Protein AF-A0A6L7X958-F1 (afdb_monomer_lite)

Radius of gyration: 26.27 Å; chains: 1; bounding box: 63×53×79 Å

Foldseek 3Di:
DPDDPPLLVVLQVLQVPQPVVQVAAGSQLLQLLLLLCLLQLDHDDCVQCVVVRRHDPPPPVPDPPCVVNSVSSVVSSVVLNVCCVPPLVPDAGDFDADPPPRDTHNLSSLNSSLSNLVSPLLRLLLQCLDPLPQLVVLSVLSLQSNCLSVVLHPDDPVVSVVSSVCVNVSVSVSSSSSNVVSVVVVVVVPDPDPDDDDDDDDDDPPDDDPPPPPDDDDPDQPPLVVLLVQLVVLLVVLVVLVDDDDPPDDPDDDDCPVPPDDSVLSNLVSLLVSLLSLLQSQLCVVVVDHRDPDSQNLVSLVSHDPLVNVQLFVLQDLCPDPSDSPSNHDDPSTLNSLSVLCRPVVVCSVCVVPDSNRDHDSVSSSSSSVSSSVCVVPVDD

Sequence (381 aa):
MSDIDPELHRLQDLLETIPSDWKGMNVVELDGYVAGLIVCPDTVPPDEWLPGVRGSNVGFEDAEGTEPTIAAVKEHYRRIARKSAERPEDYAPILGVDTDSGEEIWEPWVGGFERAMRLRRAVWRRIARSNDREASASLNMMIALSDSSRGRSDLTDEGEEELRGLAPELIPDLVCKLHAWRKSCEAANAAPDRQNGSQDTGDEEELLPLRNTEGHTEGHTWDTDAMIHNARSLHAVARYLVSDPDPGETPTSDVDGLFGTGRFFAGPVLLALAIEIALKAWHCQETKGPPRRAHDLIALFEALSENTQRLLVARYPSDLFPRATDVFGPLPSDMRSALEIHRKTFEIWRYPHEDPDDVIW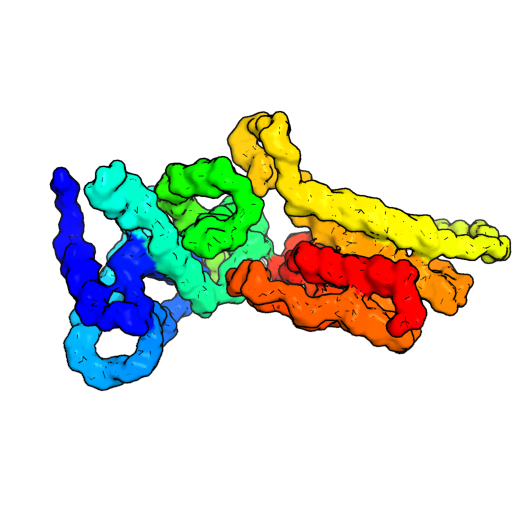PDALDAALSAIVDAYDHPSE

Structure (mmCIF, N/CA/C/O backbone):
data_AF-A0A6L7X958-F1
#
_entry.id   AF-A0A6L7X958-F1
#
loop_
_atom_site.group_PDB
_atom_site.id
_atom_site.type_symbol
_atom_site.label_atom_id
_atom_site.label_alt_id
_atom_site.label_comp_id
_atom_site.label_asym_id
_atom_site.label_entity_id
_atom_site.label_seq_id
_atom_site.pdbx_PDB_ins_code
_atom_site.Cartn_x
_atom_site.Cartn_y
_atom_site.Cartn_z
_atom_site.occupancy
_atom_site.B_iso_or_equiv
_atom_site.auth_seq_id
_atom_site.auth_comp_id
_atom_site.auth_asym_id
_atom_site.auth_atom_id
_atom_site.pdbx_PDB_model_num
ATOM 1 N N . MET A 1 1 ? -18.608 12.266 30.694 1.00 32.56 1 MET A N 1
ATOM 2 C CA . MET A 1 1 ? -18.115 10.875 30.702 1.00 32.56 1 MET A CA 1
ATOM 3 C C . MET A 1 1 ? -19.132 10.070 29.923 1.00 32.56 1 MET A C 1
ATOM 5 O O . MET A 1 1 ? -20.178 9.773 30.484 1.00 32.56 1 MET A O 1
ATOM 9 N N . SER A 1 2 ? -18.930 9.908 28.611 1.00 39.16 2 SER A N 1
ATOM 10 C CA . SER A 1 2 ? -19.854 9.120 27.793 1.00 39.16 2 SER A CA 1
ATOM 11 C C . SER A 1 2 ? -19.836 7.671 28.276 1.00 39.16 2 SER A C 1
ATOM 13 O O . SER A 1 2 ? -18.835 7.183 28.796 1.00 39.16 2 SER A O 1
ATOM 15 N N . ASP A 1 3 ? -20.996 7.040 28.181 1.00 43.00 3 ASP A N 1
ATOM 16 C CA . ASP A 1 3 ? -21.284 5.668 28.576 1.00 43.00 3 ASP A CA 1
ATOM 17 C C . ASP A 1 3 ? -20.486 4.724 27.655 1.00 43.00 3 ASP A C 1
ATOM 19 O O . ASP A 1 3 ? -20.953 4.340 26.583 1.00 43.00 3 ASP A O 1
ATOM 23 N N . ILE A 1 4 ? -19.218 4.456 27.986 1.00 55.09 4 ILE A N 1
ATOM 24 C CA . ILE A 1 4 ? -18.401 3.497 27.237 1.00 55.09 4 ILE A CA 1
ATOM 25 C C . ILE A 1 4 ? -19.051 2.119 27.432 1.00 55.09 4 ILE A C 1
ATOM 27 O O . ILE A 1 4 ? -19.223 1.646 28.556 1.00 55.09 4 ILE A O 1
ATOM 31 N N . ASP A 1 5 ? -19.427 1.505 26.311 1.00 76.38 5 ASP A N 1
ATOM 32 C CA . ASP A 1 5 ? -20.055 0.187 26.185 1.00 76.38 5 ASP A CA 1
ATOM 33 C C . ASP A 1 5 ? -19.450 -0.828 27.193 1.00 76.38 5 ASP A C 1
ATOM 35 O O . ASP A 1 5 ? -18.248 -1.110 27.129 1.00 76.38 5 ASP A O 1
ATOM 39 N N . PRO A 1 6 ? -20.225 -1.374 28.156 1.00 80.81 6 PRO A N 1
ATOM 40 C CA . PRO A 1 6 ? -19.721 -2.328 29.149 1.00 80.81 6 PRO A CA 1
ATOM 41 C C . PRO A 1 6 ? -19.057 -3.565 28.531 1.00 80.81 6 PRO A C 1
ATOM 43 O O . PRO A 1 6 ? -18.167 -4.163 29.139 1.00 80.81 6 PRO A O 1
ATOM 46 N N . GLU A 1 7 ? -19.467 -3.951 27.319 1.00 81.88 7 GLU A N 1
ATOM 47 C CA . GLU A 1 7 ? -18.840 -5.048 26.581 1.00 81.88 7 GLU A CA 1
ATOM 48 C C . GLU A 1 7 ? -17.443 -4.672 26.076 1.00 81.88 7 GLU A C 1
ATOM 50 O O . GLU A 1 7 ? -16.547 -5.518 26.076 1.00 81.88 7 GLU A O 1
ATOM 55 N N . LEU A 1 8 ? -17.234 -3.404 25.708 1.00 84.06 8 LEU A N 1
ATOM 56 C CA . LEU A 1 8 ? -15.944 -2.895 25.251 1.00 84.06 8 LEU A CA 1
ATOM 57 C C . LEU A 1 8 ? -14.927 -2.826 26.395 1.00 84.06 8 LEU A C 1
ATOM 59 O O . LEU A 1 8 ? -13.798 -3.274 26.217 1.00 84.06 8 LEU A O 1
ATOM 63 N N . HIS A 1 9 ? -15.340 -2.361 27.578 1.00 86.50 9 HIS A N 1
ATOM 64 C CA . HIS A 1 9 ? -14.489 -2.404 28.775 1.00 86.50 9 HIS A CA 1
ATOM 65 C C . HIS A 1 9 ? -14.074 -3.832 29.116 1.00 86.50 9 HIS A C 1
ATOM 67 O O . HIS A 1 9 ? -12.901 -4.114 29.324 1.00 86.50 9 HIS A O 1
ATOM 73 N N . ARG A 1 10 ? -15.033 -4.766 29.099 1.00 88.62 10 ARG A N 1
ATOM 74 C CA . ARG A 1 10 ? -14.740 -6.178 29.354 1.00 88.62 10 ARG A CA 1
ATOM 75 C C . ARG A 1 10 ? -13.759 -6.752 28.330 1.00 88.62 10 ARG A C 1
ATOM 77 O O . ARG A 1 10 ? -12.915 -7.567 28.692 1.00 88.62 10 ARG A O 1
ATOM 84 N N . LEU A 1 11 ? -13.894 -6.390 27.053 1.00 88.62 11 LEU A N 1
ATOM 85 C CA . LEU A 1 11 ? -12.952 -6.803 26.015 1.00 88.62 11 LEU A CA 1
ATOM 86 C C . LEU A 1 11 ? -11.557 -6.236 26.281 1.00 88.62 11 LEU A C 1
ATOM 88 O O . LEU A 1 11 ? -10.589 -6.985 26.189 1.00 88.62 11 LEU A O 1
ATOM 92 N N . GLN A 1 12 ? -11.463 -4.954 26.632 1.00 89.38 12 GLN A N 1
ATOM 93 C CA . GLN A 1 12 ? -10.201 -4.317 26.980 1.00 89.38 12 GLN A CA 1
ATOM 94 C C . GLN A 1 12 ? -9.525 -5.030 28.161 1.00 89.38 12 GLN A C 1
ATOM 96 O O . GLN A 1 12 ? -8.398 -5.493 27.999 1.00 89.38 12 GLN A O 1
ATOM 101 N N . ASP A 1 13 ? -10.239 -5.242 29.271 1.00 89.94 13 ASP A N 1
ATOM 102 C CA . ASP A 1 13 ? -9.724 -5.963 30.445 1.00 89.94 13 ASP A CA 1
ATOM 103 C C . ASP A 1 13 ? -9.192 -7.356 30.062 1.00 89.94 13 ASP A C 1
ATOM 105 O O . ASP A 1 13 ? -8.134 -7.788 30.516 1.00 89.94 13 ASP A O 1
ATOM 109 N N . LEU A 1 14 ? -9.915 -8.078 29.197 1.00 87.62 14 LEU A N 1
ATOM 110 C CA . LEU A 1 14 ? -9.521 -9.413 28.740 1.00 87.62 14 LEU A CA 1
ATOM 111 C C . LEU A 1 14 ? -8.294 -9.396 27.818 1.00 87.62 14 LEU A C 1
ATOM 113 O O . LEU A 1 14 ? -7.509 -10.346 27.854 1.00 87.62 14 LEU A O 1
ATOM 117 N N . LEU A 1 15 ? -8.120 -8.367 26.988 1.00 86.12 15 LEU A N 1
ATOM 118 C CA . LEU A 1 15 ? -6.928 -8.206 26.148 1.00 86.12 15 LEU A CA 1
ATOM 119 C C . LEU A 1 15 ? -5.705 -7.822 26.985 1.00 86.12 15 LEU A C 1
ATOM 121 O O . LEU A 1 15 ? -4.616 -8.322 26.721 1.00 86.12 15 LEU A O 1
ATOM 125 N N . GLU A 1 16 ? -5.888 -7.024 28.038 1.00 86.62 16 GLU A N 1
ATOM 126 C CA . GLU A 1 16 ? -4.824 -6.652 28.980 1.00 86.62 16 GLU A CA 1
ATOM 127 C C . GLU A 1 16 ? -4.287 -7.848 29.785 1.00 86.62 16 GLU A C 1
ATOM 129 O O . GLU A 1 16 ? -3.163 -7.802 30.284 1.00 86.62 16 GLU A O 1
ATOM 134 N N . THR A 1 17 ? -5.034 -8.957 29.872 1.00 84.94 17 THR A N 1
ATOM 135 C CA . THR A 1 17 ? -4.515 -10.203 30.469 1.00 84.94 17 THR A CA 1
ATOM 136 C C . THR A 1 17 ? -3.496 -10.935 29.593 1.00 84.94 17 THR A C 1
ATOM 138 O O . THR A 1 17 ? -2.827 -11.850 30.080 1.00 84.94 17 THR A O 1
ATOM 141 N N . ILE A 1 18 ? -3.368 -10.569 28.310 1.00 77.31 18 ILE A N 1
ATOM 142 C CA . ILE A 1 18 ? -2.386 -11.178 27.410 1.00 77.31 18 ILE A CA 1
ATOM 143 C C . ILE A 1 18 ? -0.982 -10.733 27.850 1.00 77.31 18 ILE A C 1
ATOM 145 O O . ILE A 1 18 ? -0.738 -9.530 27.967 1.00 77.31 18 ILE A O 1
ATOM 149 N N . PRO A 1 19 ? -0.039 -11.671 28.067 1.00 74.06 19 PRO A N 1
ATOM 150 C CA . PRO A 1 19 ? 1.333 -11.328 28.421 1.00 74.06 19 PRO A CA 1
ATOM 151 C C . PRO A 1 19 ? 1.953 -10.332 27.430 1.00 74.06 19 PRO A C 1
ATOM 153 O O . PRO A 1 19 ? 1.875 -10.501 26.210 1.00 74.06 19 PRO A O 1
ATOM 156 N N . SER A 1 20 ? 2.569 -9.269 27.948 1.00 69.81 20 SER A N 1
ATOM 157 C CA . SER A 1 20 ? 3.096 -8.170 27.126 1.00 69.81 20 SER A CA 1
ATOM 158 C C . SER A 1 20 ? 4.235 -8.599 26.193 1.00 69.81 20 SER A C 1
ATOM 160 O O . SER A 1 20 ? 4.426 -8.006 25.130 1.00 69.81 20 SER A O 1
ATOM 162 N N . ASP A 1 21 ? 4.958 -9.666 26.537 1.00 69.94 21 ASP A N 1
ATOM 163 C CA . ASP A 1 21 ? 5.990 -10.301 25.715 1.00 69.94 21 ASP A CA 1
ATOM 164 C C . ASP A 1 21 ? 5.426 -10.961 24.449 1.00 69.94 21 ASP A C 1
ATOM 166 O O . ASP A 1 21 ? 6.144 -11.102 23.456 1.00 69.94 21 ASP A O 1
ATOM 170 N N . TRP A 1 22 ? 4.136 -11.306 24.440 1.00 66.56 22 TRP A N 1
ATOM 171 C CA . TRP A 1 22 ? 3.490 -11.925 23.282 1.00 66.56 22 TRP A CA 1
ATOM 172 C C . TRP A 1 22 ? 3.097 -10.908 22.217 1.00 66.56 22 TRP A C 1
ATOM 174 O O . TRP A 1 22 ? 2.855 -11.305 21.077 1.00 66.56 22 TRP A O 1
ATOM 184 N N . LYS A 1 23 ? 3.112 -9.606 22.547 1.00 70.25 23 LYS A N 1
ATOM 185 C CA . LYS A 1 23 ? 2.692 -8.508 21.659 1.00 70.25 23 LYS A CA 1
ATOM 186 C C . LYS A 1 23 ? 1.256 -8.699 21.146 1.00 70.25 23 LYS A C 1
ATOM 188 O O . LYS A 1 23 ? 0.987 -8.574 19.946 1.00 70.25 23 LYS A O 1
ATOM 193 N N . GLY A 1 24 ? 0.351 -9.054 22.060 1.00 73.25 24 GLY A N 1
ATOM 194 C CA . GLY A 1 24 ? -1.086 -9.087 21.795 1.00 73.25 24 GLY A CA 1
ATOM 195 C C . GLY A 1 24 ? -1.622 -7.707 21.414 1.00 73.25 24 GLY A C 1
ATOM 196 O O . GLY A 1 24 ? -1.068 -6.688 21.823 1.00 73.25 24 GLY A O 1
ATOM 197 N N . MET A 1 25 ? -2.686 -7.687 20.614 1.00 83.75 25 MET A N 1
ATOM 198 C CA . MET A 1 25 ? -3.349 -6.445 20.222 1.00 83.75 25 MET A CA 1
ATOM 199 C C . MET A 1 25 ? -4.071 -5.827 21.419 1.00 83.75 25 MET A C 1
ATOM 201 O O . MET A 1 25 ? -4.735 -6.532 22.183 1.00 83.75 25 MET A O 1
ATOM 205 N N . ASN A 1 26 ? -4.003 -4.503 21.537 1.00 88.31 26 ASN A N 1
ATOM 206 C CA . ASN A 1 26 ? -4.921 -3.762 22.400 1.00 88.31 26 ASN A CA 1
ATOM 207 C C . ASN A 1 26 ? -6.293 -3.599 21.712 1.00 88.31 26 ASN A C 1
ATOM 209 O O . ASN A 1 26 ? -6.483 -4.006 20.565 1.00 88.31 26 ASN A O 1
ATOM 213 N N . VAL A 1 27 ? -7.269 -3.013 22.409 1.00 91.12 27 VAL A N 1
ATOM 214 C CA . VAL A 1 27 ? -8.639 -2.876 21.886 1.00 91.12 27 VAL A CA 1
ATOM 215 C C . VAL A 1 27 ? -8.728 -1.985 20.636 1.00 91.12 27 VAL A C 1
ATOM 217 O O . VAL A 1 27 ? -9.505 -2.293 19.736 1.00 91.12 27 VAL A O 1
ATOM 220 N N . VAL A 1 28 ? -7.902 -0.938 20.552 1.00 92.38 28 VAL A N 1
ATOM 221 C CA . VAL A 1 28 ? -7.829 0.008 19.422 1.00 92.38 28 VAL A CA 1
ATOM 222 C C . VAL A 1 28 ? -7.255 -0.688 18.184 1.00 92.38 28 VAL A C 1
ATOM 224 O O . VAL A 1 28 ? -7.835 -0.649 17.103 1.00 92.38 28 VAL A O 1
ATOM 227 N N . GLU A 1 29 ? -6.146 -1.409 18.353 1.00 89.31 29 GLU A N 1
ATOM 228 C CA . GLU A 1 29 ? -5.524 -2.205 17.293 1.00 89.31 29 GLU A CA 1
ATOM 229 C C . GLU A 1 29 ? -6.434 -3.357 16.845 1.00 89.31 29 GLU A C 1
ATOM 231 O O . GLU A 1 29 ? -6.568 -3.625 15.651 1.00 89.31 29 GLU A O 1
ATOM 236 N N . LEU A 1 30 ? -7.120 -4.021 17.779 1.00 91.69 30 LEU A N 1
ATOM 237 C CA . LEU A 1 30 ? -8.092 -5.058 17.444 1.00 91.69 30 LEU A CA 1
ATOM 238 C C . LEU A 1 30 ? -9.269 -4.498 16.634 1.00 91.69 30 LEU A C 1
ATOM 240 O O . LEU A 1 30 ? -9.739 -5.171 15.717 1.00 91.69 30 LEU A O 1
ATOM 244 N N . ASP A 1 31 ? -9.756 -3.299 16.959 1.00 94.00 31 ASP A N 1
ATOM 245 C CA . ASP A 1 31 ? -10.833 -2.647 16.213 1.00 94.00 31 ASP A CA 1
ATOM 246 C C . ASP A 1 31 ? -10.443 -2.414 14.750 1.00 94.00 31 ASP A C 1
ATOM 248 O O . ASP A 1 31 ? -11.163 -2.850 13.848 1.00 94.00 31 ASP A O 1
ATOM 252 N N . GLY A 1 32 ? -9.255 -1.852 14.510 1.00 93.31 32 GLY A N 1
ATOM 253 C CA . GLY A 1 32 ? -8.728 -1.673 13.157 1.00 93.31 32 GLY A CA 1
ATOM 254 C C . GLY A 1 32 ? -8.495 -2.992 12.428 1.00 93.31 32 GLY A C 1
ATOM 255 O O . GLY A 1 32 ? -8.851 -3.128 11.256 1.00 93.31 32 GLY A O 1
ATOM 256 N N . TYR A 1 33 ? -7.988 -4.011 13.127 1.00 91.00 33 TYR A N 1
ATOM 257 C CA . TYR A 1 33 ? -7.824 -5.354 12.567 1.00 91.00 33 TYR A CA 1
ATOM 258 C C . TYR A 1 33 ? -9.161 -5.952 12.120 1.00 91.00 33 TYR A C 1
ATOM 260 O O . TYR A 1 33 ? -9.287 -6.444 10.999 1.00 91.00 33 TYR A O 1
ATOM 268 N N . VAL A 1 34 ? -10.192 -5.862 12.960 1.00 92.44 34 VAL A N 1
ATOM 269 C CA . VAL A 1 34 ? -11.541 -6.333 12.629 1.00 92.44 34 VAL A CA 1
ATOM 270 C C . VAL A 1 34 ? -12.148 -5.536 11.474 1.00 92.44 34 VAL A C 1
ATOM 272 O O . VAL A 1 34 ? -12.733 -6.143 10.576 1.00 92.44 34 VAL A O 1
ATOM 275 N N . ALA A 1 35 ? -11.982 -4.212 11.445 1.00 93.75 35 ALA A N 1
ATOM 276 C CA . ALA A 1 35 ? -12.439 -3.379 10.335 1.00 93.75 35 ALA A CA 1
ATOM 277 C C . ALA A 1 35 ? -11.784 -3.802 9.011 1.00 93.75 35 ALA A C 1
ATOM 279 O O . ALA A 1 35 ? -12.481 -4.019 8.019 1.00 93.75 35 ALA A O 1
ATOM 280 N N . GLY A 1 36 ? -10.469 -4.039 9.014 1.00 91.12 36 GLY A N 1
ATOM 281 C CA . GLY A 1 36 ? -9.745 -4.568 7.861 1.00 91.12 36 GLY A CA 1
ATOM 2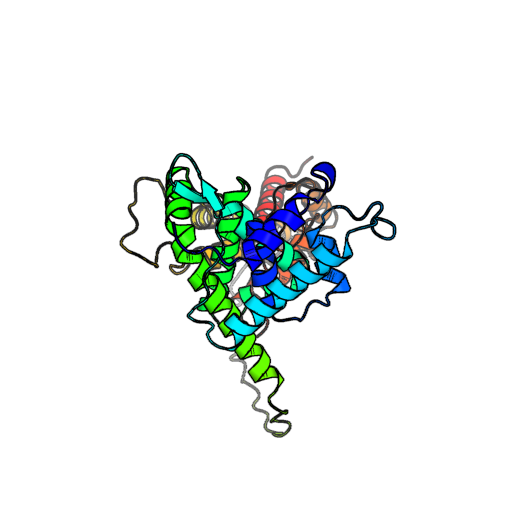82 C C . GLY A 1 36 ? -10.271 -5.932 7.407 1.00 91.12 36 GLY A C 1
ATOM 283 O O . GLY A 1 36 ? -10.500 -6.136 6.218 1.00 91.12 36 GLY A O 1
ATOM 284 N N . LEU A 1 37 ? -10.559 -6.854 8.333 1.00 90.69 37 LEU A N 1
ATOM 285 C CA . LEU A 1 37 ? -11.171 -8.152 8.006 1.00 90.69 37 LEU A CA 1
ATOM 286 C C . LEU A 1 37 ? -12.574 -8.010 7.392 1.00 90.69 37 LEU A C 1
ATOM 288 O O . LEU A 1 37 ? -12.957 -8.812 6.541 1.00 90.69 37 LEU A O 1
ATOM 292 N N . ILE A 1 38 ? -13.350 -7.019 7.833 1.00 90.50 38 ILE A N 1
ATOM 293 C CA . ILE A 1 38 ? -14.721 -6.776 7.368 1.00 90.50 38 ILE A CA 1
ATOM 294 C C . ILE A 1 38 ? -14.748 -6.065 6.021 1.00 90.50 38 ILE A C 1
ATOM 296 O O . ILE A 1 38 ? -15.644 -6.325 5.227 1.00 90.50 38 ILE A O 1
ATOM 300 N N . VAL A 1 39 ? -13.800 -5.192 5.705 1.00 90.38 39 VAL A N 1
ATOM 301 C CA . VAL A 1 39 ? -13.762 -4.586 4.364 1.00 90.38 39 VAL A CA 1
ATOM 302 C C . VAL A 1 39 ? -12.938 -5.417 3.379 1.00 90.38 39 VAL A C 1
ATOM 304 O O . VAL A 1 39 ? -13.020 -5.192 2.175 1.00 90.38 39 VAL A O 1
ATOM 307 N N . CYS A 1 40 ? -12.230 -6.447 3.863 1.00 85.50 40 CYS A N 1
ATOM 308 C CA . CYS A 1 40 ? -11.551 -7.414 3.011 1.00 85.50 40 CYS A CA 1
ATOM 309 C C . CYS A 1 40 ? -12.559 -8.150 2.103 1.00 85.50 40 CYS A C 1
ATOM 311 O O . CYS A 1 40 ? -13.515 -8.750 2.604 1.00 85.50 40 CYS A O 1
ATOM 313 N N . PRO A 1 41 ? -12.348 -8.147 0.776 1.00 78.31 41 PRO A N 1
ATOM 314 C CA . PRO A 1 41 ? -13.257 -8.792 -0.176 1.00 78.31 41 PRO A CA 1
ATOM 315 C C . PRO A 1 41 ? -13.305 -10.315 -0.053 1.00 78.31 41 PRO A C 1
ATOM 317 O O . PRO A 1 41 ? -14.352 -10.925 -0.265 1.00 78.31 41 PRO A O 1
ATOM 320 N N . ASP A 1 42 ? -12.183 -10.925 0.324 1.00 80.94 42 ASP A N 1
ATOM 321 C CA . ASP A 1 42 ? -12.099 -12.362 0.545 1.00 80.94 42 ASP A CA 1
ATOM 322 C C . ASP A 1 42 ? -12.271 -12.651 2.033 1.00 80.94 42 ASP A C 1
ATOM 324 O O . ASP A 1 42 ? -11.567 -12.108 2.886 1.00 80.94 42 ASP A O 1
ATOM 328 N N . THR A 1 43 ? -13.186 -13.563 2.356 1.00 80.94 43 THR A N 1
ATOM 329 C CA . THR A 1 43 ? -13.428 -13.942 3.750 1.00 80.94 43 THR A CA 1
ATOM 330 C C . THR A 1 43 ? -12.200 -14.647 4.331 1.00 80.94 43 THR A C 1
ATOM 332 O O . THR A 1 43 ? -11.726 -15.652 3.794 1.00 80.94 43 THR A O 1
ATOM 335 N N . VAL A 1 44 ? -11.699 -14.143 5.459 1.00 81.44 44 VAL A N 1
ATOM 336 C CA . VAL A 1 44 ? -10.612 -14.774 6.217 1.00 81.44 44 VAL A CA 1
ATOM 337 C C . VAL A 1 44 ? -11.218 -15.661 7.312 1.00 81.44 44 VAL A C 1
ATOM 339 O O . VAL A 1 44 ? -11.982 -15.159 8.143 1.00 81.44 44 VAL A O 1
ATOM 342 N N . PRO A 1 45 ? -10.928 -16.974 7.338 1.00 79.31 45 PRO A N 1
ATOM 343 C CA . PRO A 1 45 ? -11.485 -17.871 8.341 1.00 79.31 45 PRO A CA 1
ATOM 344 C C . PRO A 1 45 ? -10.938 -17.552 9.747 1.00 79.31 45 PRO A C 1
ATOM 346 O O . PRO A 1 45 ? -9.781 -17.146 9.873 1.00 79.31 45 PRO A O 1
ATOM 349 N N . PRO A 1 46 ? -11.729 -17.772 10.818 1.00 77.88 46 PRO A N 1
ATOM 350 C CA . PRO A 1 46 ? -11.307 -17.527 12.200 1.00 77.88 46 PRO A CA 1
ATOM 351 C C . PRO A 1 46 ? -9.970 -18.150 12.584 1.00 77.88 46 PRO A C 1
ATOM 353 O O . PRO A 1 46 ? -9.176 -17.497 13.252 1.00 77.88 46 PRO A O 1
ATOM 356 N N . ASP A 1 47 ? -9.696 -19.368 12.123 1.00 77.69 47 ASP A N 1
ATOM 357 C CA . ASP A 1 47 ? -8.463 -20.089 12.456 1.00 77.69 47 ASP A CA 1
ATOM 358 C C . ASP A 1 47 ? -7.201 -19.397 11.914 1.00 77.69 47 ASP A C 1
ATOM 360 O O . ASP A 1 47 ? -6.105 -19.634 12.411 1.00 77.69 47 ASP A O 1
ATOM 364 N N . GLU A 1 48 ? -7.349 -18.511 10.926 1.00 78.44 48 GLU A N 1
ATOM 365 C CA . GLU A 1 48 ? -6.243 -17.764 10.331 1.00 78.44 48 GLU A CA 1
ATOM 366 C C . GLU A 1 48 ? -6.034 -16.390 10.982 1.00 78.44 48 GLU A C 1
ATOM 368 O O . GLU A 1 48 ? -4.893 -15.976 11.185 1.00 78.44 48 GLU A O 1
ATOM 373 N N . TRP A 1 49 ? -7.108 -15.679 11.346 1.00 83.38 49 TRP A N 1
ATOM 374 C CA . TRP A 1 49 ? -6.990 -14.329 11.913 1.00 83.38 49 TRP A CA 1
ATOM 375 C C . TRP A 1 49 ? -6.938 -14.296 13.447 1.00 83.38 49 TRP A C 1
ATOM 377 O O . TRP A 1 49 ? -6.306 -13.412 14.026 1.00 83.38 49 TRP A O 1
ATOM 387 N N . LEU A 1 50 ? -7.547 -15.264 14.142 1.00 80.06 50 LEU A N 1
ATOM 388 C CA . LEU A 1 50 ? -7.528 -15.320 15.611 1.00 80.06 50 LEU A CA 1
ATOM 389 C C . LEU A 1 50 ? -6.121 -15.449 16.211 1.00 80.06 50 LEU A C 1
ATOM 391 O O . LEU A 1 50 ? -5.877 -14.781 17.219 1.00 80.06 50 LEU A O 1
ATOM 395 N N . PRO A 1 51 ? -5.185 -16.239 15.637 1.00 78.19 51 PRO A N 1
ATOM 396 C CA . PRO A 1 51 ? -3.809 -16.274 16.132 1.00 78.19 51 PRO A CA 1
ATOM 397 C C . PRO A 1 51 ? -3.156 -14.885 16.117 1.00 78.19 51 PRO A C 1
ATOM 399 O O . PRO A 1 51 ? -2.468 -14.502 17.062 1.00 78.19 51 PRO A O 1
ATOM 402 N N . GLY A 1 52 ? -3.460 -14.080 15.092 1.00 72.56 52 GLY A N 1
ATOM 403 C CA . GLY A 1 52 ? -2.939 -12.726 14.933 1.00 72.56 52 GLY A CA 1
ATOM 404 C C . GLY A 1 52 ? -3.283 -11.788 16.090 1.00 72.56 52 GLY A C 1
ATOM 405 O O . GLY A 1 52 ? -2.453 -10.953 16.434 1.00 72.56 52 GLY A O 1
ATOM 406 N N . VAL A 1 53 ? -4.439 -11.953 16.740 1.00 78.06 53 VAL A N 1
ATOM 407 C CA . VAL A 1 53 ? -4.887 -11.097 17.859 1.00 78.06 53 VAL A CA 1
ATOM 408 C C . VAL A 1 53 ? -3.965 -11.198 19.075 1.00 78.06 53 VAL A C 1
ATOM 410 O O . VAL A 1 53 ? -3.826 -10.252 19.847 1.00 78.06 53 VAL A O 1
ATOM 413 N N . ARG A 1 54 ? -3.304 -12.343 19.244 1.00 68.69 54 ARG A N 1
ATOM 414 C CA . ARG A 1 54 ? -2.524 -12.672 20.444 1.00 68.69 54 ARG A CA 1
ATOM 415 C C . ARG A 1 54 ? -1.020 -12.563 20.242 1.00 68.69 54 ARG A C 1
ATOM 417 O O . ARG A 1 54 ? -0.278 -12.663 21.212 1.00 68.69 54 ARG A O 1
ATOM 424 N N . GLY A 1 55 ? -0.592 -12.324 19.004 1.00 65.94 55 GLY A N 1
ATOM 425 C CA . GLY A 1 55 ? 0.808 -12.171 18.636 1.00 65.94 55 GLY A CA 1
ATOM 426 C C . GLY A 1 55 ? 1.513 -13.511 18.411 1.00 65.94 55 GLY A C 1
ATOM 427 O O . GLY A 1 55 ? 1.103 -14.282 17.548 1.00 65.94 55 GLY A O 1
ATOM 428 N N . SER A 1 56 ? 2.633 -13.762 19.088 1.00 57.22 56 SER A N 1
ATOM 429 C CA . SER A 1 56 ? 3.515 -14.903 18.786 1.00 57.22 56 SER A CA 1
ATOM 430 C C . SER A 1 56 ? 2.914 -16.274 19.173 1.00 57.22 56 SER A C 1
ATOM 432 O O . SER A 1 56 ? 2.529 -16.492 20.315 1.00 57.22 56 SER A O 1
ATOM 434 N N . ASN A 1 57 ? 2.923 -17.229 18.230 1.00 48.22 57 ASN A N 1
ATOM 435 C CA . ASN A 1 57 ? 2.313 -18.573 18.315 1.00 48.22 57 ASN A CA 1
ATOM 436 C C . ASN A 1 57 ? 2.962 -19.579 19.300 1.00 48.22 57 ASN A C 1
ATOM 438 O O . ASN A 1 57 ? 2.563 -20.745 19.321 1.00 48.22 57 ASN A O 1
ATOM 442 N N . VAL A 1 58 ? 3.976 -19.211 20.090 1.00 43.81 58 VAL A N 1
ATOM 443 C CA . VAL A 1 58 ? 4.609 -20.165 21.025 1.00 43.81 58 VAL A CA 1
ATOM 444 C C . VAL A 1 58 ? 3.759 -20.364 22.284 1.00 43.81 58 VAL A C 1
ATOM 446 O O . VAL A 1 58 ? 3.605 -19.448 23.081 1.00 43.81 58 VAL A O 1
ATOM 449 N N . GLY A 1 59 ? 3.266 -21.595 22.479 1.00 49.41 59 GLY A N 1
ATOM 450 C CA . GLY A 1 59 ? 2.647 -22.057 23.733 1.00 49.41 59 GLY A CA 1
ATOM 451 C C . GLY A 1 59 ? 1.121 -21.945 23.814 1.00 49.41 59 GLY A C 1
ATOM 452 O O . GLY A 1 59 ? 0.566 -22.044 24.904 1.00 49.41 59 GLY A O 1
ATOM 453 N N . PHE A 1 60 ? 0.437 -21.726 22.686 1.00 49.03 60 PHE A N 1
ATOM 454 C CA . PHE A 1 60 ? -0.969 -21.318 22.693 1.00 49.03 60 PHE A CA 1
ATOM 455 C C . PHE A 1 60 ? -1.986 -22.440 22.971 1.00 49.03 60 PHE A C 1
ATOM 457 O O . PHE A 1 60 ? -3.011 -22.197 23.604 1.00 49.03 60 PHE A O 1
ATOM 464 N N . GLU A 1 61 ? -1.717 -23.666 22.523 1.00 48.91 61 GLU A N 1
ATOM 465 C CA . GLU A 1 61 ? -2.662 -24.788 22.660 1.00 48.91 61 GLU A CA 1
ATOM 466 C C . GLU A 1 61 ? -2.889 -25.218 24.126 1.00 48.91 61 GLU A C 1
ATOM 468 O O . GLU A 1 61 ? -3.901 -25.849 24.419 1.00 48.91 61 GLU A O 1
ATOM 473 N N . ASP A 1 62 ? -2.020 -24.784 25.051 1.00 49.16 62 ASP A N 1
ATOM 474 C CA . ASP A 1 62 ? -2.000 -25.214 26.458 1.00 49.16 62 ASP A CA 1
ATOM 475 C C . ASP A 1 62 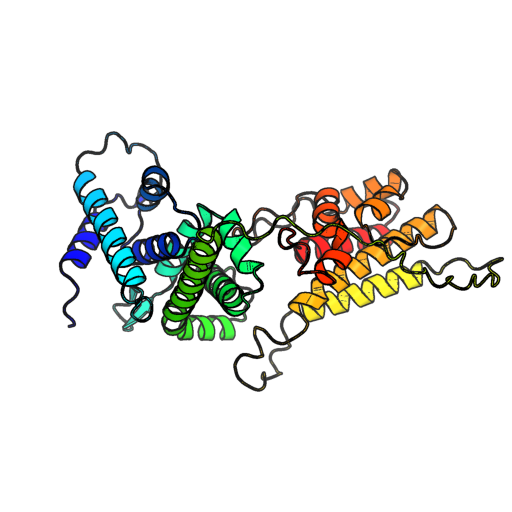? -2.266 -24.080 27.478 1.00 49.16 62 ASP A C 1
ATOM 477 O O . ASP A 1 62 ? -2.177 -24.296 28.690 1.00 49.16 62 ASP A O 1
ATOM 481 N N . ALA A 1 63 ? -2.587 -22.858 27.032 1.00 52.50 63 ALA A N 1
ATOM 482 C CA . ALA A 1 63 ? -2.802 -21.720 27.933 1.00 52.50 63 ALA A CA 1
ATOM 483 C C . ALA A 1 63 ? -4.237 -21.698 28.509 1.00 52.50 63 ALA A C 1
ATOM 485 O O . ALA A 1 63 ? -5.198 -21.260 27.864 1.00 52.50 63 ALA A O 1
ATOM 486 N N . GLU A 1 64 ? -4.370 -22.166 29.752 1.00 48.19 64 GLU A N 1
ATOM 487 C CA . GLU A 1 64 ? -5.597 -22.141 30.557 1.00 48.19 64 GLU A CA 1
ATOM 488 C C . GLU A 1 64 ? -6.127 -20.695 30.718 1.00 48.19 64 GLU A C 1
ATOM 490 O O . GLU A 1 64 ? -5.370 -19.775 31.022 1.00 48.19 64 GLU A O 1
ATOM 495 N N . GLY A 1 65 ? -7.430 -20.466 30.492 1.00 57.16 65 GLY A N 1
ATOM 496 C CA . GLY A 1 65 ? -8.065 -19.142 30.655 1.00 57.16 65 GLY A CA 1
ATOM 497 C C . GLY A 1 65 ? -8.201 -18.283 29.387 1.00 57.16 65 GLY A C 1
ATOM 498 O O . GLY A 1 65 ? -8.643 -17.140 29.472 1.00 57.16 65 GLY A O 1
ATOM 499 N N . THR A 1 66 ? -7.890 -18.819 28.202 1.00 66.44 66 THR A N 1
ATOM 500 C CA . THR A 1 66 ? -7.935 -18.076 26.925 1.00 66.44 66 THR A CA 1
ATOM 501 C C . THR A 1 66 ? -9.295 -18.104 26.209 1.00 66.44 66 THR A C 1
ATOM 503 O O . THR A 1 66 ? -9.541 -17.301 25.302 1.00 66.44 66 THR A O 1
ATOM 506 N N . GLU A 1 67 ? -10.217 -18.985 26.597 1.00 76.19 67 GLU A N 1
ATOM 507 C CA . GLU A 1 67 ? -11.552 -19.077 25.986 1.00 76.19 67 GLU A CA 1
ATOM 508 C C . GLU A 1 67 ? -12.398 -17.795 26.133 1.00 76.19 67 GLU A C 1
ATOM 510 O O . GLU A 1 67 ? -12.979 -17.369 25.128 1.00 76.19 67 GLU A O 1
ATOM 515 N N . PRO A 1 68 ? -12.450 -17.120 27.304 1.00 82.31 68 PRO A N 1
ATOM 516 C CA . PRO A 1 68 ? -13.214 -15.882 27.463 1.00 82.31 68 PRO A CA 1
ATOM 517 C C . PRO A 1 68 ? -12.732 -14.761 26.536 1.00 82.31 68 PRO A C 1
ATOM 519 O O . PRO A 1 68 ? -13.558 -14.064 25.950 1.00 82.31 68 PRO A O 1
ATOM 522 N N . THR A 1 69 ? -11.415 -14.625 26.342 1.00 83.56 69 THR A N 1
ATOM 523 C CA . THR A 1 69 ? -10.833 -13.624 25.436 1.00 83.56 69 THR A CA 1
ATOM 524 C C . THR A 1 69 ? -11.165 -13.934 23.974 1.00 83.56 69 THR A C 1
ATOM 526 O O . THR A 1 69 ? -11.592 -13.036 23.257 1.00 83.56 69 THR A O 1
ATOM 529 N N . ILE A 1 70 ? -11.067 -15.199 23.523 1.00 83.06 70 ILE A N 1
ATOM 530 C CA . ILE A 1 70 ? -11.528 -15.587 22.166 1.00 83.06 70 ILE A CA 1
ATOM 531 C C . ILE A 1 70 ? -13.005 -15.249 21.990 1.00 83.06 70 ILE A C 1
ATOM 533 O O . ILE A 1 70 ? -13.400 -14.738 20.942 1.00 83.06 70 ILE A O 1
ATOM 537 N N . ALA A 1 71 ? -13.833 -15.584 22.982 1.00 85.56 71 ALA A N 1
ATOM 538 C CA . ALA A 1 71 ? -15.267 -15.364 22.904 1.00 85.56 71 ALA A CA 1
ATOM 539 C C . ALA A 1 71 ? -15.588 -13.869 22.774 1.00 85.56 71 ALA A C 1
ATOM 541 O O . ALA A 1 71 ? -16.365 -13.502 21.894 1.00 85.56 71 ALA A O 1
ATOM 542 N N . ALA A 1 72 ? -14.938 -13.020 23.577 1.00 87.56 72 ALA A N 1
ATOM 543 C CA . ALA A 1 72 ? -15.088 -11.568 23.519 1.00 87.56 72 ALA A CA 1
ATOM 544 C C . ALA A 1 72 ? -14.614 -10.985 22.176 1.00 87.56 72 ALA A C 1
ATOM 546 O O . ALA A 1 72 ? -15.328 -10.195 21.565 1.00 87.56 72 ALA A O 1
ATOM 547 N N . VAL A 1 73 ? -13.466 -11.435 21.660 1.00 87.62 73 VAL A N 1
ATOM 548 C CA . VAL A 1 73 ? -12.939 -11.021 20.347 1.00 87.62 73 VAL A CA 1
ATOM 549 C C . VAL A 1 73 ? -13.899 -11.397 19.214 1.00 87.62 73 VAL A C 1
ATOM 551 O O . VAL A 1 73 ? -14.211 -10.573 18.355 1.00 87.62 73 VAL A O 1
ATOM 554 N N . LYS A 1 74 ? -14.411 -12.636 19.213 1.00 85.81 74 LYS A N 1
ATOM 555 C CA . LYS A 1 74 ? -15.405 -13.090 18.226 1.00 85.81 74 LYS A CA 1
ATOM 556 C C . LYS A 1 74 ? -16.701 -12.291 18.323 1.00 85.81 74 LYS A C 1
ATOM 558 O O . LYS A 1 74 ? -17.332 -12.052 17.297 1.00 85.81 74 LYS A O 1
ATOM 563 N N . GLU A 1 75 ? -17.112 -11.905 19.526 1.00 88.19 75 GLU A N 1
ATOM 564 C CA . GLU A 1 75 ? -18.314 -11.098 19.710 1.00 88.19 75 GLU A CA 1
ATOM 565 C C . GLU A 1 75 ? -18.129 -9.668 19.206 1.00 88.19 75 GLU A C 1
ATOM 567 O O . GLU A 1 75 ? -18.969 -9.177 18.456 1.00 88.19 75 GLU A O 1
ATOM 572 N N . HIS A 1 76 ? -16.984 -9.045 19.488 1.00 88.56 76 HIS A N 1
ATOM 573 C CA . HIS A 1 76 ? -16.631 -7.743 18.917 1.00 88.56 76 HIS A CA 1
ATOM 574 C C . HIS A 1 76 ? -16.592 -7.781 17.388 1.00 88.56 76 HIS A C 1
ATOM 576 O O . HIS A 1 76 ? -17.190 -6.921 16.741 1.00 88.56 76 HIS A O 1
ATOM 582 N N . TYR A 1 77 ? -16.011 -8.835 16.804 1.00 89.06 77 TYR A N 1
ATOM 583 C CA . TYR A 1 77 ? -16.070 -9.076 15.360 1.00 89.06 77 TYR A CA 1
ATOM 584 C C . TYR A 1 77 ? -17.511 -9.112 14.834 1.00 89.06 77 TYR A C 1
ATOM 586 O O . TYR A 1 77 ? -17.840 -8.394 13.890 1.00 89.06 77 TYR A O 1
ATOM 594 N N . ARG A 1 78 ? -18.400 -9.903 15.455 1.00 87.62 78 ARG A N 1
ATOM 595 C CA . ARG A 1 78 ? -19.817 -9.978 15.048 1.00 87.62 78 ARG A CA 1
ATOM 596 C C . ARG A 1 78 ? -20.524 -8.637 15.189 1.00 87.62 78 ARG A C 1
ATOM 598 O O . ARG A 1 78 ? -21.332 -8.290 14.330 1.00 87.62 78 ARG A O 1
ATOM 605 N N . ARG A 1 79 ? -20.227 -7.887 16.252 1.00 86.25 79 ARG A N 1
ATOM 606 C CA . ARG A 1 79 ? -20.809 -6.571 16.523 1.00 86.25 79 ARG A CA 1
ATOM 607 C C . ARG A 1 79 ? -20.476 -5.586 15.406 1.00 86.25 79 ARG A C 1
ATOM 609 O O . ARG A 1 79 ? -21.393 -4.946 14.894 1.00 86.25 79 ARG A O 1
ATOM 616 N N . ILE A 1 80 ? -19.206 -5.499 15.006 1.00 87.38 80 ILE A N 1
ATOM 617 C CA . ILE A 1 80 ? -18.779 -4.619 13.909 1.00 87.38 80 ILE A CA 1
ATOM 618 C C . ILE A 1 80 ? -19.339 -5.132 12.583 1.00 87.38 80 ILE A C 1
ATOM 620 O O . ILE A 1 80 ? -19.958 -4.360 11.863 1.00 87.38 80 ILE A O 1
ATOM 624 N N . ALA A 1 81 ? -19.247 -6.436 12.299 1.00 86.62 81 ALA A N 1
ATOM 625 C CA . ALA A 1 81 ? -19.767 -7.011 11.057 1.00 86.62 81 ALA A CA 1
ATOM 626 C C . ALA A 1 81 ? -21.274 -6.758 10.878 1.00 86.62 81 ALA A C 1
ATOM 628 O O . ALA A 1 81 ? -21.719 -6.429 9.779 1.00 86.62 81 ALA A O 1
ATOM 629 N N . ARG A 1 82 ? -22.062 -6.857 11.959 1.00 84.75 82 ARG A N 1
ATOM 630 C CA . ARG A 1 82 ? -23.491 -6.517 11.954 1.00 84.75 82 ARG A CA 1
ATOM 631 C C . ARG A 1 82 ? -23.709 -5.031 11.678 1.00 84.75 82 ARG A C 1
ATOM 633 O O . ARG A 1 82 ? -24.505 -4.705 10.806 1.00 84.75 82 ARG A O 1
ATOM 640 N N . LYS A 1 83 ? -22.992 -4.143 12.378 1.00 84.12 83 LYS A N 1
ATOM 641 C CA . LYS A 1 83 ? -23.090 -2.690 12.154 1.00 84.12 83 LYS A CA 1
ATOM 642 C C . LYS A 1 83 ? -22.745 -2.323 10.711 1.00 84.12 83 LYS A C 1
ATOM 644 O O . LYS A 1 83 ? -23.544 -1.660 10.065 1.00 84.12 83 LYS A O 1
ATOM 649 N N . SER A 1 84 ? -21.631 -2.825 10.181 1.00 83.44 84 SER A N 1
ATOM 650 C CA . SER A 1 84 ? -21.220 -2.591 8.793 1.00 83.44 84 SER A CA 1
ATOM 651 C C . SER A 1 84 ? -22.238 -3.126 7.780 1.00 83.44 84 SER A C 1
ATOM 653 O O . SER A 1 84 ? -22.426 -2.528 6.726 1.00 83.44 84 SER A O 1
ATOM 655 N N . ALA A 1 85 ? -22.925 -4.232 8.083 1.00 83.94 85 ALA A N 1
ATOM 656 C CA . ALA A 1 85 ? -23.961 -4.778 7.210 1.00 83.94 85 ALA A CA 1
ATOM 657 C C . ALA A 1 85 ? -25.283 -3.988 7.249 1.00 83.94 85 ALA A C 1
ATOM 659 O O . ALA A 1 85 ? -25.956 -3.909 6.223 1.00 83.94 85 ALA A O 1
ATOM 660 N N . GLU A 1 86 ? -25.668 -3.453 8.410 1.00 84.69 86 GLU A N 1
ATOM 661 C CA . GLU A 1 86 ? -26.952 -2.767 8.621 1.00 84.69 86 GLU A CA 1
ATOM 662 C C . GLU A 1 86 ? -26.889 -1.265 8.321 1.00 84.69 86 GLU A C 1
ATOM 664 O O . GLU A 1 86 ? -27.826 -0.730 7.732 1.00 84.69 86 GLU A O 1
ATOM 669 N N . ARG A 1 87 ? -25.817 -0.592 8.756 1.00 81.31 87 ARG A N 1
ATOM 670 C CA . ARG A 1 87 ? -25.624 0.867 8.692 1.00 81.31 87 ARG A CA 1
ATOM 671 C C . ARG A 1 87 ? -24.143 1.191 8.446 1.00 81.31 87 ARG A C 1
ATOM 673 O O . ARG A 1 87 ? -23.453 1.627 9.368 1.00 81.31 87 ARG A O 1
ATOM 680 N N . PRO A 1 88 ? -23.610 0.908 7.244 1.00 78.06 88 PRO A N 1
ATOM 681 C CA . PRO A 1 88 ? -22.205 1.157 6.926 1.00 78.06 88 PRO A CA 1
ATOM 682 C C . PRO A 1 88 ? -21.801 2.627 7.095 1.00 78.06 88 PRO A C 1
ATOM 684 O O . PRO A 1 88 ? -20.685 2.887 7.520 1.00 78.06 88 PRO A O 1
ATOM 687 N N . GLU A 1 89 ? -22.706 3.570 6.833 1.00 76.94 89 GLU A N 1
ATOM 688 C CA . GLU A 1 89 ? -22.500 5.015 6.990 1.00 76.94 89 GLU A CA 1
ATOM 689 C C . GLU A 1 89 ? -22.331 5.478 8.446 1.00 76.94 89 GLU A C 1
ATOM 691 O O . GLU A 1 89 ? -21.799 6.556 8.691 1.00 76.94 89 GLU A O 1
ATOM 696 N N . ASP A 1 90 ? -22.755 4.657 9.410 1.00 82.69 90 ASP A N 1
ATOM 697 C CA . ASP A 1 90 ? -22.602 4.910 10.846 1.00 82.69 90 ASP A CA 1
ATOM 698 C C . ASP A 1 90 ? -21.291 4.310 11.399 1.00 82.69 90 ASP A C 1
ATOM 700 O O . ASP A 1 90 ? -21.118 4.190 12.619 1.00 82.69 90 ASP A O 1
ATOM 704 N N . TYR A 1 91 ? -20.386 3.849 10.529 1.00 84.44 91 TYR A N 1
ATOM 705 C CA . TYR A 1 91 ? -19.109 3.306 10.970 1.00 84.44 91 TYR A CA 1
ATOM 706 C C . TYR A 1 91 ? -18.304 4.373 11.724 1.00 84.44 91 TYR A C 1
ATOM 708 O O . TYR A 1 91 ? -18.057 5.463 11.216 1.00 84.44 91 TYR A O 1
ATOM 716 N N . ALA A 1 92 ? -17.874 4.031 12.939 1.00 87.44 92 ALA A N 1
ATOM 717 C CA . ALA A 1 92 ? -17.017 4.868 13.765 1.00 87.44 92 ALA A CA 1
ATOM 718 C C . ALA A 1 92 ? -15.888 3.997 14.344 1.00 87.44 92 ALA A C 1
ATOM 720 O O . ALA A 1 92 ? -16.200 2.995 15.006 1.00 87.44 92 ALA A O 1
ATOM 721 N N . PRO A 1 93 ? -14.611 4.330 14.085 1.00 91.88 93 PRO A N 1
ATOM 722 C CA . PRO A 1 93 ? -13.474 3.591 14.614 1.00 91.88 93 PRO A CA 1
ATOM 723 C C . PRO A 1 93 ? -13.341 3.810 16.124 1.00 91.88 93 PRO A C 1
ATOM 725 O O . PRO A 1 93 ? -13.698 4.863 16.654 1.00 91.88 93 PRO A O 1
ATOM 728 N N . ILE A 1 94 ? -12.800 2.816 16.826 1.00 92.31 94 ILE A N 1
ATOM 729 C CA . ILE A 1 94 ? -12.387 2.981 18.223 1.00 92.31 94 ILE A CA 1
ATOM 730 C C . ILE A 1 94 ? -10.942 3.462 18.220 1.00 92.31 94 ILE A C 1
ATOM 732 O O . ILE A 1 94 ? -10.034 2.657 18.026 1.00 92.31 94 ILE A O 1
ATOM 736 N N . LEU A 1 95 ? -10.738 4.763 18.425 1.00 92.31 95 LEU A N 1
ATOM 737 C CA . LEU A 1 95 ? -9.411 5.374 18.519 1.00 92.31 95 LEU A CA 1
ATOM 738 C C . LEU A 1 95 ? -8.940 5.441 19.976 1.00 92.31 95 LEU A C 1
ATOM 740 O O . LEU A 1 95 ? -9.746 5.448 20.911 1.00 92.31 95 LEU A O 1
ATOM 744 N N . GLY A 1 96 ? -7.621 5.452 20.169 1.00 89.12 96 GLY A N 1
ATOM 745 C CA . GLY A 1 96 ? -7.040 5.751 21.474 1.00 89.12 96 GLY A CA 1
ATOM 746 C C . GLY A 1 96 ? -7.247 7.222 21.818 1.00 89.12 96 GLY A C 1
ATOM 747 O O . GLY A 1 96 ? -7.511 8.035 20.940 1.00 89.12 96 GLY A O 1
ATOM 748 N N . VAL A 1 97 ? -7.117 7.571 23.093 1.00 89.44 97 VAL A N 1
ATOM 749 C CA . VAL A 1 97 ? -7.137 8.969 23.532 1.00 89.44 97 VAL A CA 1
ATOM 750 C C . VAL A 1 97 ? -5.975 9.173 24.483 1.00 89.44 97 VAL A C 1
ATOM 752 O O . VAL A 1 97 ? -5.832 8.416 25.448 1.00 89.44 97 VAL A O 1
ATOM 755 N N . ASP A 1 98 ? -5.150 10.177 24.212 1.00 85.88 98 ASP A N 1
ATOM 756 C CA . ASP A 1 98 ? -4.110 10.588 25.142 1.00 85.88 98 ASP A CA 1
ATOM 757 C C . ASP A 1 98 ? -4.754 11.171 26.405 1.00 85.88 98 ASP A C 1
ATOM 759 O O . ASP A 1 98 ? -5.619 12.048 26.347 1.00 85.88 98 ASP A O 1
ATOM 763 N N . THR A 1 99 ? -4.365 10.663 27.573 1.00 83.31 99 THR A N 1
ATOM 764 C CA . THR A 1 99 ? -5.001 11.056 28.836 1.00 83.31 99 THR A CA 1
ATOM 765 C C . THR A 1 99 ? -4.663 12.479 29.270 1.00 83.31 99 THR A C 1
ATOM 767 O O . THR A 1 99 ? -5.405 13.044 30.076 1.00 83.31 99 THR A O 1
ATOM 770 N N . ASP A 1 100 ? -3.569 13.048 28.759 1.00 81.75 100 ASP A N 1
ATOM 771 C CA . ASP A 1 100 ? -3.062 14.357 29.159 1.00 81.75 100 ASP A CA 1
ATOM 772 C C . ASP A 1 100 ? -3.522 15.463 28.196 1.00 81.75 100 ASP A C 1
ATOM 774 O O . ASP A 1 100 ? -3.958 16.526 28.647 1.00 81.75 100 ASP A O 1
ATOM 778 N N . SER A 1 101 ? -3.464 15.224 26.882 1.00 84.25 101 SER A N 1
ATOM 779 C CA . SER A 1 101 ? -3.869 16.180 25.842 1.00 84.25 101 SER A CA 1
ATOM 780 C C . SER A 1 101 ? -5.325 16.019 25.394 1.00 84.25 101 SER A C 1
ATOM 782 O O . SER A 1 101 ? -5.932 16.991 24.941 1.00 84.25 101 SER A O 1
ATOM 784 N N . GLY A 1 102 ? -5.910 14.825 25.546 1.00 83.06 102 GLY A N 1
ATOM 785 C CA . GLY A 1 102 ? -7.225 14.483 24.994 1.00 83.06 102 GLY A CA 1
ATOM 786 C C . GLY A 1 102 ? -7.222 14.257 23.479 1.00 83.06 102 GLY A C 1
ATOM 787 O O . GLY A 1 102 ? -8.295 14.189 22.882 1.00 83.06 102 GLY A O 1
ATOM 788 N N . GLU A 1 103 ? -6.042 14.177 22.866 1.00 84.44 103 GLU A N 1
ATOM 789 C CA . GLU A 1 103 ? -5.853 13.938 21.436 1.00 84.44 103 GLU A CA 1
ATOM 790 C C . GLU A 1 103 ? -6.197 12.494 21.057 1.00 84.44 103 GLU A C 1
ATOM 792 O O . GLU A 1 103 ? -5.922 11.557 21.812 1.00 84.44 103 GLU A O 1
ATOM 797 N N . GLU A 1 104 ? -6.802 12.311 19.883 1.00 89.06 104 GLU A N 1
ATOM 798 C CA . GLU A 1 104 ? -7.117 10.987 19.351 1.00 89.06 104 GLU A CA 1
ATOM 799 C C . GLU A 1 104 ? -5.862 10.316 18.778 1.00 89.06 104 GLU A C 1
ATOM 801 O O . GLU A 1 104 ? -5.222 10.825 17.862 1.00 89.06 104 GLU A O 1
ATOM 806 N N . ILE A 1 105 ? -5.541 9.131 19.296 1.00 89.12 105 ILE A N 1
ATOM 807 C CA . ILE A 1 105 ? -4.396 8.314 18.890 1.00 89.12 105 ILE A CA 1
ATOM 808 C C . ILE A 1 105 ? -4.890 7.251 17.905 1.00 89.12 105 ILE A C 1
ATOM 810 O O . ILE A 1 105 ? -5.497 6.241 18.290 1.00 89.12 105 ILE A O 1
ATOM 814 N N . TRP A 1 106 ? -4.635 7.475 16.620 1.00 93.69 106 TRP A N 1
ATOM 815 C CA . TRP A 1 106 ? -5.131 6.646 15.519 1.00 93.69 106 TRP A CA 1
ATOM 816 C C . TRP A 1 106 ? -4.130 5.579 15.055 1.00 93.69 106 TRP A C 1
ATOM 818 O O . TRP A 1 106 ? -4.509 4.587 14.427 1.00 93.69 106 TRP A O 1
ATOM 828 N N . GLU A 1 107 ? -2.853 5.733 15.388 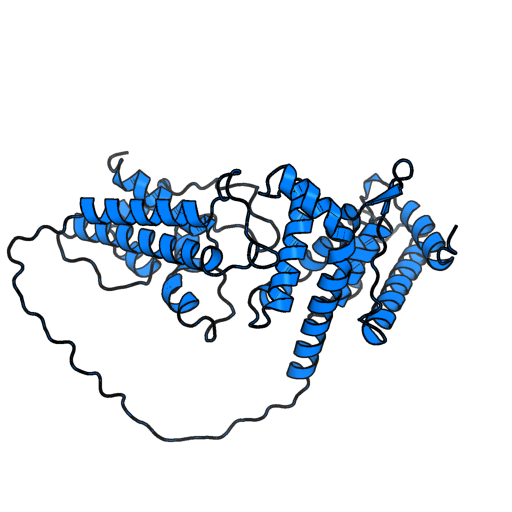1.00 91.00 107 GLU A N 1
ATOM 829 C CA . GLU A 1 107 ? -1.752 4.894 14.921 1.00 91.00 107 GLU A CA 1
ATOM 830 C C . GLU A 1 107 ? -1.935 3.404 15.259 1.00 91.00 107 GLU A C 1
ATOM 832 O O . GLU A 1 107 ? -1.760 2.569 14.361 1.00 91.00 107 GLU A O 1
ATOM 837 N N . PRO A 1 108 ? -2.344 3.015 16.489 1.00 87.25 108 PRO A N 1
ATOM 838 C CA . PRO A 1 108 ? -2.593 1.613 16.806 1.00 87.25 108 PRO A CA 1
ATOM 839 C C . PRO A 1 108 ? -3.730 1.026 15.965 1.00 87.25 108 PRO A C 1
ATOM 841 O O . PRO A 1 108 ? -3.645 -0.128 15.548 1.00 87.25 108 PRO A O 1
ATOM 844 N N . TRP A 1 109 ? -4.765 1.819 15.668 1.00 95.62 109 TRP A N 1
ATOM 845 C CA . TRP A 1 109 ? -5.905 1.382 14.862 1.00 95.62 109 TRP A CA 1
ATOM 846 C C . TRP A 1 109 ? -5.453 1.062 13.432 1.00 95.62 109 TRP A C 1
ATOM 848 O O . TRP A 1 109 ? -5.699 -0.034 12.923 1.00 95.62 109 TRP A O 1
ATOM 858 N N . VAL A 1 110 ? -4.695 1.970 12.809 1.00 88.88 110 VAL A N 1
ATOM 859 C CA . VAL A 1 110 ? -4.168 1.773 11.449 1.00 88.88 110 VAL A CA 1
ATOM 860 C C . VAL A 1 110 ? -3.172 0.608 11.398 1.00 88.88 110 VAL A C 1
ATOM 862 O O . VAL A 1 110 ? -3.157 -0.159 10.430 1.00 88.88 110 VAL A O 1
ATOM 865 N N . GLY A 1 111 ? -2.376 0.414 12.454 1.00 84.00 111 GLY A N 1
ATOM 866 C CA . GLY A 1 111 ? -1.518 -0.764 12.608 1.00 84.00 111 GLY A CA 1
ATOM 867 C C . GLY A 1 111 ? -2.316 -2.072 12.591 1.00 84.00 111 GLY A C 1
ATOM 868 O O . GLY A 1 111 ? -1.948 -3.022 11.897 1.00 84.00 111 GLY A O 1
ATOM 869 N N . GLY A 1 112 ? -3.456 -2.096 13.282 1.00 82.12 112 GLY A N 1
ATOM 870 C CA . GLY A 1 112 ? -4.405 -3.203 13.257 1.00 82.12 112 GLY A CA 1
ATOM 871 C C . GLY A 1 112 ? -4.962 -3.472 11.864 1.00 82.12 112 GLY A C 1
ATOM 872 O O . GLY A 1 112 ? -4.892 -4.601 11.373 1.00 82.12 112 GLY A O 1
ATOM 873 N N . PHE A 1 113 ? -5.463 -2.435 11.190 1.00 90.12 113 PHE A N 1
ATOM 874 C CA . PHE A 1 113 ? -6.013 -2.547 9.836 1.00 90.12 113 PHE A CA 1
ATOM 875 C C . PHE A 1 113 ? -4.997 -3.145 8.855 1.00 90.12 113 PHE A C 1
ATOM 877 O O . PHE A 1 113 ? -5.295 -4.077 8.104 1.00 90.12 113 PHE A O 1
ATOM 884 N N . GLU A 1 114 ? -3.750 -2.685 8.919 1.00 81.81 114 GLU A N 1
ATOM 885 C CA . GLU A 1 114 ? -2.673 -3.187 8.072 1.00 81.81 114 GLU A CA 1
ATOM 886 C C . GLU A 1 114 ? -2.317 -4.654 8.359 1.00 81.81 114 GLU A C 1
ATOM 888 O O . GLU A 1 114 ? -2.085 -5.434 7.428 1.00 81.81 114 GLU A O 1
ATOM 893 N N . ARG A 1 115 ? -2.366 -5.095 9.624 1.00 79.44 115 ARG A N 1
ATOM 894 C CA . ARG A 1 115 ? -2.204 -6.520 9.966 1.00 79.44 115 ARG A CA 1
ATOM 895 C C . ARG A 1 115 ? -3.282 -7.384 9.310 1.00 79.44 115 ARG A C 1
ATOM 897 O O . ARG A 1 115 ? -2.977 -8.508 8.907 1.00 79.44 115 ARG A O 1
ATOM 904 N N . ALA A 1 116 ? -4.510 -6.885 9.164 1.00 82.75 116 ALA A N 1
ATOM 905 C CA . ALA A 1 116 ? -5.568 -7.595 8.445 1.00 82.75 116 ALA A CA 1
ATOM 906 C C . ALA A 1 116 ? -5.292 -7.618 6.938 1.00 82.75 116 ALA A C 1
ATOM 908 O O . ALA A 1 116 ? -5.432 -8.666 6.300 1.00 82.75 116 ALA A O 1
ATOM 909 N N . MET A 1 117 ? -4.803 -6.506 6.376 1.00 77.88 117 MET A N 1
ATOM 910 C CA . MET A 1 117 ? -4.389 -6.449 4.972 1.00 77.88 117 MET A CA 1
ATOM 911 C C . MET A 1 117 ? -3.330 -7.504 4.630 1.00 77.88 117 MET A C 1
ATOM 913 O O . MET A 1 117 ? -3.408 -8.159 3.584 1.00 77.88 117 MET A O 1
ATOM 917 N N . ARG A 1 118 ? -2.377 -7.743 5.540 1.00 73.06 118 ARG A N 1
ATOM 918 C CA . ARG A 1 118 ? -1.312 -8.744 5.362 1.00 73.06 118 ARG A CA 1
ATOM 919 C C . ARG A 1 118 ? -1.817 -10.176 5.182 1.00 73.06 118 ARG A C 1
ATOM 921 O O . ARG A 1 118 ? -1.118 -10.949 4.531 1.00 73.06 118 ARG A O 1
ATOM 928 N N . LEU A 1 119 ? -2.998 -10.531 5.694 1.00 67.81 119 LEU A N 1
ATOM 929 C CA . LEU A 1 119 ? -3.573 -11.879 5.537 1.00 67.81 119 LEU A CA 1
ATOM 930 C C . LEU A 1 119 ? -4.026 -12.156 4.099 1.00 67.81 119 LEU A C 1
ATOM 932 O O . LEU A 1 119 ? -4.103 -13.305 3.665 1.00 67.81 119 LEU A O 1
ATOM 936 N N . ARG A 1 120 ? -4.356 -11.104 3.341 1.00 71.50 120 ARG A N 1
ATOM 937 C CA . ARG A 1 120 ? -4.936 -11.208 1.994 1.00 71.50 120 ARG A CA 1
ATOM 938 C C . ARG A 1 120 ? -4.332 -10.197 1.024 1.00 71.50 120 ARG A C 1
ATOM 940 O O . ARG A 1 120 ? -5.042 -9.599 0.222 1.00 71.50 120 ARG A O 1
ATOM 947 N N . ARG A 1 121 ? -3.005 -10.033 1.035 1.00 64.00 121 ARG A N 1
ATOM 948 C CA . ARG A 1 121 ? -2.279 -9.038 0.208 1.00 64.00 121 ARG A CA 1
ATOM 949 C C . ARG A 1 121 ? -2.673 -9.033 -1.273 1.00 64.00 121 ARG A C 1
ATOM 951 O O . ARG A 1 121 ? -2.692 -7.984 -1.903 1.00 64.00 121 ARG A O 1
ATOM 958 N N . ALA A 1 122 ? -2.960 -10.202 -1.850 1.00 55.25 122 ALA A N 1
ATOM 959 C CA . ALA A 1 122 ? -3.371 -10.325 -3.253 1.00 55.25 122 ALA A CA 1
ATOM 960 C C . ALA A 1 122 ? -4.719 -9.653 -3.557 1.00 55.25 122 ALA A C 1
ATOM 962 O O . ALA A 1 122 ? -4.927 -9.153 -4.657 1.00 55.25 122 ALA A O 1
ATOM 963 N N . VAL A 1 123 ? -5.615 -9.607 -2.577 1.00 65.44 123 VAL A N 1
ATOM 964 C CA . VAL A 1 123 ? -6.981 -9.103 -2.725 1.00 65.44 123 VAL A CA 1
ATOM 965 C C . VAL A 1 123 ? -7.006 -7.583 -2.626 1.00 65.44 123 VAL A C 1
ATOM 967 O O . VAL A 1 123 ? -7.616 -6.919 -3.456 1.00 65.44 123 VAL A O 1
ATOM 970 N N . TRP A 1 124 ? -6.264 -7.016 -1.674 1.00 65.44 124 TRP A N 1
ATOM 971 C CA . TRP A 1 124 ? -6.114 -5.564 -1.536 1.00 65.44 124 TRP A CA 1
ATOM 972 C C . TRP A 1 124 ? -5.425 -4.934 -2.748 1.00 65.44 124 TRP A C 1
ATOM 974 O O . TRP A 1 124 ? -5.808 -3.853 -3.185 1.00 65.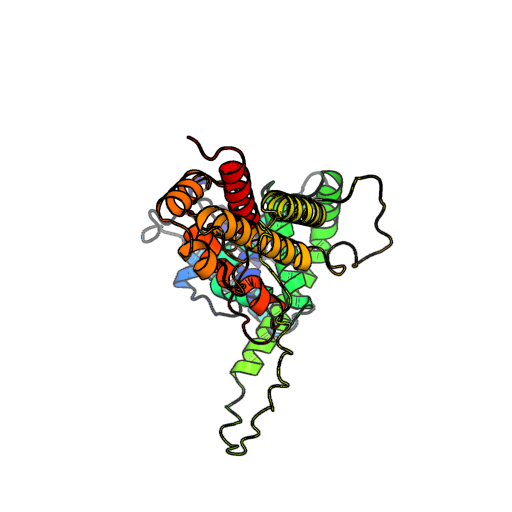44 124 TRP A O 1
ATOM 984 N N . ARG A 1 125 ? -4.497 -5.661 -3.384 1.00 59.88 125 ARG A N 1
ATOM 985 C CA . ARG A 1 125 ? -3.925 -5.266 -4.680 1.00 59.88 125 ARG A CA 1
ATOM 986 C C . ARG A 1 125 ? -4.982 -5.086 -5.771 1.00 59.88 125 ARG A C 1
ATOM 988 O O . ARG A 1 125 ? -4.833 -4.195 -6.595 1.00 59.88 125 ARG A O 1
ATOM 995 N N . ARG A 1 126 ? -6.066 -5.866 -5.758 1.00 60.19 126 ARG A N 1
ATOM 996 C CA . ARG A 1 126 ? -7.170 -5.722 -6.721 1.00 60.19 126 ARG A CA 1
ATOM 997 C C . ARG A 1 126 ? -7.930 -4.408 -6.537 1.00 60.19 126 ARG A C 1
ATOM 999 O O . ARG A 1 126 ? -8.331 -3.812 -7.526 1.00 60.19 126 ARG A O 1
ATOM 1006 N N . ILE A 1 127 ? -8.096 -3.945 -5.296 1.00 61.09 127 ILE A N 1
ATOM 1007 C CA . ILE A 1 127 ? -8.750 -2.661 -4.991 1.00 61.09 127 ILE A CA 1
ATOM 1008 C C . ILE A 1 127 ? -7.904 -1.503 -5.515 1.00 61.09 127 ILE A C 1
ATOM 1010 O O . ILE A 1 127 ? -8.419 -0.659 -6.246 1.00 61.09 127 ILE A O 1
ATOM 1014 N N . ALA A 1 128 ? -6.600 -1.513 -5.209 1.00 54.59 128 ALA A N 1
ATOM 1015 C CA . ALA A 1 128 ? -5.655 -0.491 -5.667 1.00 54.59 128 ALA A CA 1
ATOM 1016 C C . ALA A 1 128 ? -5.666 -0.330 -7.199 1.00 54.59 128 ALA A C 1
ATOM 1018 O O . ALA A 1 128 ? -5.495 0.773 -7.711 1.00 54.59 128 ALA A O 1
ATOM 1019 N N . ARG A 1 129 ? -5.915 -1.428 -7.921 1.00 48.31 129 ARG A N 1
ATOM 1020 C CA . ARG A 1 129 ? -5.934 -1.503 -9.391 1.00 48.31 129 ARG A CA 1
ATOM 1021 C C . ARG A 1 129 ? -7.331 -1.418 -10.006 1.00 48.31 129 ARG A C 1
ATOM 1023 O O . ARG A 1 129 ? -7.471 -1.528 -11.219 1.00 48.31 129 ARG A O 1
ATOM 1030 N N . SER A 1 130 ? -8.379 -1.293 -9.196 1.00 54.88 130 SER A N 1
ATOM 1031 C CA . SER A 1 130 ? -9.741 -1.260 -9.720 1.00 54.88 130 SER A CA 1
ATOM 1032 C C . SER A 1 130 ? -10.039 0.081 -10.398 1.00 54.88 130 SER A C 1
ATOM 1034 O O . SER A 1 130 ? -9.511 1.119 -10.006 1.00 54.88 130 SER A O 1
ATOM 1036 N N . ASN A 1 131 ? -10.942 0.080 -11.385 1.00 51.53 131 ASN A N 1
ATOM 1037 C CA . ASN A 1 131 ? -11.437 1.317 -12.010 1.00 51.53 131 ASN A CA 1
ATOM 1038 C C . ASN A 1 131 ? -12.282 2.182 -11.054 1.00 51.53 131 ASN A C 1
ATOM 1040 O O . ASN A 1 131 ? -12.703 3.282 -11.421 1.00 51.53 131 ASN A O 1
ATOM 1044 N N . ASP A 1 132 ? -12.529 1.698 -9.836 1.00 60.69 132 ASP A N 1
ATOM 1045 C CA . ASP A 1 132 ? -13.131 2.465 -8.759 1.00 60.69 132 ASP A CA 1
ATOM 1046 C C . ASP A 1 132 ? -12.065 3.376 -8.133 1.00 60.69 132 ASP A C 1
ATOM 1048 O O . ASP A 1 132 ? -11.314 3.000 -7.227 1.00 60.69 132 ASP A O 1
ATOM 1052 N N . ARG A 1 133 ? -11.976 4.593 -8.683 1.00 54.88 133 ARG A N 1
ATOM 1053 C CA . ARG A 1 133 ? -11.013 5.614 -8.247 1.00 54.88 133 ARG A CA 1
ATOM 1054 C C . ARG A 1 133 ? -11.167 5.955 -6.771 1.00 54.88 133 ARG A C 1
ATOM 1056 O O . ARG A 1 133 ? -10.174 6.274 -6.133 1.00 54.88 133 ARG A O 1
ATOM 1063 N N . GLU A 1 134 ? -12.383 5.895 -6.244 1.00 62.44 134 GLU A N 1
ATOM 1064 C CA . GLU A 1 134 ? -12.687 6.262 -4.867 1.00 62.44 134 GLU A CA 1
ATOM 1065 C C . GLU A 1 134 ? -12.201 5.182 -3.895 1.00 62.44 134 GLU A C 1
ATOM 1067 O O . GLU A 1 134 ? -11.530 5.494 -2.909 1.00 62.44 134 GLU A O 1
ATOM 1072 N N . ALA A 1 135 ? -12.429 3.907 -4.211 1.00 66.62 135 ALA A N 1
ATOM 1073 C CA . ALA A 1 135 ? -11.908 2.791 -3.429 1.00 66.62 135 ALA A CA 1
ATOM 1074 C C . ALA A 1 135 ? -10.374 2.685 -3.497 1.00 66.62 135 ALA A C 1
ATOM 1076 O O . ALA A 1 135 ? -9.724 2.468 -2.472 1.00 66.62 135 ALA A O 1
ATOM 1077 N N . SER A 1 136 ? -9.786 2.880 -4.683 1.00 64.56 136 SER A N 1
ATOM 1078 C CA . SER A 1 136 ? -8.327 2.892 -4.869 1.00 64.56 136 SER A CA 1
ATOM 1079 C C . SER A 1 136 ? -7.670 4.052 -4.110 1.00 64.56 136 SER A C 1
ATOM 1081 O O . SER A 1 136 ? -6.736 3.832 -3.336 1.00 64.56 136 SER A O 1
ATOM 1083 N N . ALA A 1 137 ? -8.214 5.269 -4.232 1.00 61.72 137 ALA A N 1
ATOM 1084 C CA . ALA A 1 137 ? -7.777 6.431 -3.460 1.00 61.72 137 ALA A CA 1
ATOM 1085 C C . ALA A 1 137 ? -7.858 6.178 -1.950 1.00 61.72 137 ALA A C 1
ATOM 1087 O O . ALA A 1 137 ? -6.925 6.504 -1.216 1.00 61.72 137 ALA A O 1
ATOM 1088 N N . SER A 1 138 ? -8.944 5.542 -1.500 1.00 74.19 138 SER A N 1
ATOM 1089 C CA . SER A 1 138 ? -9.151 5.246 -0.082 1.00 74.19 138 SER A CA 1
ATOM 1090 C C . SER A 1 138 ? -8.139 4.240 0.457 1.00 74.19 138 SER A C 1
ATOM 1092 O O . SER A 1 138 ? -7.610 4.407 1.555 1.00 74.19 138 SER A O 1
ATOM 1094 N N . LEU A 1 139 ? -7.827 3.208 -0.330 1.00 73.00 139 LEU A N 1
ATOM 1095 C CA . LEU A 1 139 ? -6.799 2.239 0.028 1.00 73.00 139 LEU A CA 1
ATOM 1096 C C . LEU A 1 139 ? -5.415 2.893 0.105 1.00 73.00 139 LEU A C 1
ATOM 1098 O O . LEU A 1 139 ? -4.677 2.637 1.051 1.00 73.00 139 LEU A O 1
ATOM 1102 N N . ASN A 1 140 ? -5.075 3.749 -0.860 1.00 67.75 140 ASN A N 1
ATOM 1103 C CA . ASN A 1 140 ? -3.789 4.444 -0.875 1.00 67.75 140 ASN A CA 1
ATOM 1104 C C . ASN A 1 140 ? -3.645 5.393 0.319 1.00 67.75 140 ASN A C 1
ATOM 1106 O O . ASN A 1 140 ? -2.596 5.407 0.954 1.00 67.75 140 ASN A O 1
ATOM 1110 N N . MET A 1 141 ? -4.707 6.118 0.681 1.00 69.25 141 MET A N 1
ATOM 1111 C CA . MET A 1 141 ? -4.708 6.956 1.881 1.00 69.25 141 MET A CA 1
ATOM 1112 C C . MET A 1 141 ? -4.535 6.119 3.157 1.00 69.25 141 MET A C 1
ATOM 1114 O O . MET A 1 141 ? -3.752 6.474 4.032 1.00 69.25 141 MET A O 1
ATOM 1118 N N . MET A 1 142 ? -5.196 4.961 3.251 1.00 79.94 142 MET A N 1
ATOM 1119 C CA . MET A 1 142 ? -5.013 4.044 4.381 1.00 79.94 142 MET A CA 1
ATOM 1120 C C . MET A 1 142 ? -3.568 3.523 4.481 1.00 79.94 142 MET A C 1
ATOM 1122 O O . MET A 1 142 ? -3.040 3.360 5.581 1.00 79.94 142 MET A O 1
ATOM 1126 N N . ILE A 1 143 ? -2.907 3.285 3.343 1.00 72.75 143 ILE A N 1
ATOM 1127 C CA . ILE A 1 143 ? -1.485 2.912 3.290 1.00 72.75 143 ILE A CA 1
ATOM 1128 C C . ILE A 1 143 ? -0.605 4.078 3.750 1.00 72.75 143 ILE A C 1
ATOM 1130 O O . ILE A 1 143 ? 0.253 3.860 4.599 1.00 72.75 143 ILE A O 1
ATOM 1134 N N . ALA A 1 144 ? -0.870 5.303 3.286 1.00 69.19 144 ALA A N 1
ATOM 1135 C CA . ALA A 1 144 ? -0.132 6.499 3.694 1.00 69.19 144 ALA A CA 1
ATOM 1136 C C . ALA A 1 144 ? -0.204 6.736 5.213 1.00 69.19 144 ALA A C 1
ATOM 1138 O O . ALA A 1 144 ? 0.824 6.944 5.857 1.00 69.19 144 ALA A O 1
ATOM 1139 N N . LEU A 1 145 ? -1.394 6.596 5.813 1.00 76.06 145 LEU A N 1
ATOM 1140 C CA . LEU A 1 145 ? -1.561 6.617 7.271 1.00 76.06 145 LEU A CA 1
ATOM 1141 C C . LEU A 1 145 ? -0.720 5.522 7.950 1.00 76.06 145 LEU A C 1
ATOM 1143 O O . LEU A 1 145 ? -0.102 5.737 8.991 1.00 76.06 145 LEU A O 1
ATOM 1147 N N . SER A 1 146 ? -0.667 4.332 7.353 1.00 75.06 146 SER A N 1
ATOM 1148 C CA . SER A 1 146 ? 0.110 3.206 7.875 1.00 75.06 146 SER A CA 1
ATOM 1149 C C . SER A 1 146 ? 1.618 3.439 7.814 1.00 75.06 146 SER A C 1
ATOM 1151 O O . SER A 1 146 ? 2.348 3.001 8.703 1.00 75.06 146 SER A O 1
ATOM 1153 N N . ASP A 1 147 ? 2.105 4.091 6.768 1.00 69.62 147 ASP A N 1
ATOM 1154 C CA . ASP A 1 147 ? 3.522 4.412 6.628 1.00 69.62 147 ASP A CA 1
ATOM 1155 C C . ASP A 1 147 ? 3.915 5.555 7.569 1.00 69.62 147 ASP A C 1
ATOM 1157 O O . ASP A 1 147 ? 4.931 5.442 8.262 1.00 69.62 147 ASP A O 1
ATOM 1161 N N . SER A 1 148 ? 3.059 6.573 7.711 1.00 72.06 148 SER A N 1
ATOM 1162 C CA . SER A 1 148 ? 3.219 7.649 8.698 1.00 72.06 148 SER A CA 1
ATOM 1163 C C . SER A 1 148 ? 3.305 7.110 10.130 1.00 72.06 148 SER A C 1
ATOM 1165 O O . SER A 1 148 ? 4.275 7.390 10.835 1.00 72.06 148 SER A O 1
ATOM 1167 N N . SER A 1 149 ? 2.402 6.210 10.539 1.00 73.88 149 SER A N 1
ATOM 1168 C CA . SER A 1 149 ? 2.430 5.638 11.897 1.00 73.88 149 SER A CA 1
ATOM 1169 C C . SER A 1 149 ? 3.685 4.812 12.213 1.00 73.88 149 SER A C 1
ATOM 1171 O O . SER A 1 149 ? 3.999 4.564 13.379 1.00 73.88 149 SER A O 1
ATOM 1173 N N . ARG A 1 150 ? 4.432 4.380 11.187 1.00 68.38 150 ARG A N 1
ATOM 1174 C CA . ARG A 1 150 ? 5.693 3.634 11.328 1.00 68.38 150 ARG A CA 1
ATOM 1175 C C . ARG A 1 150 ? 6.939 4.500 11.140 1.00 68.38 150 ARG A C 1
ATOM 1177 O O . ARG A 1 150 ? 8.040 3.943 11.178 1.00 68.38 150 ARG A O 1
ATOM 1184 N N . GLY A 1 151 ? 6.788 5.807 10.914 1.00 64.94 151 GLY A N 1
ATOM 1185 C CA . GLY A 1 151 ? 7.892 6.702 10.553 1.00 64.94 151 GLY A CA 1
ATOM 1186 C C . GLY A 1 151 ? 8.549 6.315 9.224 1.00 64.94 151 GLY A C 1
ATOM 1187 O O . GLY A 1 151 ? 9.772 6.351 9.097 1.00 64.94 151 GLY A O 1
ATOM 1188 N N . ARG A 1 152 ? 7.743 5.825 8.275 1.00 53.34 152 ARG A N 1
ATOM 1189 C CA . ARG A 1 152 ? 8.144 5.426 6.915 1.00 53.34 152 ARG A CA 1
ATOM 1190 C C . ARG A 1 152 ? 7.498 6.304 5.838 1.00 53.34 152 ARG A C 1
ATOM 1192 O O . ARG A 1 152 ? 7.550 5.939 4.672 1.00 53.34 152 ARG A O 1
ATOM 1199 N N . SER A 1 153 ? 6.839 7.386 6.237 1.00 60.91 153 SER A N 1
ATOM 1200 C CA . SER A 1 153 ? 6.225 8.336 5.318 1.00 60.91 153 SER A CA 1
ATOM 1201 C C . SER A 1 153 ? 7.307 9.181 4.638 1.00 60.91 153 SER A C 1
ATOM 1203 O O . SER A 1 153 ? 8.325 9.503 5.248 1.00 60.91 153 SER A O 1
ATOM 1205 N N . ASP A 1 154 ? 7.077 9.510 3.367 1.00 50.84 154 ASP A N 1
ATOM 1206 C CA . ASP A 1 154 ? 7.935 10.399 2.574 1.00 50.84 154 ASP A CA 1
ATOM 1207 C C . ASP A 1 154 ? 7.469 11.869 2.639 1.00 50.84 154 ASP A C 1
ATOM 1209 O O . ASP A 1 154 ? 8.016 12.722 1.942 1.00 50.84 154 ASP A O 1
ATOM 1213 N N . LEU A 1 155 ? 6.439 12.170 3.443 1.00 53.69 155 LEU A N 1
ATOM 1214 C CA . LEU A 1 155 ? 5.934 13.530 3.646 1.00 53.69 155 LEU A CA 1
ATOM 1215 C C . LEU A 1 155 ? 6.935 14.381 4.440 1.00 53.69 155 LEU A C 1
ATOM 1217 O O . LEU A 1 155 ? 7.736 13.868 5.221 1.00 53.69 155 LEU A O 1
ATOM 1221 N N . THR A 1 156 ? 6.857 15.702 4.268 1.00 62.69 156 THR A N 1
ATOM 1222 C CA . THR A 1 156 ? 7.570 16.649 5.135 1.00 62.69 156 THR A CA 1
ATOM 1223 C C . THR A 1 156 ? 7.026 16.604 6.563 1.00 62.69 156 THR A C 1
ATOM 1225 O O . THR A 1 156 ? 5.890 16.185 6.781 1.00 62.69 156 THR A O 1
ATOM 1228 N N . ASP A 1 157 ? 7.794 17.111 7.530 1.00 67.56 157 ASP A N 1
ATOM 1229 C CA . ASP A 1 157 ? 7.348 17.221 8.926 1.00 67.56 157 ASP A CA 1
ATOM 1230 C C . ASP A 1 157 ? 6.004 17.975 9.036 1.00 67.56 157 ASP A C 1
ATOM 1232 O O . ASP A 1 157 ? 5.123 17.579 9.799 1.00 67.56 157 ASP A O 1
ATOM 1236 N N . GLU A 1 158 ? 5.810 19.038 8.242 1.00 62.25 158 GLU A N 1
ATOM 1237 C CA . GLU A 1 158 ? 4.535 19.761 8.183 1.00 62.25 158 GLU A CA 1
ATOM 1238 C C . GLU A 1 158 ? 3.397 18.914 7.593 1.00 62.25 158 GLU A C 1
ATOM 1240 O O . GLU A 1 158 ? 2.283 18.939 8.117 1.00 62.25 158 GLU A O 1
ATOM 1245 N N . GLY A 1 159 ? 3.666 18.155 6.527 1.00 61.12 159 GLY A N 1
ATOM 1246 C CA . GLY A 1 159 ? 2.680 17.270 5.906 1.00 61.12 159 GLY A CA 1
ATOM 1247 C C . GLY A 1 159 ? 2.302 16.081 6.793 1.00 61.12 159 GLY A C 1
ATOM 1248 O O . GLY A 1 159 ? 1.143 15.671 6.808 1.00 61.12 159 GLY A O 1
ATOM 1249 N N . GLU A 1 160 ? 3.246 15.546 7.571 1.00 65.62 160 GLU A N 1
ATOM 1250 C CA . GLU A 1 160 ? 2.970 14.505 8.566 1.00 65.62 160 GLU A CA 1
ATOM 1251 C C . GLU A 1 160 ? 2.076 15.015 9.696 1.00 65.62 160 GLU A C 1
ATOM 1253 O O . GLU A 1 160 ? 1.168 14.301 10.122 1.00 65.62 160 GLU A O 1
ATOM 1258 N N . GLU A 1 161 ? 2.299 16.242 10.168 1.00 71.56 161 GLU A N 1
ATOM 1259 C CA . GLU A 1 161 ? 1.467 16.855 11.204 1.00 71.56 161 GLU A CA 1
ATOM 1260 C C . GLU A 1 161 ? 0.047 17.148 10.696 1.00 71.56 161 GLU A C 1
ATOM 1262 O O . GLU A 1 161 ? -0.934 16.884 11.394 1.00 71.56 161 GLU A O 1
ATOM 1267 N N . GLU A 1 162 ? -0.089 17.622 9.455 1.00 72.00 162 GLU A N 1
ATOM 1268 C CA . GLU A 1 162 ? -1.395 17.813 8.819 1.00 72.00 162 GLU A CA 1
ATOM 1269 C C . GLU A 1 162 ? -2.137 16.479 8.646 1.00 72.00 162 GLU A C 1
ATOM 1271 O O . GLU A 1 162 ? -3.306 16.357 9.025 1.00 72.00 162 GLU A O 1
ATOM 1276 N N . LEU A 1 163 ? -1.451 15.449 8.139 1.00 71.06 163 LEU A N 1
ATOM 1277 C CA . LEU A 1 163 ? -2.021 14.111 7.996 1.00 71.06 163 LEU A CA 1
ATOM 1278 C C . LEU A 1 163 ? -2.437 13.530 9.354 1.00 71.06 163 LEU A C 1
ATOM 1280 O O . LEU A 1 163 ? -3.518 12.947 9.455 1.00 71.06 163 LEU A O 1
ATOM 1284 N N . ARG A 1 164 ? -1.620 13.717 10.401 1.00 77.12 164 ARG A N 1
ATOM 1285 C CA . ARG A 1 164 ? -1.933 13.298 11.776 1.00 77.12 164 ARG A CA 1
ATOM 1286 C C . ARG A 1 164 ? -3.215 13.957 12.277 1.00 77.12 164 ARG A C 1
ATOM 1288 O O . ARG A 1 164 ? -4.064 13.253 12.818 1.00 77.12 164 ARG A O 1
ATOM 1295 N N . GLY A 1 165 ? -3.373 15.263 12.061 1.00 77.88 165 GLY A N 1
ATOM 1296 C CA . GLY A 1 165 ? -4.564 16.008 12.474 1.00 77.88 165 GLY A CA 1
ATOM 1297 C C . GLY A 1 165 ? -5.840 15.602 11.727 1.00 77.88 165 GLY A C 1
ATOM 1298 O O . GLY A 1 165 ? -6.918 15.598 12.316 1.00 77.88 165 GLY A O 1
ATOM 1299 N N . LEU A 1 166 ? -5.730 15.229 10.447 1.00 79.38 166 LEU A N 1
ATOM 1300 C CA . LEU A 1 166 ? -6.875 14.826 9.619 1.00 79.38 166 LEU A CA 1
ATOM 1301 C C . LEU A 1 166 ? -7.247 13.343 9.756 1.00 79.38 166 LEU A C 1
ATOM 1303 O O . LEU A 1 166 ? -8.380 12.963 9.455 1.00 79.38 166 LEU A O 1
ATOM 1307 N N . ALA A 1 167 ? -6.320 12.488 10.192 1.00 83.12 167 ALA A N 1
ATOM 1308 C CA . ALA A 1 167 ? -6.508 11.039 10.216 1.00 83.12 167 ALA A CA 1
ATOM 1309 C C . ALA A 1 167 ? -7.801 10.571 10.921 1.00 83.12 167 ALA A C 1
ATOM 1311 O O . ALA A 1 167 ? -8.495 9.734 10.333 1.00 83.12 167 ALA A O 1
ATOM 1312 N N . PRO A 1 168 ? -8.192 11.097 12.102 1.00 86.38 168 PRO A N 1
ATOM 1313 C CA . PRO A 1 168 ? -9.424 10.671 12.770 1.00 86.38 168 PRO A CA 1
ATOM 1314 C C . PRO A 1 168 ? -10.694 10.922 11.947 1.00 86.38 168 PRO A C 1
ATOM 1316 O O . PRO A 1 168 ? -11.622 10.113 11.980 1.00 86.38 168 PRO A O 1
ATOM 1319 N N . GLU A 1 169 ? -10.723 12.004 11.165 1.00 81.75 169 GLU A N 1
ATOM 1320 C CA . GLU A 1 169 ? -11.849 12.350 10.291 1.00 81.75 169 GLU A CA 1
ATOM 1321 C C . GLU A 1 169 ? -11.827 11.557 8.977 1.00 81.75 169 GLU A C 1
ATOM 1323 O O . GLU A 1 169 ? -12.879 11.222 8.430 1.00 81.75 169 GLU A O 1
ATOM 1328 N N . LEU A 1 170 ? -10.634 11.216 8.481 1.00 83.31 170 LEU A N 1
ATOM 1329 C CA . LEU A 1 170 ? -10.462 10.451 7.247 1.00 83.31 170 LEU A CA 1
ATOM 1330 C C . LEU A 1 170 ? -10.809 8.970 7.434 1.00 83.31 170 LEU A C 1
ATOM 1332 O O . LEU A 1 170 ? -11.535 8.405 6.618 1.00 83.31 170 LEU A O 1
ATOM 1336 N N . ILE A 1 171 ? -10.314 8.328 8.498 1.00 89.56 171 ILE A N 1
ATOM 1337 C CA . ILE A 1 171 ? -10.424 6.872 8.707 1.00 89.56 171 ILE A CA 1
ATOM 1338 C C . ILE A 1 171 ? -11.851 6.321 8.499 1.00 89.56 171 ILE A C 1
ATOM 1340 O O . ILE A 1 171 ? -11.982 5.334 7.765 1.00 89.56 171 ILE A O 1
ATOM 1344 N N . PRO A 1 172 ? -12.922 6.910 9.074 1.00 87.38 172 PRO A N 1
ATOM 1345 C CA . PRO A 1 172 ? -14.280 6.411 8.877 1.00 87.38 172 PRO A CA 1
ATOM 1346 C C . PRO A 1 172 ? -14.692 6.377 7.401 1.00 87.38 172 PRO A C 1
ATOM 1348 O O . PRO A 1 172 ? -15.207 5.366 6.922 1.00 87.38 172 PRO A O 1
ATOM 1351 N N . ASP A 1 173 ? -14.420 7.458 6.669 1.00 81.88 173 ASP A N 1
ATOM 1352 C CA . ASP A 1 173 ? -14.767 7.604 5.255 1.00 81.88 173 ASP A CA 1
ATOM 1353 C C . ASP A 1 173 ? -14.007 6.594 4.381 1.00 81.88 173 ASP A C 1
ATOM 1355 O O . ASP A 1 173 ? -14.600 5.919 3.534 1.00 81.88 173 ASP A O 1
ATOM 1359 N N . LEU A 1 174 ? -12.714 6.394 4.661 1.00 84.69 174 LEU A N 1
ATOM 1360 C CA . LEU A 1 174 ? -11.891 5.392 3.978 1.00 84.69 174 LEU A CA 1
ATOM 1361 C C . LEU A 1 174 ? -12.471 3.981 4.147 1.00 84.69 174 LEU A C 1
ATOM 1363 O O . LEU A 1 174 ? -12.607 3.237 3.172 1.00 84.69 174 LEU A O 1
ATOM 1367 N N . VAL A 1 175 ? -12.846 3.606 5.374 1.00 90.31 175 VAL A N 1
ATOM 1368 C CA . VAL A 1 175 ? -13.443 2.293 5.666 1.00 90.31 175 VAL A CA 1
ATOM 1369 C C . VAL A 1 175 ? -14.788 2.136 4.957 1.00 90.31 175 VAL A C 1
ATOM 1371 O O . VAL A 1 175 ? -15.038 1.089 4.353 1.00 90.31 175 VAL A O 1
ATOM 1374 N N . CYS A 1 176 ? -15.632 3.169 4.968 1.00 85.62 176 CYS A N 1
ATOM 1375 C CA . CYS A 1 176 ? -16.920 3.172 4.275 1.00 85.62 176 CYS A CA 1
ATOM 1376 C C . CYS A 1 176 ? -16.769 2.921 2.769 1.00 85.62 176 CYS A C 1
ATOM 1378 O O . CYS A 1 176 ? -17.457 2.057 2.217 1.00 85.62 176 CYS A O 1
ATOM 1380 N N . LYS A 1 177 ? -15.836 3.617 2.111 1.00 82.12 177 LYS A N 1
ATOM 1381 C CA . LYS A 1 177 ? -15.561 3.470 0.672 1.00 82.12 177 LYS A CA 1
ATOM 1382 C C . LYS A 1 177 ? -15.044 2.076 0.325 1.00 82.12 177 LYS A C 1
ATOM 1384 O O . LYS A 1 177 ? -15.541 1.439 -0.605 1.00 82.12 177 LYS A O 1
ATOM 1389 N N . LEU A 1 178 ? -14.114 1.545 1.120 1.00 86.00 178 LEU A N 1
ATOM 1390 C CA . LEU A 1 178 ? -13.596 0.183 0.942 1.00 86.00 178 LEU A CA 1
ATOM 1391 C C . LEU A 1 178 ? -14.685 -0.881 1.157 1.00 86.00 178 LEU A C 1
ATOM 1393 O O . LEU A 1 178 ? -14.769 -1.857 0.408 1.00 86.00 178 LEU A O 1
ATOM 1397 N N . HIS A 1 179 ? -15.567 -0.679 2.137 1.00 88.62 179 HIS A N 1
ATOM 1398 C CA . HIS A 1 179 ? -16.705 -1.563 2.373 1.00 88.62 179 HIS A CA 1
ATOM 1399 C C . HIS A 1 179 ? -17.722 -1.525 1.217 1.00 88.62 179 HIS A C 1
ATOM 1401 O O . HIS A 1 179 ? -18.212 -2.573 0.784 1.00 88.62 179 HIS A O 1
ATOM 1407 N N . ALA A 1 180 ? -18.022 -0.338 0.681 1.00 86.25 180 ALA A N 1
ATOM 1408 C CA . ALA A 1 180 ? -18.910 -0.167 -0.469 1.00 86.25 180 ALA A CA 1
ATOM 1409 C C . ALA A 1 180 ? -18.365 -0.868 -1.725 1.00 86.25 180 ALA A C 1
ATOM 1411 O O . ALA A 1 180 ? -19.109 -1.550 -2.441 1.00 86.25 180 ALA A O 1
ATOM 1412 N N . TRP A 1 181 ? -17.052 -0.783 -1.946 1.00 84.50 181 TRP A N 1
ATOM 1413 C CA . TRP A 1 181 ? -16.376 -1.514 -3.014 1.00 84.50 181 TRP A CA 1
ATOM 1414 C C . TRP A 1 181 ? -16.521 -3.028 -2.850 1.00 84.50 181 TRP A C 1
ATOM 1416 O O . TRP A 1 181 ? -16.960 -3.713 -3.776 1.00 84.50 181 TRP A O 1
ATOM 1426 N N . ARG A 1 182 ? -16.252 -3.558 -1.645 1.00 86.19 182 ARG A N 1
ATOM 1427 C CA . ARG A 1 182 ? -16.432 -4.988 -1.339 1.00 86.19 182 ARG A CA 1
ATOM 1428 C C . ARG A 1 182 ? -17.845 -5.451 -1.698 1.00 86.19 182 ARG A C 1
ATOM 1430 O O . ARG A 1 182 ? -18.005 -6.470 -2.370 1.00 86.19 182 ARG A O 1
ATOM 1437 N N . LYS A 1 183 ? -18.868 -4.709 -1.262 1.00 85.19 183 LYS A N 1
ATOM 1438 C CA . LYS A 1 183 ? -20.278 -5.022 -1.549 1.00 85.19 183 LYS A CA 1
ATOM 1439 C C . LYS A 1 183 ? -20.568 -5.058 -3.047 1.00 85.19 183 LYS A C 1
ATOM 1441 O O . LYS A 1 183 ? -21.293 -5.940 -3.506 1.00 85.19 183 LYS A O 1
ATOM 1446 N N . SER A 1 184 ? -19.984 -4.132 -3.802 1.00 82.50 184 SER A N 1
ATOM 1447 C CA . SER A 1 184 ? -20.116 -4.082 -5.260 1.00 82.50 184 SER A CA 1
ATOM 1448 C C . SER A 1 184 ? -19.498 -5.315 -5.926 1.00 82.50 184 SER A C 1
ATOM 1450 O O . SER A 1 184 ? -20.115 -5.908 -6.812 1.00 82.50 184 SER A O 1
ATOM 1452 N N . CYS A 1 185 ? -18.338 -5.777 -5.450 1.00 75.44 185 CYS A N 1
ATOM 1453 C CA . CYS A 1 185 ? -17.720 -7.017 -5.923 1.00 75.44 185 CYS A CA 1
ATOM 1454 C C . CYS A 1 185 ? -18.542 -8.268 -5.575 1.00 75.44 185 CYS A C 1
ATOM 1456 O O . CYS A 1 185 ? -18.702 -9.148 -6.420 1.00 75.44 185 CYS A O 1
ATOM 1458 N N . GLU A 1 186 ? -19.096 -8.355 -4.362 1.00 76.69 186 GLU A N 1
ATOM 1459 C CA . GLU A 1 186 ? -19.984 -9.460 -3.966 1.00 76.69 186 GLU A CA 1
ATOM 1460 C C . GLU A 1 186 ? -21.243 -9.514 -4.843 1.00 76.69 186 GLU A C 1
ATOM 1462 O O . GLU A 1 186 ? -21.632 -10.587 -5.304 1.00 76.69 186 GLU A O 1
ATOM 1467 N N . ALA A 1 187 ? -21.854 -8.358 -5.120 1.00 74.88 187 ALA A N 1
ATOM 1468 C CA . ALA A 1 187 ? -23.021 -8.261 -5.990 1.00 74.88 187 ALA A CA 1
ATOM 1469 C C . ALA A 1 187 ? -22.704 -8.666 -7.441 1.00 74.88 187 ALA A C 1
ATOM 1471 O O . ALA A 1 187 ? -23.500 -9.372 -8.062 1.00 74.88 187 ALA A O 1
ATOM 1472 N N . ALA A 1 188 ? -21.538 -8.270 -7.962 1.00 71.12 188 ALA A N 1
ATOM 1473 C CA . ALA A 1 188 ? -21.078 -8.656 -9.296 1.00 71.12 188 ALA A CA 1
ATOM 1474 C C . ALA A 1 188 ? -20.818 -10.170 -9.406 1.00 71.12 188 ALA A C 1
ATOM 1476 O O . ALA A 1 188 ? -21.231 -10.792 -10.381 1.00 71.12 188 ALA A O 1
ATOM 1477 N N . ASN A 1 189 ? -20.215 -10.781 -8.380 1.00 63.72 189 ASN A N 1
ATOM 1478 C CA . ASN A 1 189 ? -19.934 -12.221 -8.342 1.00 63.72 189 ASN A CA 1
ATOM 1479 C C . ASN A 1 189 ? -21.189 -13.089 -8.122 1.00 63.72 189 ASN A C 1
ATOM 1481 O O . ASN A 1 189 ? -21.190 -14.269 -8.469 1.00 63.72 189 ASN A O 1
ATOM 1485 N N . ALA A 1 190 ? -22.257 -12.532 -7.541 1.00 64.38 190 ALA A N 1
ATOM 1486 C CA . ALA A 1 190 ? -23.527 -13.228 -7.318 1.00 64.38 190 ALA A CA 1
ATOM 1487 C C . ALA A 1 190 ? -24.472 -13.211 -8.539 1.00 64.38 190 ALA A C 1
ATOM 1489 O O . ALA A 1 190 ? -25.487 -13.914 -8.538 1.00 64.38 190 ALA A O 1
ATOM 1490 N N . ALA A 1 191 ? -24.172 -12.424 -9.578 1.00 43.44 191 ALA A N 1
ATOM 1491 C CA . ALA A 1 191 ? -24.965 -12.381 -10.802 1.00 43.44 191 ALA A CA 1
ATOM 1492 C C . ALA A 1 191 ? -24.634 -13.591 -11.706 1.00 43.44 191 ALA A C 1
ATOM 1494 O O . ALA A 1 191 ? -23.475 -13.771 -12.076 1.00 43.44 191 ALA A O 1
ATOM 1495 N N . PRO A 1 192 ? -25.614 -14.436 -12.093 1.00 39.62 192 PRO A N 1
ATOM 1496 C CA . PRO A 1 192 ? -25.342 -15.572 -12.961 1.00 39.62 192 PRO A CA 1
ATOM 1497 C C . PRO A 1 192 ? -25.018 -15.112 -14.387 1.00 39.62 192 PRO A C 1
ATOM 1499 O O . PRO A 1 192 ? -25.701 -14.253 -14.952 1.00 39.62 192 PRO A O 1
ATOM 1502 N N . ASP A 1 193 ? -23.984 -15.752 -14.927 1.00 40.47 193 ASP A N 1
ATOM 1503 C CA . ASP A 1 193 ? -23.399 -15.634 -16.260 1.00 40.47 193 ASP A CA 1
ATOM 1504 C C . ASP A 1 193 ? -24.417 -15.277 -17.364 1.00 40.47 193 ASP A C 1
ATOM 1506 O O . ASP A 1 193 ? -25.288 -16.067 -17.746 1.00 40.47 193 ASP A O 1
ATOM 1510 N N . ARG A 1 194 ? -24.301 -14.051 -17.880 1.00 33.56 194 ARG A N 1
ATOM 1511 C CA . ARG A 1 194 ? -24.891 -13.627 -19.150 1.00 33.56 194 ARG A CA 1
ATOM 1512 C C . ARG A 1 194 ? -23.763 -13.127 -20.046 1.00 33.56 194 ARG A C 1
ATOM 1514 O O . ARG A 1 194 ? -23.565 -11.924 -20.142 1.00 33.56 194 ARG A O 1
ATOM 1521 N N . GLN A 1 195 ? -23.096 -14.030 -20.755 1.00 34.03 195 GLN A N 1
ATOM 1522 C CA . GLN A 1 195 ? -23.272 -14.175 -22.208 1.00 34.03 195 GLN A CA 1
ATOM 1523 C C . GLN A 1 195 ? -22.172 -15.062 -22.797 1.00 34.03 195 GLN A C 1
ATOM 1525 O O . GLN A 1 195 ? -21.050 -14.631 -23.033 1.00 34.03 195 GLN A O 1
ATOM 1530 N N . ASN A 1 196 ? -22.567 -16.278 -23.171 1.00 28.55 196 ASN A N 1
ATOM 1531 C CA . ASN A 1 196 ? -22.025 -16.941 -24.346 1.00 28.55 196 ASN A CA 1
ATOM 1532 C C . ASN A 1 196 ? -23.034 -16.726 -25.487 1.00 28.55 196 ASN A C 1
ATOM 1534 O O . ASN A 1 196 ? -24.200 -17.107 -25.346 1.00 28.55 196 ASN A O 1
ATOM 1538 N N . GLY A 1 197 ? -22.607 -16.099 -26.585 1.00 27.03 197 GLY A N 1
ATOM 1539 C CA . GLY A 1 197 ? -23.387 -16.029 -27.821 1.00 27.03 197 GLY A CA 1
ATOM 1540 C C . GLY A 1 197 ? -23.304 -14.710 -28.587 1.00 27.03 197 GLY A C 1
ATOM 1541 O O . GLY A 1 197 ? -24.271 -13.957 -28.595 1.00 27.03 197 GLY A O 1
ATOM 1542 N N . SER A 1 198 ? -22.213 -14.491 -29.324 1.00 28.77 198 SER A N 1
ATOM 1543 C CA . SER A 1 198 ? -22.328 -14.033 -30.716 1.00 28.77 198 SER A CA 1
ATOM 1544 C C . SER A 1 198 ? -21.089 -14.456 -31.502 1.00 28.77 198 SER A C 1
ATOM 1546 O O . SER A 1 198 ? -19.980 -14.012 -31.224 1.00 28.77 198 SER A O 1
ATOM 1548 N N . GLN A 1 199 ? -21.293 -15.362 -32.458 1.00 27.83 199 GLN A N 1
ATOM 1549 C CA . GLN A 1 199 ? -20.364 -15.614 -33.555 1.00 27.83 199 GLN A CA 1
ATOM 1550 C C . GLN A 1 199 ? -20.534 -14.546 -34.642 1.00 27.83 199 GLN A C 1
ATOM 1552 O O . GLN A 1 199 ? -21.654 -14.081 -34.851 1.00 27.83 199 GLN A O 1
ATOM 1557 N N . ASP A 1 200 ? -19.435 -14.338 -35.378 1.00 25.94 200 ASP A N 1
ATOM 1558 C CA . ASP A 1 200 ? -19.333 -13.781 -36.740 1.00 25.94 200 ASP A CA 1
ATOM 1559 C C . ASP A 1 200 ? -19.556 -12.256 -36.816 1.00 25.94 200 ASP A C 1
ATOM 1561 O O . ASP A 1 200 ? -20.550 -11.740 -36.323 1.00 25.94 200 ASP A O 1
ATOM 1565 N N . THR A 1 201 ? -18.650 -11.438 -37.352 1.00 25.72 201 THR A N 1
ATOM 1566 C CA . THR A 1 201 ? -18.016 -11.528 -38.677 1.00 25.72 201 THR A CA 1
ATOM 1567 C C . THR A 1 201 ? -16.614 -10.915 -38.701 1.00 25.72 201 THR A C 1
ATOM 1569 O O . THR A 1 201 ? -16.367 -9.904 -38.049 1.00 25.72 201 THR A O 1
ATOM 1572 N N . GLY A 1 202 ? -15.708 -11.509 -39.484 1.00 34.47 202 GLY A N 1
ATOM 1573 C CA . GLY A 1 202 ? -14.406 -10.921 -39.774 1.00 34.47 202 GLY A CA 1
ATOM 1574 C C . GLY A 1 202 ? -14.537 -9.616 -40.550 1.00 34.47 202 GLY A C 1
ATOM 1575 O O . GLY A 1 202 ? -15.216 -9.580 -41.569 1.00 34.47 202 GLY A O 1
ATOM 1576 N N . ASP A 1 203 ? -13.824 -8.602 -40.081 1.00 27.14 203 ASP A N 1
ATOM 1577 C CA . ASP A 1 203 ? -13.360 -7.492 -40.896 1.00 27.14 203 ASP A CA 1
ATOM 1578 C C . ASP A 1 203 ? -11.857 -7.379 -40.633 1.00 27.14 203 ASP A C 1
ATOM 1580 O O . ASP A 1 203 ? -11.406 -7.044 -39.536 1.00 27.14 203 ASP A O 1
ATOM 1584 N N . GLU A 1 204 ? -11.079 -7.780 -41.637 1.00 31.66 204 GLU A N 1
ATOM 1585 C CA . GLU A 1 204 ? -9.652 -7.509 -41.719 1.00 31.66 204 GLU A CA 1
ATOM 1586 C C . GLU A 1 204 ? -9.480 -5.987 -41.727 1.00 31.66 204 GLU A C 1
ATOM 1588 O O . GLU A 1 204 ? -9.843 -5.314 -42.692 1.00 31.66 204 GLU A O 1
ATOM 1593 N N . GLU A 1 205 ? -8.960 -5.431 -40.635 1.00 32.81 205 GLU A N 1
ATOM 1594 C CA . GLU A 1 205 ? -8.584 -4.025 -40.589 1.00 32.81 205 GLU A CA 1
ATOM 1595 C C . GLU A 1 205 ? -7.389 -3.831 -41.533 1.00 32.81 205 GLU A C 1
ATOM 1597 O O . GLU A 1 205 ? -6.264 -4.268 -41.281 1.00 32.81 205 GLU A O 1
ATOM 1602 N N . GLU A 1 206 ? -7.690 -3.243 -42.689 1.00 30.67 206 GLU A N 1
ATOM 1603 C CA . GLU A 1 206 ? -6.773 -2.880 -43.757 1.00 30.67 206 GLU A CA 1
ATOM 1604 C C . GLU A 1 206 ? -5.630 -2.022 -43.187 1.00 30.67 206 GLU A C 1
ATOM 1606 O O . GLU A 1 206 ? -5.743 -0.808 -43.005 1.00 30.67 206 GLU A O 1
ATOM 1611 N N . LEU A 1 207 ? -4.509 -2.683 -42.882 1.00 31.73 207 LEU A N 1
ATOM 1612 C CA . LEU A 1 207 ? -3.227 -2.068 -42.560 1.00 31.73 207 LEU A CA 1
ATOM 1613 C C . LEU A 1 207 ? -2.848 -1.106 -43.688 1.00 31.73 207 LEU A C 1
ATOM 1615 O O . LEU A 1 207 ? -2.337 -1.512 -44.735 1.00 31.73 207 LEU A O 1
ATOM 1619 N N . LEU A 1 208 ? -3.071 0.188 -43.458 1.00 28.67 208 LEU A N 1
ATOM 1620 C CA . LEU A 1 208 ? -2.532 1.245 -44.302 1.00 28.67 208 LEU A CA 1
ATOM 1621 C C . LEU A 1 208 ? -1.019 1.018 -44.444 1.00 28.67 208 LEU A C 1
ATOM 1623 O O . LEU A 1 208 ? -0.323 0.904 -43.429 1.00 28.67 208 LEU A O 1
ATOM 1627 N N . PRO A 1 209 ? -0.474 0.951 -45.672 1.00 27.38 209 PRO A N 1
ATOM 1628 C CA . PRO A 1 209 ? 0.933 0.662 -45.856 1.00 27.38 209 PRO A CA 1
ATOM 1629 C C . PRO A 1 209 ? 1.739 1.807 -45.250 1.00 27.38 209 PRO A C 1
ATOM 1631 O O . PRO A 1 209 ? 1.696 2.945 -45.728 1.00 27.38 209 PRO A O 1
ATOM 1634 N N . LEU A 1 210 ? 2.489 1.496 -44.189 1.00 33.19 210 LEU A N 1
ATOM 1635 C CA . LEU A 1 210 ? 3.569 2.347 -43.716 1.00 33.19 210 LEU A CA 1
ATOM 1636 C C . LEU A 1 210 ? 4.449 2.635 -44.930 1.00 33.19 210 LEU A C 1
ATOM 1638 O O . LEU A 1 210 ? 5.063 1.728 -45.492 1.00 33.19 210 LEU A O 1
ATOM 1642 N N . ARG A 1 211 ? 4.457 3.895 -45.379 1.00 28.78 211 ARG A N 1
ATOM 1643 C CA . ARG A 1 211 ? 5.358 4.350 -46.435 1.00 28.78 211 ARG A CA 1
ATOM 1644 C C . ARG A 1 211 ? 6.766 3.904 -46.057 1.00 28.78 211 ARG A C 1
ATOM 1646 O O . ARG A 1 211 ? 7.323 4.396 -45.078 1.00 28.78 211 ARG A O 1
ATOM 1653 N N . ASN A 1 212 ? 7.335 3.010 -46.861 1.00 32.00 212 ASN A N 1
ATOM 1654 C CA . ASN A 1 212 ? 8.769 2.794 -46.905 1.00 32.00 212 ASN A CA 1
ATOM 1655 C C . ASN A 1 212 ? 9.413 4.140 -47.236 1.00 32.00 212 ASN A C 1
ATOM 1657 O O . ASN A 1 212 ? 9.450 4.564 -48.389 1.00 32.00 212 ASN A O 1
ATOM 1661 N N . THR A 1 213 ? 9.911 4.836 -46.221 1.00 35.91 213 THR A N 1
ATOM 1662 C CA . THR A 1 213 ? 10.947 5.839 -46.423 1.00 35.91 213 THR A CA 1
ATOM 1663 C C . THR A 1 213 ? 12.258 5.082 -46.582 1.00 35.91 213 THR A C 1
ATOM 1665 O O . THR A 1 213 ? 13.062 4.996 -45.655 1.00 35.91 213 THR A O 1
ATOM 1668 N N . GLU A 1 214 ? 12.453 4.488 -47.759 1.00 38.25 214 GLU A N 1
ATOM 1669 C CA . GLU A 1 214 ? 13.793 4.218 -48.272 1.00 38.25 214 GLU A CA 1
ATOM 1670 C C . GLU A 1 214 ? 14.442 5.580 -48.538 1.00 38.25 214 GLU A C 1
ATOM 1672 O O . GLU A 1 214 ? 14.276 6.196 -49.587 1.00 38.25 214 GLU A O 1
ATOM 1677 N N . GLY A 1 215 ? 15.104 6.098 -47.509 1.00 34.28 215 GLY A N 1
ATOM 1678 C CA . GLY A 1 215 ? 15.805 7.370 -47.519 1.00 34.28 215 GLY A CA 1
ATOM 1679 C C . GLY A 1 215 ? 17.126 7.214 -46.784 1.00 34.28 215 GLY A C 1
ATOM 1680 O O . GLY A 1 215 ? 17.174 7.359 -45.572 1.00 34.28 215 GLY A O 1
ATOM 1681 N N . HIS A 1 216 ? 18.154 6.871 -47.559 1.00 38.06 216 HIS A N 1
ATOM 1682 C CA . HIS A 1 216 ? 19.589 7.084 -47.333 1.00 38.06 216 HIS A CA 1
ATOM 1683 C C . HIS A 1 216 ? 20.135 6.970 -45.900 1.00 38.06 216 HIS A C 1
ATOM 1685 O O . HIS A 1 216 ? 20.098 7.930 -45.138 1.00 38.06 216 HIS A O 1
ATOM 1691 N N . THR A 1 217 ? 20.834 5.873 -45.607 1.00 38.78 217 THR A N 1
ATOM 1692 C CA . THR A 1 217 ? 21.819 5.836 -44.514 1.00 38.78 217 THR A CA 1
ATOM 1693 C C . THR A 1 217 ? 23.069 5.049 -44.913 1.00 38.78 217 THR A C 1
ATOM 1695 O O . THR A 1 217 ? 23.402 4.023 -44.330 1.00 38.78 217 THR A O 1
ATOM 1698 N N . GLU A 1 218 ? 23.819 5.561 -45.890 1.00 36.38 218 GLU A N 1
ATOM 1699 C CA . GLU A 1 218 ? 25.263 5.309 -45.910 1.00 36.38 218 GLU A CA 1
ATOM 1700 C C . GLU A 1 218 ? 25.933 6.333 -44.984 1.00 36.38 218 GLU A C 1
ATOM 1702 O O . GLU A 1 218 ? 25.891 7.537 -45.228 1.00 36.38 218 GLU A O 1
ATOM 1707 N N . GLY A 1 219 ? 26.516 5.848 -43.883 1.00 44.06 219 GLY A N 1
ATOM 1708 C CA . GLY A 1 219 ? 27.436 6.623 -43.043 1.00 44.06 219 GLY A CA 1
ATOM 1709 C C . GLY A 1 219 ? 26.850 7.371 -41.839 1.00 44.06 219 GLY A C 1
ATOM 1710 O O . GLY A 1 219 ? 27.591 8.114 -41.203 1.00 44.06 219 GLY A O 1
ATOM 1711 N N . HIS A 1 220 ? 25.575 7.193 -41.478 1.00 44.06 220 HIS A N 1
ATOM 1712 C CA . HIS A 1 220 ? 25.060 7.709 -40.201 1.00 44.06 220 HIS A CA 1
ATOM 1713 C C . HIS A 1 220 ? 25.373 6.726 -39.067 1.00 44.06 220 HIS A C 1
ATOM 1715 O O . HIS A 1 220 ? 24.669 5.739 -38.866 1.00 44.06 220 HIS A O 1
ATOM 1721 N N . THR A 1 221 ? 26.444 6.992 -38.319 1.00 55.31 221 THR A N 1
ATOM 1722 C CA . THR A 1 221 ? 26.594 6.456 -36.964 1.00 55.31 221 THR A CA 1
ATOM 1723 C C . THR A 1 221 ? 25.469 7.028 -36.113 1.00 55.31 221 THR A C 1
ATOM 1725 O O . THR A 1 221 ? 25.389 8.244 -35.944 1.00 55.31 221 THR A O 1
ATOM 1728 N N . TRP A 1 222 ? 24.577 6.169 -35.624 1.00 63.91 222 TRP A N 1
ATOM 1729 C CA . TRP A 1 222 ? 23.540 6.565 -34.674 1.00 63.91 222 TRP A CA 1
ATOM 1730 C C . TRP A 1 222 ? 24.213 7.165 -33.442 1.00 63.91 222 TRP A C 1
ATOM 1732 O O . TRP A 1 222 ? 25.117 6.548 -32.881 1.00 63.91 222 TRP A O 1
ATOM 1742 N N . ASP A 1 223 ? 23.813 8.380 -33.075 1.00 77.38 223 ASP A N 1
ATOM 1743 C CA . ASP A 1 223 ? 24.403 9.125 -31.966 1.00 77.38 223 ASP A CA 1
ATOM 1744 C C . ASP A 1 223 ? 23.941 8.510 -30.637 1.00 77.38 223 ASP A C 1
ATOM 1746 O O . ASP A 1 223 ? 22.921 8.890 -30.055 1.00 77.38 223 ASP A O 1
ATOM 1750 N N . THR A 1 224 ? 24.657 7.470 -30.205 1.00 82.06 224 THR A N 1
ATOM 1751 C CA . THR A 1 224 ? 24.376 6.749 -28.961 1.00 82.06 224 THR A CA 1
ATOM 1752 C C . THR A 1 224 ? 24.530 7.658 -27.748 1.00 82.06 224 THR A C 1
ATOM 1754 O O . THR A 1 224 ? 23.775 7.506 -26.790 1.00 82.06 224 THR A O 1
ATOM 1757 N N . ASP A 1 225 ? 25.414 8.656 -27.816 1.00 75.69 225 ASP A N 1
ATOM 1758 C CA . ASP A 1 225 ? 25.595 9.645 -26.755 1.00 75.69 225 ASP A CA 1
ATOM 1759 C C . ASP A 1 225 ? 24.366 10.555 -26.634 1.00 75.69 225 ASP A C 1
ATOM 1761 O O . ASP A 1 225 ? 23.895 10.807 -25.523 1.00 75.69 225 ASP A O 1
ATOM 1765 N N . ALA A 1 226 ? 23.765 10.968 -27.754 1.00 68.50 226 ALA A N 1
ATOM 1766 C CA . ALA A 1 226 ? 22.486 11.678 -27.744 1.00 68.50 226 ALA A CA 1
ATOM 1767 C C . ALA A 1 226 ? 21.331 10.807 -27.219 1.00 68.50 226 ALA A C 1
ATOM 1769 O O . ALA A 1 226 ? 20.467 11.298 -26.491 1.00 68.50 226 ALA A O 1
ATOM 1770 N N . MET A 1 227 ? 21.306 9.509 -27.543 1.00 79.06 227 MET A N 1
ATOM 1771 C CA . MET A 1 227 ? 20.305 8.583 -26.995 1.00 79.06 227 MET A CA 1
ATOM 1772 C C . MET A 1 227 ? 20.436 8.453 -25.471 1.00 79.06 227 MET A C 1
ATOM 1774 O O . MET A 1 227 ? 19.441 8.590 -24.761 1.00 79.06 227 MET A O 1
ATOM 1778 N N . ILE A 1 228 ? 21.652 8.265 -24.954 1.00 82.81 228 ILE A N 1
ATOM 1779 C CA . ILE A 1 228 ? 21.912 8.204 -23.508 1.00 82.81 228 ILE A CA 1
ATOM 1780 C C . ILE A 1 228 ? 21.614 9.542 -22.826 1.00 82.81 228 ILE A C 1
ATOM 1782 O O . ILE A 1 228 ? 21.011 9.567 -21.753 1.00 82.81 228 ILE A O 1
ATOM 1786 N N . HIS A 1 229 ? 21.946 10.670 -23.455 1.00 68.62 229 HIS A N 1
ATOM 1787 C CA . HIS A 1 229 ? 21.571 11.994 -22.960 1.00 68.62 229 HIS A CA 1
ATOM 1788 C C . HIS A 1 229 ? 20.046 12.172 -22.854 1.00 68.62 229 HIS A C 1
ATOM 1790 O O . HIS A 1 229 ? 19.550 12.704 -21.856 1.00 68.62 229 HIS A O 1
ATOM 1796 N N . ASN A 1 230 ? 19.288 11.689 -23.843 1.00 59.84 230 ASN A N 1
ATOM 1797 C CA . ASN A 1 230 ? 17.826 11.716 -23.809 1.00 59.84 230 ASN A CA 1
ATOM 1798 C C . ASN A 1 230 ? 17.269 10.816 -22.701 1.00 59.84 230 ASN A C 1
ATOM 1800 O O . ASN A 1 230 ? 16.369 11.241 -21.978 1.00 59.84 230 ASN A O 1
ATOM 1804 N N . ALA A 1 231 ? 17.830 9.617 -22.518 1.00 67.81 231 ALA A N 1
ATOM 1805 C CA . ALA A 1 231 ? 17.462 8.731 -21.416 1.00 67.81 231 ALA A CA 1
ATOM 1806 C C . ALA A 1 231 ? 17.696 9.405 -20.051 1.00 67.81 231 ALA A C 1
ATOM 1808 O O . ALA A 1 231 ? 16.797 9.412 -19.217 1.00 67.81 231 ALA A O 1
ATOM 1809 N N . ARG A 1 232 ? 18.844 10.068 -19.849 1.00 69.00 232 ARG A N 1
ATOM 1810 C CA . ARG A 1 232 ? 19.140 10.839 -18.624 1.00 69.00 232 ARG A CA 1
ATOM 1811 C C . ARG A 1 232 ? 18.192 12.013 -18.410 1.00 69.00 232 ARG A C 1
ATOM 1813 O O . ARG A 1 232 ? 17.778 12.275 -17.286 1.00 69.00 232 ARG A O 1
ATOM 1820 N N . SER A 1 233 ? 17.847 12.728 -19.476 1.00 57.34 233 SER A N 1
ATOM 1821 C CA . SER A 1 233 ? 16.903 13.845 -19.399 1.00 57.34 233 SER A CA 1
ATOM 1822 C C . SER A 1 233 ? 15.515 13.361 -18.983 1.00 57.34 233 SER A C 1
ATOM 1824 O O . SER A 1 233 ? 14.907 13.933 -18.083 1.00 57.34 233 SER A O 1
ATOM 1826 N N . LEU A 1 234 ? 15.041 12.264 -19.578 1.00 64.56 234 LEU A N 1
ATOM 1827 C CA . LEU A 1 234 ? 13.776 11.632 -19.204 1.00 64.56 234 LEU A CA 1
ATOM 1828 C C . LEU A 1 234 ? 13.813 11.085 -17.777 1.00 64.56 234 LEU A C 1
ATOM 1830 O O . LEU A 1 234 ? 12.848 11.271 -17.046 1.00 64.56 234 LEU A O 1
ATOM 1834 N N . HIS A 1 235 ? 14.932 10.490 -17.358 1.00 71.75 235 HIS A N 1
ATOM 1835 C CA . HIS A 1 235 ? 15.158 10.058 -15.979 1.00 71.75 235 HIS A CA 1
ATOM 1836 C C . HIS A 1 235 ? 15.044 11.219 -14.994 1.00 71.75 235 HIS A C 1
ATOM 1838 O O . HIS A 1 235 ? 14.340 11.117 -13.998 1.00 71.75 235 HIS A O 1
ATOM 1844 N N . ALA A 1 236 ? 15.708 12.341 -15.276 1.00 62.47 236 ALA A N 1
ATOM 1845 C CA . ALA A 1 236 ? 15.681 13.522 -14.422 1.00 62.47 236 ALA A CA 1
ATOM 1846 C C . ALA A 1 236 ? 14.270 14.115 -14.316 1.00 62.47 236 ALA A C 1
ATOM 1848 O O . ALA A 1 236 ? 13.842 14.479 -13.223 1.00 62.47 236 ALA A O 1
ATOM 1849 N N . VAL A 1 237 ? 13.533 14.160 -15.430 1.00 58.38 237 VAL A N 1
ATOM 1850 C CA . VAL A 1 237 ? 12.125 14.577 -15.441 1.00 58.38 237 VAL A CA 1
ATOM 1851 C C . VAL A 1 237 ? 11.264 13.587 -14.659 1.00 58.38 237 VAL A C 1
ATOM 1853 O O . VAL A 1 237 ? 10.443 14.013 -13.858 1.00 58.38 237 VAL A O 1
ATOM 1856 N N . ALA A 1 238 ? 11.463 12.282 -14.836 1.00 67.25 238 ALA A N 1
ATOM 1857 C CA . ALA A 1 238 ? 10.726 11.265 -14.098 1.00 67.25 238 ALA A CA 1
ATOM 1858 C C . ALA A 1 238 ? 10.980 11.370 -12.590 1.00 67.25 238 ALA A C 1
ATOM 1860 O O . ALA A 1 238 ? 10.023 11.413 -11.826 1.00 67.25 238 ALA A O 1
ATOM 1861 N N . ARG A 1 239 ? 12.241 11.523 -12.163 1.00 64.12 239 ARG A N 1
ATOM 1862 C CA . ARG A 1 239 ? 12.582 11.776 -10.758 1.00 64.12 239 ARG A CA 1
ATOM 1863 C C . ARG A 1 239 ? 11.940 13.053 -10.253 1.00 64.12 239 ARG A C 1
ATOM 1865 O O . ARG A 1 239 ? 11.377 13.022 -9.177 1.00 64.12 239 ARG A O 1
ATOM 1872 N N . TYR A 1 240 ? 11.963 14.143 -11.014 1.00 58.12 240 TYR A N 1
ATOM 1873 C CA . TYR A 1 240 ? 11.286 15.383 -10.624 1.00 58.12 240 TYR A CA 1
ATOM 1874 C C . TYR A 1 240 ? 9.766 15.211 -10.474 1.00 58.12 240 TYR A C 1
ATOM 1876 O O . TYR A 1 240 ? 9.162 15.822 -9.606 1.00 58.12 240 TYR A O 1
ATOM 1884 N N . LEU A 1 241 ? 9.137 14.378 -11.305 1.00 55.94 241 LEU A N 1
ATOM 1885 C CA . LEU A 1 241 ? 7.704 14.089 -11.212 1.00 55.94 241 LEU A CA 1
ATOM 1886 C C . LEU A 1 241 ? 7.358 13.162 -10.040 1.00 55.94 241 LEU A C 1
ATOM 1888 O O . LEU A 1 241 ? 6.221 13.194 -9.582 1.00 55.94 241 LEU A O 1
ATOM 1892 N N . VAL A 1 242 ? 8.314 12.344 -9.597 1.00 55.75 242 VAL A N 1
ATOM 1893 C CA . VAL A 1 242 ? 8.188 11.417 -8.461 1.00 55.75 242 VAL A CA 1
ATOM 1894 C C . VAL A 1 242 ? 8.691 12.048 -7.148 1.00 55.75 242 VAL A C 1
ATOM 1896 O O . VAL A 1 242 ? 8.331 11.580 -6.078 1.00 55.75 242 VAL A O 1
ATOM 1899 N N . SER A 1 243 ? 9.477 13.126 -7.217 1.00 48.94 243 SER A N 1
ATOM 1900 C CA . SER A 1 243 ? 9.962 13.900 -6.065 1.00 48.94 243 SER A CA 1
ATOM 1901 C C . SER A 1 243 ? 8.959 14.989 -5.668 1.00 48.94 243 SER A C 1
ATOM 1903 O O . SER A 1 243 ? 8.238 15.519 -6.515 1.00 48.94 243 SER A O 1
ATOM 1905 N N . ASP A 1 244 ? 8.951 15.339 -4.384 1.00 47.25 244 ASP A N 1
ATOM 1906 C CA . ASP A 1 244 ? 8.111 16.382 -3.779 1.00 47.25 244 ASP A CA 1
ATOM 1907 C C . ASP A 1 244 ? 8.299 17.761 -4.466 1.00 47.25 244 ASP A C 1
ATOM 1909 O O . ASP A 1 244 ? 9.424 18.088 -4.874 1.00 47.25 244 ASP A O 1
ATOM 1913 N N . PRO A 1 245 ? 7.253 18.594 -4.657 1.00 42.34 245 PRO A N 1
ATOM 1914 C CA . PRO A 1 245 ? 7.439 19.998 -5.027 1.00 42.34 245 PRO A CA 1
ATOM 1915 C C . PRO A 1 245 ? 8.239 20.800 -3.980 1.00 42.34 245 PRO A C 1
ATOM 1917 O O . PRO A 1 245 ? 8.232 20.514 -2.790 1.00 42.34 245 PRO A O 1
ATOM 1920 N N . ASP A 1 246 ? 8.929 21.843 -4.455 1.00 37.84 246 ASP A N 1
ATOM 1921 C CA . ASP A 1 246 ? 9.692 22.810 -3.651 1.00 37.84 246 ASP A CA 1
ATOM 1922 C C . ASP A 1 246 ? 8.777 23.459 -2.579 1.00 37.84 246 ASP A C 1
ATOM 1924 O O . ASP A 1 246 ? 7.697 23.938 -2.947 1.00 37.84 246 ASP A O 1
ATOM 1928 N N . PRO A 1 247 ? 9.170 23.541 -1.288 1.00 38.78 247 PRO A N 1
ATOM 1929 C CA . PRO A 1 247 ? 8.337 24.020 -0.165 1.00 38.78 247 PRO A CA 1
ATOM 1930 C C . PRO A 1 247 ? 7.799 25.466 -0.264 1.00 38.78 247 PRO A C 1
ATOM 1932 O O . PRO A 1 247 ? 7.196 25.978 0.679 1.00 38.78 247 PRO A O 1
ATOM 1935 N N . GLY A 1 248 ? 8.022 26.162 -1.382 1.00 39.06 248 GLY A N 1
ATOM 1936 C CA . GLY A 1 248 ? 7.531 27.515 -1.650 1.00 39.06 248 GLY A CA 1
ATOM 1937 C C . GLY A 1 248 ? 6.291 27.607 -2.550 1.00 39.06 248 GLY A C 1
ATOM 1938 O O . GLY A 1 248 ? 5.706 28.690 -2.638 1.00 39.06 248 GLY A O 1
ATOM 1939 N N . GLU A 1 249 ? 5.872 26.528 -3.220 1.00 34.78 249 GLU A N 1
ATOM 1940 C CA . GLU A 1 249 ? 4.651 26.523 -4.036 1.00 34.78 249 GLU A CA 1
ATOM 1941 C C . GLU A 1 249 ? 3.461 26.035 -3.205 1.00 34.78 249 GLU A C 1
ATOM 1943 O O . GLU A 1 249 ? 3.305 24.851 -2.932 1.00 34.78 249 GLU A O 1
ATOM 1948 N N . THR A 1 250 ? 2.596 26.966 -2.799 1.00 33.38 250 THR A N 1
ATOM 1949 C CA . THR A 1 250 ? 1.317 26.623 -2.165 1.00 33.38 250 THR A CA 1
ATOM 1950 C C . THR A 1 250 ? 0.405 25.954 -3.199 1.00 33.38 250 THR A C 1
ATOM 1952 O O . THR A 1 250 ? 0.097 26.581 -4.219 1.00 33.38 250 THR A O 1
ATOM 1955 N N . PRO A 1 251 ? -0.062 24.711 -2.971 1.00 35.84 251 PRO A N 1
ATOM 1956 C CA . PRO A 1 251 ? -1.027 24.077 -3.855 1.00 35.84 251 PRO A CA 1
ATOM 1957 C C . PRO A 1 251 ? -2.331 24.872 -3.811 1.00 35.84 251 PRO A C 1
ATOM 1959 O O . PRO A 1 251 ? -2.919 25.094 -2.750 1.00 35.84 251 PRO A O 1
ATOM 1962 N N . THR A 1 252 ? -2.792 25.345 -4.964 1.00 31.03 252 THR A N 1
ATOM 1963 C CA . THR A 1 252 ? -4.099 25.988 -5.064 1.00 31.03 252 THR A CA 1
ATOM 1964 C C . THR A 1 252 ? -5.190 24.932 -4.885 1.00 31.03 252 THR A C 1
ATOM 1966 O O . THR A 1 252 ? -5.467 24.190 -5.819 1.00 31.03 252 THR A O 1
ATOM 1969 N N . SER A 1 253 ? -5.796 24.926 -3.695 1.00 31.92 253 SER A N 1
ATOM 1970 C CA . SER A 1 253 ? -7.036 24.247 -3.277 1.00 31.92 253 SER A CA 1
ATOM 1971 C C . SER A 1 253 ? -7.111 22.715 -3.333 1.00 31.92 253 SER A C 1
ATOM 1973 O O . SER A 1 253 ? -6.839 22.092 -4.354 1.00 31.92 253 SER A O 1
ATOM 1975 N N . ASP A 1 254 ? -7.578 22.178 -2.202 1.00 46.66 254 ASP A N 1
ATOM 1976 C CA . ASP A 1 254 ? -8.318 20.943 -1.926 1.00 46.66 254 ASP A CA 1
ATOM 1977 C C . ASP A 1 254 ? -8.419 19.894 -3.048 1.00 46.66 254 ASP A C 1
ATOM 1979 O O . ASP A 1 254 ? -8.939 20.123 -4.138 1.00 46.66 254 ASP A O 1
ATOM 1983 N N . VAL A 1 255 ? -8.034 18.667 -2.692 1.00 36.53 255 VAL A N 1
ATOM 1984 C CA . VAL A 1 255 ? -8.259 17.402 -3.419 1.00 36.53 255 VAL A CA 1
ATOM 1985 C C . VAL A 1 255 ? -7.456 17.187 -4.718 1.00 36.53 255 VAL A C 1
ATOM 1987 O O . VAL A 1 255 ? -7.211 16.034 -5.075 1.00 36.53 255 VAL A O 1
ATOM 1990 N N . ASP A 1 256 ? -6.934 18.235 -5.364 1.00 33.75 256 ASP A N 1
ATOM 1991 C CA . ASP A 1 256 ? -6.093 18.103 -6.574 1.00 33.75 256 ASP A CA 1
ATOM 1992 C C . ASP A 1 256 ? -4.594 17.865 -6.281 1.00 33.75 256 ASP A C 1
ATOM 1994 O O . ASP A 1 256 ? -3.865 17.389 -7.148 1.00 33.75 256 ASP A O 1
ATOM 1998 N N . GLY A 1 257 ? -4.107 18.113 -5.061 1.00 35.19 257 GLY A N 1
ATOM 1999 C CA . GLY A 1 257 ? -2.684 17.929 -4.723 1.00 35.19 257 GLY A CA 1
ATOM 2000 C C . GLY A 1 257 ? -2.240 16.465 -4.624 1.00 35.19 257 GLY A C 1
ATOM 2001 O O . GLY A 1 257 ? -1.142 16.118 -5.051 1.00 35.19 257 GLY A O 1
ATOM 2002 N N . LEU A 1 258 ? -3.114 15.589 -4.116 1.00 34.31 258 LEU A N 1
ATOM 2003 C CA . LEU A 1 258 ? -2.778 14.182 -3.865 1.00 34.31 258 LEU A CA 1
ATOM 2004 C C . LEU A 1 258 ? -3.132 13.255 -5.048 1.00 34.31 258 LEU A C 1
ATOM 2006 O O . LEU A 1 258 ? -2.527 12.199 -5.210 1.00 34.31 258 LEU A O 1
ATOM 2010 N N . PHE A 1 259 ? -4.090 13.661 -5.897 1.00 35.75 259 PHE A N 1
ATOM 2011 C CA . PHE A 1 259 ? -4.592 12.882 -7.046 1.00 35.75 259 PHE A CA 1
ATOM 2012 C C . PHE A 1 259 ? -4.501 13.612 -8.411 1.00 35.75 259 PHE A C 1
ATOM 2014 O O . PHE A 1 259 ? -4.899 13.059 -9.442 1.00 35.75 259 PHE A O 1
ATOM 2021 N N . GLY A 1 260 ? -3.940 14.823 -8.477 1.00 33.56 260 GLY A N 1
ATOM 2022 C CA . GLY A 1 260 ? -3.903 15.663 -9.679 1.00 33.56 260 GLY A CA 1
ATOM 2023 C C . GLY A 1 260 ? -2.918 15.241 -10.780 1.00 33.56 260 GLY A C 1
ATOM 2024 O O . GLY A 1 260 ? -1.839 15.800 -10.943 1.00 33.56 260 GLY A O 1
ATOM 2025 N N . THR A 1 261 ? -3.391 14.378 -11.679 1.00 43.19 261 THR A N 1
ATOM 2026 C CA . THR A 1 261 ? -3.334 14.538 -13.158 1.00 43.19 261 THR A CA 1
ATOM 2027 C C . THR A 1 261 ? -2.101 14.190 -14.010 1.00 43.19 261 THR A C 1
ATOM 2029 O O . THR A 1 261 ? -2.205 14.264 -15.233 1.00 43.19 261 THR A O 1
ATOM 2032 N N . GLY A 1 262 ? -0.990 13.667 -13.491 1.00 42.03 262 GLY A N 1
ATOM 2033 C CA . GLY A 1 262 ? 0.030 13.136 -14.418 1.00 42.03 262 GLY A CA 1
ATOM 2034 C C . GLY A 1 262 ? 1.281 12.549 -13.804 1.00 42.03 262 GLY A C 1
ATOM 2035 O O . GLY A 1 262 ? 1.862 11.652 -14.391 1.00 42.03 262 GLY A O 1
ATOM 2036 N N . ARG A 1 263 ? 1.674 12.992 -12.613 1.00 45.19 263 ARG A N 1
ATOM 2037 C CA . ARG A 1 263 ? 2.936 12.603 -11.966 1.00 45.19 263 ARG A CA 1
ATOM 2038 C C . ARG A 1 263 ? 3.049 11.104 -11.661 1.00 45.19 263 ARG A C 1
ATOM 2040 O O . ARG A 1 263 ? 4.020 10.478 -12.079 1.00 45.19 263 ARG A O 1
ATOM 2047 N N . PHE A 1 264 ? 2.009 10.518 -11.065 1.00 47.34 264 PHE A N 1
ATOM 2048 C CA . PHE A 1 264 ? 1.947 9.085 -10.738 1.00 47.34 264 PHE A CA 1
ATOM 2049 C C . PHE A 1 264 ? 2.011 8.174 -11.977 1.00 47.34 264 PHE A C 1
ATOM 2051 O O . PHE A 1 264 ? 2.624 7.113 -11.953 1.00 47.34 264 PHE A O 1
ATOM 2058 N N . PHE A 1 265 ? 1.408 8.611 -13.085 1.00 54.66 265 PHE A N 1
ATOM 2059 C CA . PHE A 1 265 ? 1.371 7.857 -14.341 1.00 54.66 265 PHE A CA 1
ATOM 2060 C C . PHE A 1 265 ? 2.600 8.117 -15.219 1.00 54.66 265 PHE A C 1
ATOM 2062 O O . PHE A 1 265 ? 3.117 7.214 -15.871 1.00 54.66 265 PHE A O 1
ATOM 2069 N N . ALA A 1 266 ? 3.088 9.355 -15.232 1.00 62.53 266 ALA A N 1
ATOM 2070 C CA . ALA A 1 266 ? 4.183 9.779 -16.086 1.00 62.53 266 ALA A CA 1
ATOM 2071 C C . ALA A 1 266 ? 5.531 9.286 -15.566 1.00 62.53 266 ALA A C 1
ATOM 2073 O O . ALA A 1 266 ? 6.346 8.885 -16.385 1.00 62.53 266 ALA A O 1
ATOM 2074 N N . GLY A 1 267 ? 5.768 9.265 -14.250 1.00 70.12 267 GLY A N 1
ATOM 2075 C CA . GLY A 1 267 ? 7.038 8.803 -13.677 1.00 70.12 267 GLY A CA 1
ATOM 2076 C C . GLY A 1 267 ? 7.451 7.414 -14.189 1.00 70.12 267 GLY A C 1
ATOM 2077 O O . GLY A 1 267 ? 8.466 7.305 -14.879 1.00 70.12 267 GLY A O 1
ATOM 2078 N N . PRO A 1 268 ? 6.645 6.359 -13.964 1.00 74.19 268 PRO A N 1
ATOM 2079 C CA . PRO A 1 268 ? 6.962 5.006 -14.424 1.00 74.19 268 PRO A CA 1
ATOM 2080 C C . PRO A 1 268 ? 7.049 4.876 -15.949 1.00 74.19 268 PRO A C 1
ATOM 2082 O O . PRO A 1 268 ? 7.933 4.194 -16.463 1.00 74.19 268 PRO A O 1
ATOM 2085 N N . VAL A 1 269 ? 6.172 5.553 -16.696 1.00 80.31 269 VAL A N 1
ATOM 2086 C CA . VAL A 1 269 ? 6.209 5.536 -18.169 1.00 80.31 269 VAL A CA 1
ATOM 2087 C C . VAL A 1 269 ? 7.490 6.188 -18.696 1.00 80.31 269 VAL A C 1
ATOM 2089 O O . VAL A 1 269 ? 8.117 5.667 -19.618 1.00 80.31 269 VAL A O 1
ATOM 2092 N N . LEU A 1 270 ? 7.909 7.307 -18.105 1.00 79.62 270 LEU A N 1
ATOM 2093 C CA . LEU A 1 270 ? 9.127 8.019 -18.484 1.00 79.62 270 LEU A CA 1
ATOM 2094 C C . LEU A 1 270 ? 10.386 7.245 -18.084 1.00 79.62 270 LEU A C 1
ATOM 2096 O O . LEU A 1 270 ? 11.339 7.227 -18.861 1.00 79.62 270 LEU A O 1
ATOM 2100 N N . LEU A 1 271 ? 10.384 6.563 -16.934 1.00 82.69 271 LEU A N 1
ATOM 2101 C CA . LEU A 1 271 ? 11.478 5.668 -16.546 1.00 82.69 271 LEU A CA 1
ATOM 2102 C C . LEU A 1 271 ? 11.589 4.473 -17.501 1.00 82.69 271 LEU A C 1
ATOM 2104 O O . LEU A 1 271 ? 12.680 4.185 -17.988 1.00 82.69 271 LEU A O 1
ATOM 2108 N N . ALA A 1 272 ? 10.476 3.818 -17.845 1.00 88.06 272 ALA A N 1
ATOM 2109 C CA . ALA A 1 272 ? 10.480 2.731 -18.825 1.00 88.06 272 ALA A CA 1
ATOM 2110 C C . ALA A 1 272 ? 10.935 3.206 -20.214 1.00 88.06 272 ALA A C 1
ATOM 2112 O O . ALA A 1 272 ? 11.677 2.495 -20.892 1.00 88.06 272 ALA A O 1
ATOM 2113 N N . LEU A 1 273 ? 10.572 4.428 -20.619 1.00 87.69 273 LEU A N 1
ATOM 2114 C CA . LEU A 1 273 ? 11.057 5.044 -21.858 1.00 87.69 273 LEU A CA 1
ATOM 2115 C C . LEU A 1 273 ? 12.550 5.321 -21.827 1.00 87.69 273 LEU A C 1
ATOM 2117 O O . LEU A 1 273 ? 13.249 5.048 -22.802 1.00 87.69 273 LEU A O 1
ATOM 2121 N N . ALA A 1 274 ? 13.046 5.844 -20.715 1.00 85.25 274 ALA A N 1
ATOM 2122 C CA . ALA A 1 274 ? 14.466 6.070 -20.539 1.00 85.25 274 ALA A CA 1
ATOM 2123 C C . ALA A 1 274 ? 15.250 4.747 -20.588 1.00 85.25 274 ALA A C 1
ATOM 2125 O O . ALA A 1 274 ? 16.258 4.675 -21.291 1.00 85.25 274 ALA A O 1
ATOM 2126 N N . ILE A 1 275 ? 14.751 3.684 -19.944 1.00 92.06 275 ILE A N 1
ATOM 2127 C CA . ILE A 1 275 ? 15.336 2.334 -20.013 1.00 92.06 275 ILE A CA 1
ATOM 2128 C C . ILE A 1 275 ? 15.318 1.806 -21.449 1.00 92.06 275 ILE A C 1
ATOM 2130 O O . ILE A 1 275 ? 16.346 1.343 -21.941 1.00 92.06 275 ILE A O 1
ATOM 2134 N N . GLU A 1 276 ? 14.188 1.911 -22.152 1.00 93.44 276 GLU A N 1
ATOM 2135 C CA . GLU A 1 276 ? 14.064 1.487 -23.549 1.00 93.44 276 GLU A CA 1
ATOM 2136 C C . GLU A 1 276 ? 15.107 2.177 -24.441 1.00 93.44 276 GLU A C 1
ATOM 2138 O O . GLU A 1 276 ? 15.798 1.521 -25.227 1.00 93.44 276 GLU A O 1
ATOM 2143 N N . ILE A 1 277 ? 15.237 3.501 -24.319 1.00 87.56 277 ILE A N 1
ATOM 2144 C CA . ILE A 1 277 ? 16.197 4.292 -25.095 1.00 87.56 277 ILE A CA 1
ATOM 2145 C C . ILE A 1 277 ? 17.631 3.876 -24.756 1.00 87.56 277 ILE A C 1
ATOM 2147 O O . ILE A 1 277 ? 18.441 3.702 -25.669 1.00 87.56 277 ILE A O 1
ATOM 2151 N N . ALA A 1 278 ? 17.941 3.673 -23.475 1.00 90.69 278 ALA A N 1
ATOM 2152 C CA . ALA A 1 278 ? 19.275 3.295 -23.033 1.00 90.69 278 ALA A CA 1
ATOM 2153 C C . ALA A 1 278 ? 19.673 1.884 -23.509 1.00 90.69 278 ALA A C 1
ATOM 2155 O O . ALA A 1 278 ? 20.768 1.702 -24.043 1.00 90.69 278 ALA A O 1
ATOM 2156 N N . LEU A 1 279 ? 18.770 0.899 -23.428 1.00 94.31 279 LEU A N 1
ATOM 2157 C CA . LEU A 1 279 ? 19.003 -0.448 -23.968 1.00 94.31 279 LEU A CA 1
ATOM 2158 C C . LEU A 1 279 ? 19.205 -0.422 -25.491 1.00 94.31 279 LEU A C 1
ATOM 2160 O O . LEU A 1 279 ? 20.073 -1.114 -26.027 1.00 94.31 279 LEU A O 1
ATOM 2164 N N . LYS A 1 280 ? 18.450 0.415 -26.212 1.00 93.69 280 LYS A N 1
ATOM 2165 C CA . LYS A 1 280 ? 18.641 0.596 -27.659 1.00 93.69 280 LYS A CA 1
ATOM 2166 C C . LYS A 1 280 ? 19.974 1.261 -27.990 1.00 93.69 280 LYS A C 1
ATOM 2168 O O . LYS A 1 280 ? 20.579 0.888 -28.991 1.00 93.69 280 LYS A O 1
ATOM 2173 N N . ALA A 1 281 ? 20.437 2.208 -27.173 1.00 90.31 281 ALA A N 1
ATOM 2174 C CA . ALA A 1 281 ? 21.743 2.839 -27.350 1.00 90.31 281 ALA A CA 1
ATOM 2175 C C . ALA A 1 281 ? 22.872 1.805 -27.229 1.00 90.31 281 ALA A C 1
ATOM 2177 O O . ALA A 1 281 ? 23.718 1.722 -28.120 1.00 90.31 281 ALA A O 1
ATOM 2178 N N . TRP A 1 282 ? 22.811 0.942 -26.208 1.00 92.00 282 TRP A N 1
ATOM 2179 C CA . TRP A 1 282 ? 23.723 -0.194 -26.047 1.00 92.00 282 TRP A CA 1
ATOM 2180 C C . TRP A 1 282 ? 23.714 -1.127 -27.263 1.00 92.00 282 TRP A C 1
ATOM 2182 O O . TRP A 1 282 ? 24.765 -1.419 -27.834 1.00 92.00 282 TRP A O 1
ATOM 2192 N N . HIS A 1 283 ? 22.530 -1.530 -27.731 1.00 91.94 283 HIS A N 1
ATOM 2193 C CA . HIS A 1 283 ? 22.407 -2.384 -28.914 1.00 91.94 283 HIS A CA 1
ATOM 2194 C C . HIS A 1 283 ? 23.022 -1.735 -30.168 1.00 91.94 283 HIS A C 1
ATOM 2196 O O . HIS A 1 283 ? 23.731 -2.396 -30.932 1.00 91.94 283 HIS A O 1
ATOM 2202 N N . CYS A 1 284 ? 22.786 -0.437 -30.393 1.00 89.75 284 CYS A N 1
ATOM 2203 C CA . CYS A 1 284 ? 23.407 0.318 -31.487 1.00 89.75 284 CYS A CA 1
ATOM 2204 C C . CYS A 1 284 ? 24.937 0.345 -31.368 1.00 89.75 284 CYS A C 1
ATOM 2206 O O . CYS A 1 284 ? 25.639 0.195 -32.371 1.00 89.75 284 CYS A O 1
ATOM 2208 N N . GLN A 1 285 ? 25.466 0.516 -30.155 1.00 86.56 285 GLN A N 1
ATOM 2209 C CA . GLN A 1 285 ? 26.904 0.586 -29.908 1.00 86.56 285 GLN A CA 1
ATOM 2210 C C . GLN A 1 285 ? 27.615 -0.733 -30.239 1.00 86.56 285 GLN A C 1
ATOM 2212 O O . GLN A 1 285 ? 28.676 -0.696 -30.874 1.00 86.56 285 GLN A O 1
ATOM 2217 N N . GLU A 1 286 ? 27.022 -1.868 -29.854 1.00 88.19 286 GLU A N 1
ATOM 2218 C CA . GLU A 1 286 ? 27.551 -3.216 -30.100 1.00 88.19 286 GLU A CA 1
ATOM 2219 C C . GLU A 1 286 ? 27.431 -3.637 -31.565 1.00 88.19 286 GLU A C 1
ATOM 2221 O O . GLU A 1 286 ? 28.395 -4.105 -32.170 1.00 88.19 286 GLU A O 1
ATOM 2226 N N . THR A 1 287 ? 26.244 -3.463 -32.151 1.00 87.25 287 THR A N 1
ATOM 2227 C CA . THR A 1 287 ? 25.949 -3.965 -33.502 1.00 87.25 287 THR A CA 1
ATOM 2228 C C . THR A 1 287 ? 26.413 -3.024 -34.608 1.00 87.25 287 THR A C 1
ATOM 2230 O O . THR A 1 287 ? 26.478 -3.432 -35.767 1.00 87.25 287 THR A O 1
ATOM 2233 N N . LYS A 1 288 ? 26.693 -1.753 -34.276 1.00 83.12 288 LYS A N 1
ATOM 2234 C CA . LYS A 1 288 ? 26.872 -0.651 -35.240 1.00 83.12 288 LYS A CA 1
ATOM 2235 C C . LYS A 1 288 ? 25.689 -0.512 -36.215 1.00 83.12 288 LYS A C 1
ATOM 2237 O O . LYS A 1 288 ? 25.835 0.074 -37.287 1.00 83.12 288 LYS A O 1
ATOM 2242 N N . GLY A 1 289 ? 24.529 -1.060 -35.849 1.00 78.56 289 GLY A N 1
ATOM 2243 C CA . GLY A 1 289 ? 23.301 -1.086 -36.636 1.00 78.56 289 GLY A CA 1
ATOM 2244 C C . GLY A 1 289 ? 22.242 -0.105 -36.121 1.00 78.56 289 GLY A C 1
ATOM 2245 O O . GLY A 1 289 ? 22.483 0.621 -35.156 1.00 78.56 289 GLY A O 1
ATOM 2246 N N . PRO A 1 290 ? 21.065 -0.050 -36.772 1.00 82.56 290 PRO A N 1
ATOM 2247 C CA . PRO A 1 290 ? 19.972 0.823 -36.357 1.00 82.56 290 PRO A CA 1
ATOM 2248 C C . PRO A 1 290 ? 19.340 0.403 -35.021 1.00 82.56 290 PRO A C 1
ATOM 2250 O O . PRO A 1 290 ? 19.375 -0.781 -34.665 1.00 82.56 290 PRO A O 1
ATOM 2253 N N . PRO A 1 291 ? 18.693 1.346 -34.306 1.00 82.00 291 PRO A N 1
ATOM 2254 C CA . PRO A 1 291 ? 17.982 1.037 -33.074 1.00 82.00 291 PRO A CA 1
ATOM 2255 C C . PRO A 1 291 ? 16.834 0.067 -33.347 1.00 82.00 291 PRO A C 1
ATOM 2257 O O . PRO A 1 291 ? 16.061 0.215 -34.299 1.00 82.00 291 PRO A O 1
ATOM 2260 N N . ARG A 1 292 ? 16.710 -0.938 -32.480 1.00 86.00 292 ARG A N 1
ATOM 2261 C CA . ARG A 1 292 ? 15.680 -1.969 -32.597 1.00 86.00 292 ARG A CA 1
ATOM 2262 C C . ARG A 1 292 ? 14.287 -1.366 -32.388 1.00 86.00 292 ARG A C 1
ATOM 2264 O O . ARG A 1 292 ? 14.065 -0.574 -31.474 1.00 86.00 292 ARG A O 1
ATOM 2271 N N . ARG A 1 293 ? 13.321 -1.764 -33.219 1.00 86.88 293 ARG A N 1
ATOM 2272 C CA . ARG A 1 293 ? 11.910 -1.352 -33.103 1.00 86.88 293 ARG A CA 1
ATOM 2273 C C . ARG A 1 293 ? 11.137 -2.321 -32.205 1.00 86.88 293 ARG A C 1
ATOM 2275 O O . ARG A 1 293 ? 10.449 -3.204 -32.701 1.00 86.88 293 ARG A O 1
ATOM 2282 N N . ALA A 1 294 ? 11.308 -2.184 -30.896 1.00 85.69 294 ALA A N 1
ATOM 2283 C CA . ALA A 1 294 ? 10.569 -2.926 -29.873 1.00 85.69 294 ALA A CA 1
ATOM 2284 C C . ALA A 1 294 ? 10.422 -2.072 -28.603 1.00 85.69 294 ALA A C 1
ATOM 2286 O O . ALA A 1 294 ? 11.251 -1.187 -28.387 1.00 85.69 294 ALA A O 1
ATOM 2287 N N . HIS A 1 295 ? 9.398 -2.355 -27.798 1.00 86.00 295 HIS A N 1
ATOM 2288 C CA . HIS A 1 295 ? 9.139 -1.726 -26.490 1.00 86.00 295 HIS A CA 1
ATOM 2289 C C . HIS A 1 295 ? 9.242 -2.725 -25.326 1.00 86.00 295 HIS A C 1
ATOM 2291 O O . HIS A 1 295 ? 9.218 -2.337 -24.165 1.00 86.00 295 HIS A O 1
ATOM 2297 N N . ASP A 1 296 ? 9.368 -4.015 -25.647 1.00 90.25 296 ASP A N 1
ATOM 2298 C CA . ASP A 1 296 ? 9.537 -5.093 -24.680 1.00 90.25 296 ASP A CA 1
ATOM 2299 C C . ASP A 1 296 ? 10.934 -5.009 -24.048 1.00 90.25 296 ASP A C 1
ATOM 2301 O O . ASP A 1 296 ? 11.946 -5.254 -24.717 1.00 90.25 296 ASP A O 1
ATOM 2305 N N . LEU A 1 297 ? 10.989 -4.621 -22.772 1.00 91.62 297 LEU A N 1
ATOM 2306 C CA . LEU A 1 297 ? 12.253 -4.348 -22.083 1.00 91.62 297 LEU A CA 1
ATOM 2307 C C . LEU A 1 297 ? 13.128 -5.602 -21.933 1.00 91.62 297 LEU A C 1
ATOM 2309 O O . LEU A 1 297 ? 14.352 -5.510 -22.042 1.00 91.62 297 LEU A O 1
ATOM 2313 N N . ILE A 1 298 ? 12.517 -6.776 -21.755 1.00 93.44 298 ILE A N 1
ATOM 2314 C CA . ILE A 1 298 ? 13.234 -8.054 -21.670 1.00 93.44 298 ILE A CA 1
ATOM 2315 C C . ILE A 1 298 ? 13.807 -8.426 -23.029 1.00 93.44 298 ILE A C 1
ATOM 2317 O O . ILE A 1 298 ? 14.996 -8.713 -23.131 1.00 93.44 298 ILE A O 1
ATOM 2321 N N . ALA A 1 299 ? 13.012 -8.337 -24.092 1.00 92.25 299 ALA A N 1
ATOM 2322 C CA . ALA A 1 299 ? 13.477 -8.643 -25.439 1.00 92.25 299 ALA A CA 1
ATOM 2323 C C . ALA A 1 299 ? 14.593 -7.692 -25.903 1.00 92.25 299 ALA A C 1
ATOM 2325 O O . ALA A 1 299 ? 15.451 -8.088 -26.694 1.00 92.25 299 ALA A O 1
ATOM 2326 N N . LEU A 1 300 ? 14.587 -6.435 -25.443 1.00 93.50 300 LEU A N 1
ATOM 2327 C CA . LEU A 1 300 ? 15.672 -5.482 -25.689 1.00 93.50 300 LEU A CA 1
ATOM 2328 C C . LEU A 1 300 ? 16.934 -5.838 -24.902 1.00 93.50 300 LEU A C 1
ATOM 2330 O O . LEU A 1 300 ? 18.020 -5.801 -25.475 1.00 93.50 300 LEU A O 1
ATOM 2334 N N . PHE A 1 301 ? 16.801 -6.216 -23.632 1.00 94.31 301 PHE A N 1
ATOM 2335 C CA . PHE A 1 301 ? 17.925 -6.655 -22.806 1.00 94.31 301 PHE A CA 1
ATOM 2336 C C . PHE A 1 301 ? 18.570 -7.943 -23.340 1.00 94.31 301 PHE A C 1
ATOM 2338 O O . PHE A 1 301 ? 19.787 -8.012 -23.489 1.00 94.31 301 PHE A O 1
ATOM 2345 N N . GLU A 1 302 ? 17.764 -8.937 -23.717 1.00 94.00 302 GLU A N 1
ATOM 2346 C CA . GLU A 1 302 ? 18.236 -10.208 -24.286 1.00 94.00 302 GLU A CA 1
ATOM 2347 C C . GLU A 1 302 ? 18.892 -10.057 -25.663 1.00 94.00 302 GLU A C 1
ATOM 2349 O O . GLU A 1 302 ? 19.630 -10.938 -26.102 1.00 94.00 302 GLU A O 1
ATOM 2354 N N . ALA A 1 303 ? 18.633 -8.946 -26.355 1.00 92.88 303 ALA A N 1
ATOM 2355 C CA . ALA A 1 303 ? 19.261 -8.633 -27.632 1.00 92.88 303 ALA A CA 1
ATOM 2356 C C . ALA A 1 303 ? 20.713 -8.152 -27.504 1.00 92.88 303 ALA A C 1
ATOM 2358 O O . ALA A 1 303 ? 21.407 -8.088 -28.519 1.00 92.88 303 ALA A O 1
ATOM 2359 N N . LEU A 1 304 ? 21.145 -7.765 -26.302 1.00 93.50 304 LEU A N 1
ATOM 2360 C CA . LEU A 1 304 ? 22.508 -7.312 -26.028 1.00 93.50 304 LEU A CA 1
ATOM 2361 C C . LEU A 1 304 ? 23.471 -8.499 -25.950 1.00 93.50 304 LEU A C 1
ATOM 2363 O O . LEU A 1 304 ? 23.063 -9.632 -25.685 1.00 93.50 304 LEU A O 1
ATOM 2367 N N . SER A 1 305 ? 24.766 -8.250 -26.130 1.00 92.75 305 SER A N 1
ATOM 2368 C CA . SER A 1 305 ? 25.787 -9.280 -25.939 1.00 92.75 305 SER A CA 1
ATOM 2369 C C . SER A 1 305 ? 25.786 -9.827 -24.504 1.00 92.75 305 SER A C 1
ATOM 2371 O O . SER A 1 305 ? 25.494 -9.110 -23.545 1.00 92.75 305 SER A O 1
ATOM 2373 N N . GLU A 1 306 ? 26.182 -11.093 -24.328 1.00 91.50 306 GLU A N 1
ATOM 2374 C CA . GLU A 1 306 ? 26.283 -11.699 -22.989 1.00 91.50 306 GLU A CA 1
ATOM 2375 C C . GLU A 1 306 ? 27.182 -10.896 -22.038 1.00 91.50 306 GLU A C 1
ATOM 2377 O O . GLU A 1 306 ? 26.943 -10.876 -20.833 1.00 91.50 306 GLU A O 1
ATOM 2382 N N . ASN A 1 307 ? 28.223 -10.243 -22.565 1.00 90.06 307 ASN A N 1
ATOM 2383 C CA . ASN A 1 307 ? 29.134 -9.437 -21.760 1.00 90.06 307 ASN A CA 1
ATOM 2384 C C . ASN A 1 307 ? 28.421 -8.215 -21.169 1.00 90.06 307 ASN A C 1
ATOM 2386 O O . ASN A 1 307 ? 28.514 -7.966 -19.970 1.00 90.06 307 ASN A O 1
ATOM 2390 N N . THR A 1 308 ? 27.659 -7.499 -21.994 1.00 90.31 308 THR A N 1
ATOM 2391 C CA . THR A 1 308 ? 26.889 -6.329 -21.560 1.00 90.31 308 THR A CA 1
ATOM 2392 C C . THR A 1 308 ? 25.756 -6.727 -20.625 1.00 90.31 308 THR A C 1
ATOM 2394 O O . THR A 1 308 ? 25.579 -6.087 -19.595 1.00 90.31 308 THR A O 1
ATOM 2397 N N . GLN A 1 309 ? 25.048 -7.829 -20.894 1.00 92.69 309 GLN A N 1
ATOM 2398 C CA . GLN A 1 309 ? 24.033 -8.340 -19.964 1.00 92.69 309 GLN A CA 1
ATOM 2399 C C . GLN A 1 309 ? 24.622 -8.620 -18.571 1.00 92.69 309 GLN A C 1
ATOM 2401 O O . GLN A 1 309 ? 24.030 -8.233 -17.565 1.00 92.69 309 GLN A O 1
ATOM 2406 N N . ARG A 1 310 ? 25.807 -9.245 -18.495 1.00 89.38 310 ARG A N 1
ATOM 2407 C CA . ARG A 1 310 ? 26.497 -9.497 -17.216 1.00 89.38 310 ARG A CA 1
ATOM 2408 C C . ARG A 1 310 ? 26.924 -8.208 -16.523 1.00 89.38 310 ARG A C 1
ATOM 2410 O O . ARG A 1 310 ? 26.748 -8.107 -15.313 1.00 89.38 310 ARG A O 1
ATOM 2417 N N . LEU A 1 311 ? 27.457 -7.241 -17.271 1.00 89.06 311 LEU A N 1
ATOM 2418 C CA . LEU A 1 311 ? 27.858 -5.940 -16.732 1.00 89.06 311 LEU A CA 1
ATOM 2419 C C . LEU A 1 311 ? 26.661 -5.206 -16.114 1.00 89.06 311 LEU A C 1
ATOM 2421 O O . LEU A 1 311 ? 26.739 -4.745 -14.979 1.00 89.06 311 LEU A O 1
ATOM 2425 N N . LEU A 1 312 ? 25.544 -5.150 -16.840 1.00 88.69 312 LEU A N 1
ATOM 2426 C CA . LEU A 1 312 ? 24.314 -4.507 -16.386 1.00 88.69 312 LEU A CA 1
ATOM 2427 C C . LEU A 1 312 ? 23.760 -5.171 -15.117 1.00 88.69 312 LEU A C 1
ATOM 2429 O O . LEU A 1 312 ? 23.441 -4.480 -14.154 1.00 88.69 312 LEU A O 1
ATOM 2433 N N . VAL A 1 313 ? 23.725 -6.507 -15.071 1.00 87.06 313 VAL A N 1
ATOM 2434 C CA . VAL A 1 313 ? 23.295 -7.255 -13.876 1.00 87.06 313 VAL A CA 1
ATOM 2435 C C . VAL A 1 313 ? 24.235 -7.025 -12.690 1.00 87.06 313 VAL A C 1
ATOM 2437 O O . VAL A 1 313 ? 23.762 -6.898 -11.569 1.00 87.06 313 VAL A O 1
ATOM 2440 N N . ALA A 1 314 ? 25.550 -6.945 -12.913 1.00 85.44 314 ALA A N 1
ATOM 2441 C CA . ALA A 1 314 ? 26.525 -6.714 -11.846 1.00 85.44 314 ALA A CA 1
ATOM 2442 C C . ALA A 1 314 ? 26.445 -5.298 -11.249 1.00 85.44 314 ALA A C 1
ATOM 2444 O O . ALA A 1 314 ? 26.769 -5.106 -10.079 1.00 85.44 314 ALA A O 1
ATOM 2445 N N . ARG A 1 315 ? 26.033 -4.311 -12.053 1.00 85.62 315 ARG A N 1
ATOM 2446 C CA . ARG A 1 315 ? 25.824 -2.919 -11.623 1.00 85.62 315 ARG A CA 1
ATOM 2447 C C . ARG A 1 315 ? 24.434 -2.680 -11.047 1.00 85.62 315 ARG A C 1
ATOM 2449 O O . ARG A 1 315 ? 24.229 -1.660 -10.396 1.00 85.62 315 ARG A O 1
ATOM 2456 N N . TYR A 1 316 ? 23.501 -3.607 -11.258 1.00 83.38 316 TYR A N 1
ATOM 2457 C CA . TYR A 1 316 ? 22.210 -3.563 -10.596 1.00 83.38 316 TYR A CA 1
ATOM 2458 C C . TYR A 1 316 ? 22.406 -3.796 -9.095 1.00 83.38 316 TYR A C 1
ATOM 2460 O O . TYR A 1 316 ? 22.938 -4.840 -8.704 1.00 83.38 316 TYR A O 1
ATOM 2468 N N . PRO A 1 317 ? 22.014 -2.845 -8.237 1.00 70.19 317 PRO A N 1
ATOM 2469 C CA . PRO A 1 317 ? 22.284 -2.975 -6.820 1.00 70.19 317 PRO A CA 1
ATOM 2470 C C . PRO A 1 317 ? 21.452 -4.122 -6.229 1.00 70.19 317 PRO A C 1
ATOM 2472 O O . PRO A 1 317 ? 20.227 -4.071 -6.201 1.00 70.19 317 PRO A O 1
ATOM 2475 N N . SER A 1 318 ? 22.124 -5.169 -5.739 1.00 59.53 318 SER A N 1
ATOM 2476 C CA . SER A 1 318 ? 21.482 -6.321 -5.080 1.00 59.53 318 SER A CA 1
ATOM 2477 C C . SER A 1 318 ? 20.822 -5.956 -3.750 1.00 59.53 318 SER A C 1
ATOM 2479 O O . SER A 1 318 ? 19.937 -6.663 -3.274 1.00 59.53 318 SER A O 1
ATOM 2481 N N . ASP A 1 319 ? 21.256 -4.839 -3.163 1.00 58.34 319 ASP A N 1
ATOM 2482 C CA . ASP A 1 319 ? 20.933 -4.423 -1.801 1.00 58.34 319 ASP A CA 1
ATOM 2483 C C . ASP A 1 319 ? 19.959 -3.235 -1.787 1.00 58.34 319 ASP A C 1
ATOM 2485 O O . ASP A 1 319 ? 19.980 -2.432 -0.852 1.00 58.34 319 ASP A O 1
ATOM 2489 N N . LEU A 1 320 ? 19.128 -3.097 -2.831 1.00 52.50 320 LEU A N 1
ATOM 2490 C CA . LEU A 1 320 ? 18.071 -2.085 -2.940 1.00 52.50 320 LEU A CA 1
ATOM 2491 C C . LEU A 1 320 ? 17.023 -2.264 -1.826 1.00 52.50 320 LEU A C 1
ATOM 2493 O O . LEU A 1 320 ? 15.939 -2.793 -2.026 1.00 52.50 320 LEU A O 1
ATOM 2497 N N . PHE A 1 321 ? 17.396 -1.782 -0.643 1.00 48.38 321 PHE A N 1
ATOM 2498 C CA . PHE A 1 321 ? 16.601 -1.451 0.530 1.00 48.38 321 PHE A CA 1
ATOM 2499 C C . PHE A 1 321 ? 15.838 -2.578 1.267 1.00 48.38 321 PHE A C 1
ATOM 2501 O O . PHE A 1 321 ? 14.884 -3.154 0.758 1.00 48.38 321 PHE A O 1
ATOM 2508 N N . PRO A 1 322 ? 16.067 -2.708 2.592 1.00 42.66 322 PRO A N 1
ATOM 2509 C CA . PRO A 1 322 ? 15.099 -3.237 3.567 1.00 42.66 322 PRO A CA 1
ATOM 2510 C C . PRO A 1 322 ? 13.869 -2.325 3.804 1.00 42.66 322 PRO A C 1
ATOM 2512 O O . PRO A 1 322 ? 13.180 -2.489 4.809 1.00 42.66 322 PRO A O 1
ATOM 2515 N N . ARG A 1 323 ? 13.651 -1.301 2.963 1.00 39.22 323 ARG A N 1
ATOM 2516 C CA . ARG A 1 323 ? 12.699 -0.189 3.178 1.00 39.22 323 ARG A CA 1
ATOM 2517 C C . ARG A 1 323 ? 11.639 -0.029 2.082 1.00 39.22 323 ARG A C 1
ATOM 2519 O O . ARG A 1 323 ? 10.891 0.936 2.136 1.00 39.22 323 ARG A O 1
ATOM 2526 N N . ALA A 1 324 ? 11.532 -0.955 1.130 1.00 41.06 324 ALA A N 1
ATOM 2527 C CA . ALA A 1 324 ? 10.367 -0.976 0.248 1.00 41.06 324 ALA A CA 1
ATOM 2528 C C . ALA A 1 324 ? 9.107 -1.219 1.094 1.00 41.06 324 ALA A C 1
ATOM 2530 O O . ALA A 1 324 ? 9.110 -2.076 1.979 1.00 41.06 324 ALA A O 1
ATOM 2531 N N . THR A 1 325 ? 8.051 -0.446 0.857 1.00 42.75 325 THR A N 1
ATOM 2532 C CA . THR A 1 325 ? 6.757 -0.570 1.533 1.00 42.75 325 THR A CA 1
ATOM 2533 C C . THR A 1 325 ? 6.279 -2.030 1.499 1.00 42.75 325 THR A C 1
ATOM 2535 O O . THR A 1 325 ? 5.863 -2.569 0.474 1.00 42.75 325 THR A O 1
ATOM 2538 N N . ASP A 1 326 ? 6.345 -2.700 2.658 1.00 45.84 326 ASP A N 1
ATOM 2539 C CA . ASP A 1 326 ? 6.073 -4.138 2.864 1.00 45.84 326 ASP A CA 1
ATOM 2540 C C . ASP A 1 326 ? 4.654 -4.586 2.441 1.00 45.84 326 ASP A C 1
ATOM 2542 O O . ASP A 1 326 ? 4.317 -5.779 2.487 1.00 45.84 326 ASP A O 1
ATOM 2546 N N . VAL A 1 327 ? 3.807 -3.632 2.052 1.00 39.00 327 VAL A N 1
ATOM 2547 C CA . VAL A 1 327 ? 2.389 -3.792 1.734 1.00 39.00 327 VAL A CA 1
ATOM 2548 C C . VAL A 1 327 ? 2.180 -4.626 0.466 1.00 39.00 327 VAL A C 1
ATOM 2550 O O . VAL A 1 327 ? 1.292 -5.483 0.432 1.00 39.00 327 VAL A O 1
ATOM 2553 N N . PHE A 1 328 ? 3.021 -4.455 -0.556 1.00 42.12 328 PHE A N 1
ATOM 2554 C CA . PHE A 1 328 ? 2.776 -5.028 -1.886 1.00 42.12 328 PHE A CA 1
ATOM 2555 C C . PHE A 1 328 ? 3.747 -6.157 -2.298 1.00 42.12 328 PHE A C 1
ATOM 2557 O O . PHE A 1 328 ? 3.491 -6.839 -3.292 1.00 42.12 328 PHE 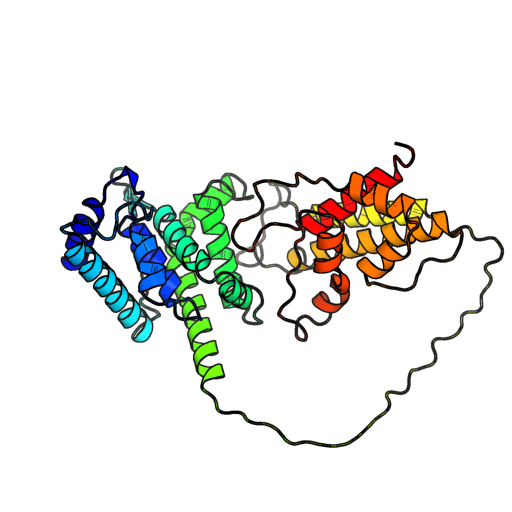A O 1
ATOM 2564 N N . GLY A 1 329 ? 4.777 -6.442 -1.491 1.00 46.28 329 GLY A N 1
ATOM 2565 C CA . GLY A 1 329 ? 5.763 -7.513 -1.713 1.00 46.28 329 GLY A CA 1
ATOM 2566 C C . GLY A 1 329 ? 7.198 -6.983 -1.833 1.00 46.28 329 GLY A C 1
ATOM 2567 O O . GLY A 1 329 ? 7.377 -5.774 -1.944 1.00 46.28 329 GLY A O 1
ATOM 2568 N N . PRO A 1 330 ? 8.224 -7.854 -1.775 1.00 51.91 330 PRO A N 1
ATOM 2569 C CA . PRO A 1 330 ? 9.602 -7.419 -1.967 1.00 51.91 330 PRO A CA 1
ATOM 2570 C C . PRO A 1 330 ? 9.798 -6.941 -3.410 1.00 51.91 330 PRO A C 1
ATOM 2572 O O . PRO A 1 330 ? 9.309 -7.579 -4.347 1.00 51.91 330 PRO A O 1
ATOM 2575 N N . LEU A 1 331 ? 10.532 -5.839 -3.583 1.00 59.25 331 LEU A N 1
ATOM 2576 C CA . LEU A 1 331 ? 11.022 -5.423 -4.894 1.00 59.25 331 LEU A CA 1
ATOM 2577 C C . LEU A 1 331 ? 11.828 -6.565 -5.545 1.00 59.25 331 LEU A C 1
ATOM 2579 O O . LEU A 1 331 ? 12.415 -7.392 -4.837 1.00 59.25 331 LEU A O 1
ATOM 2583 N N . PRO A 1 332 ? 11.868 -6.631 -6.887 1.00 67.06 332 PRO A N 1
ATOM 2584 C CA . PRO A 1 332 ? 12.692 -7.603 -7.588 1.00 67.06 332 PRO A CA 1
ATOM 2585 C C . PRO A 1 332 ? 14.159 -7.472 -7.153 1.00 67.06 332 PRO A C 1
ATOM 2587 O O . PRO A 1 332 ? 14.779 -6.421 -7.307 1.00 67.06 332 PRO A O 1
ATOM 2590 N N . SER A 1 333 ? 14.712 -8.566 -6.623 1.00 68.56 333 SER A N 1
ATOM 2591 C CA . SER A 1 333 ? 16.086 -8.642 -6.102 1.00 68.56 333 SER A CA 1
ATOM 2592 C C . SER A 1 333 ? 17.163 -8.636 -7.189 1.00 68.56 333 SER A C 1
ATOM 2594 O O . SER A 1 333 ? 18.353 -8.637 -6.886 1.00 68.56 333 SER A O 1
ATOM 2596 N N . ASP A 1 334 ? 16.760 -8.690 -8.456 1.00 80.19 334 ASP A N 1
ATOM 2597 C CA . ASP A 1 334 ? 17.650 -8.735 -9.606 1.00 80.19 334 ASP A CA 1
ATOM 2598 C C . ASP A 1 334 ? 17.069 -7.958 -10.796 1.00 80.19 334 ASP A C 1
ATOM 2600 O O . ASP A 1 334 ? 15.852 -7.821 -10.952 1.00 80.19 334 ASP A O 1
ATOM 2604 N N . MET A 1 335 ? 17.965 -7.477 -11.662 1.00 86.19 335 MET A N 1
ATOM 2605 C CA . MET A 1 335 ? 17.620 -6.652 -12.821 1.00 86.19 335 MET A CA 1
ATOM 2606 C C . MET A 1 335 ? 16.643 -7.337 -13.774 1.00 86.19 335 MET A C 1
ATOM 2608 O O . MET A 1 335 ? 15.792 -6.677 -14.361 1.00 86.19 335 MET A O 1
ATOM 2612 N N . ARG A 1 336 ? 16.758 -8.654 -13.964 1.00 87.88 336 ARG A N 1
ATOM 2613 C CA . ARG A 1 336 ? 15.921 -9.367 -14.930 1.00 87.88 336 ARG A CA 1
ATOM 2614 C C . ARG A 1 336 ? 14.489 -9.443 -14.426 1.00 87.88 336 ARG A C 1
ATOM 2616 O O . ARG A 1 336 ? 13.576 -9.148 -15.185 1.00 87.88 336 ARG A O 1
ATOM 2623 N N . SER A 1 337 ? 14.300 -9.750 -13.148 1.00 82.00 337 SER A N 1
ATOM 2624 C CA . SER A 1 337 ? 12.991 -9.679 -12.498 1.00 82.00 337 SER A CA 1
ATOM 2625 C C . SER A 1 337 ? 12.402 -8.263 -12.559 1.00 82.00 337 SER A C 1
ATOM 2627 O O . SER A 1 337 ? 11.205 -8.117 -12.799 1.00 82.00 337 SER A O 1
ATOM 2629 N N . ALA A 1 338 ? 13.231 -7.219 -12.419 1.00 81.94 338 ALA A N 1
ATOM 2630 C CA . ALA A 1 338 ? 12.790 -5.835 -12.597 1.00 81.94 338 ALA A CA 1
ATOM 2631 C C . ALA A 1 338 ? 12.300 -5.575 -14.028 1.00 81.94 338 ALA A C 1
ATOM 2633 O O . ALA A 1 338 ? 11.174 -5.130 -14.230 1.00 81.94 338 ALA A O 1
ATOM 2634 N N . LEU A 1 339 ? 13.091 -5.923 -15.042 1.00 88.31 339 LEU A N 1
ATOM 2635 C CA . LEU A 1 339 ? 12.678 -5.759 -16.435 1.00 88.31 339 LEU A CA 1
ATOM 2636 C C . LEU A 1 339 ? 11.455 -6.612 -16.800 1.00 88.31 339 LEU A C 1
ATOM 2638 O O . LEU A 1 339 ? 10.665 -6.175 -17.628 1.00 88.31 339 LEU A O 1
ATOM 2642 N N . GLU A 1 340 ? 11.279 -7.790 -16.195 1.00 83.88 340 GLU A N 1
ATOM 2643 C CA . GLU A 1 340 ? 10.158 -8.700 -16.466 1.00 83.88 340 GLU A CA 1
ATOM 2644 C C . GLU A 1 340 ? 8.838 -8.118 -15.967 1.00 83.88 340 GLU A C 1
ATOM 2646 O O . GLU A 1 340 ? 7.880 -8.018 -16.730 1.00 83.88 340 GLU A O 1
ATOM 2651 N N . ILE A 1 341 ? 8.811 -7.641 -14.720 1.00 72.25 341 ILE A N 1
ATOM 2652 C CA . ILE A 1 341 ? 7.631 -6.975 -14.147 1.00 72.25 341 ILE A CA 1
ATOM 2653 C C . ILE A 1 341 ? 7.250 -5.734 -14.970 1.00 72.25 341 ILE A C 1
ATOM 2655 O O . ILE A 1 341 ? 6.082 -5.374 -15.083 1.00 72.25 341 ILE A O 1
ATOM 2659 N N . HIS A 1 342 ? 8.240 -5.097 -15.592 1.00 78.81 342 HIS A N 1
ATOM 2660 C CA . HIS A 1 342 ? 8.057 -3.891 -16.388 1.00 78.81 342 HIS A CA 1
ATOM 2661 C C . HIS A 1 342 ? 8.032 -4.115 -17.896 1.00 78.81 342 HIS A C 1
ATOM 2663 O O . HIS A 1 342 ? 7.953 -3.142 -18.658 1.00 78.81 342 HIS A O 1
ATOM 2669 N N . ARG A 1 343 ? 8.063 -5.371 -18.345 1.00 86.38 343 ARG A N 1
ATOM 2670 C CA . ARG A 1 343 ? 8.332 -5.747 -19.735 1.00 86.38 343 ARG A CA 1
ATOM 2671 C C . ARG A 1 343 ? 7.428 -5.022 -20.720 1.00 86.38 343 ARG A C 1
ATOM 2673 O O . ARG A 1 343 ? 7.883 -4.593 -21.775 1.00 86.38 343 ARG A O 1
ATOM 2680 N N . LYS A 1 344 ? 6.158 -4.871 -20.345 1.00 81.12 344 LYS A N 1
ATOM 2681 C CA . LYS A 1 344 ? 5.083 -4.301 -21.157 1.00 81.12 344 LYS A CA 1
ATOM 2682 C C . LYS A 1 344 ? 4.536 -2.988 -20.609 1.00 81.12 344 LYS A C 1
ATOM 2684 O O . LYS A 1 344 ? 3.403 -2.632 -20.911 1.00 81.12 344 LYS A O 1
ATOM 2689 N N . THR A 1 345 ? 5.335 -2.240 -19.845 1.00 78.12 345 THR A N 1
ATOM 2690 C CA . THR A 1 345 ? 4.912 -0.984 -19.195 1.00 78.12 345 THR A CA 1
ATOM 2691 C C . THR A 1 345 ? 4.118 -0.065 -20.140 1.00 78.12 345 THR A C 1
ATOM 2693 O O . THR A 1 345 ? 3.071 0.449 -19.761 1.00 78.12 345 THR A O 1
ATOM 2696 N N . PHE A 1 346 ? 4.532 0.085 -21.402 1.00 75.38 346 PHE A N 1
ATOM 2697 C CA . PHE A 1 346 ? 3.803 0.899 -22.386 1.00 75.38 346 PHE A CA 1
ATOM 2698 C C . PHE A 1 346 ? 2.451 0.344 -22.825 1.00 75.38 346 PHE A C 1
ATOM 2700 O O . PHE A 1 346 ? 1.562 1.128 -23.139 1.00 75.38 346 PHE A O 1
ATOM 2707 N N . GLU A 1 347 ? 2.294 -0.976 -22.895 1.00 74.12 347 GLU A N 1
ATOM 2708 C CA . GLU A 1 347 ? 1.014 -1.609 -23.221 1.00 74.12 347 GLU A CA 1
ATOM 2709 C C . GLU A 1 347 ? 0.070 -1.498 -22.024 1.00 74.12 347 GLU A C 1
ATOM 2711 O O . GLU A 1 347 ? -1.058 -1.043 -22.186 1.00 74.12 347 GLU A O 1
ATOM 2716 N N . ILE A 1 348 ? 0.576 -1.793 -20.823 1.00 68.75 348 ILE A N 1
ATOM 2717 C CA . ILE A 1 348 ? -0.172 -1.748 -19.559 1.00 68.75 348 ILE A CA 1
ATOM 2718 C C . ILE A 1 348 ? -0.744 -0.346 -19.319 1.00 68.75 348 ILE A C 1
ATOM 2720 O O . ILE A 1 348 ? -1.935 -0.184 -19.076 1.00 68.75 348 ILE A O 1
ATOM 2724 N N . TRP A 1 349 ? 0.075 0.700 -19.460 1.00 68.56 349 TRP A N 1
ATOM 2725 C CA . TRP A 1 349 ? -0.385 2.079 -19.258 1.00 68.56 349 TRP A CA 1
ATOM 2726 C C . TRP A 1 349 ? -1.228 2.635 -20.408 1.00 68.56 349 TRP A C 1
ATOM 2728 O O . TRP A 1 349 ? -1.946 3.618 -20.223 1.00 68.56 349 TRP A O 1
ATOM 2738 N N . ARG A 1 350 ? -1.158 2.029 -21.597 1.00 66.12 350 ARG A N 1
ATOM 2739 C CA . ARG A 1 350 ? -1.964 2.428 -22.759 1.00 66.12 350 ARG A CA 1
ATOM 2740 C C . ARG A 1 350 ? -3.332 1.752 -22.771 1.00 66.12 350 ARG A C 1
ATOM 2742 O O . ARG A 1 350 ? -4.304 2.379 -23.188 1.00 66.12 350 ARG A O 1
ATOM 2749 N N . TYR A 1 351 ? -3.409 0.522 -22.276 1.00 61.28 351 TYR A N 1
ATOM 2750 C CA . TYR A 1 351 ? -4.625 -0.278 -22.184 1.00 61.28 351 TYR A CA 1
ATOM 2751 C C . TYR A 1 351 ? -4.878 -0.753 -20.745 1.00 61.28 351 TYR A C 1
ATOM 2753 O O . TYR A 1 351 ? -5.086 -1.942 -20.514 1.00 61.28 351 TYR A O 1
ATOM 2761 N N . PRO A 1 352 ? -4.932 0.158 -19.753 1.00 56.06 352 PRO A N 1
ATOM 2762 C CA . PRO A 1 352 ? -5.108 -0.229 -18.349 1.00 56.06 352 PRO A CA 1
ATOM 2763 C C . PRO A 1 352 ? -6.459 -0.917 -18.076 1.00 56.06 352 PRO A C 1
ATOM 2765 O O . PRO A 1 352 ? -6.664 -1.496 -17.019 1.00 56.06 352 PRO A O 1
ATOM 2768 N N . HIS A 1 353 ? -7.393 -0.856 -19.028 1.00 52.56 353 HIS A N 1
ATOM 2769 C CA . HIS A 1 353 ? -8.687 -1.535 -18.985 1.00 52.56 353 HIS A CA 1
ATOM 2770 C C . HIS A 1 353 ? -8.640 -2.989 -19.485 1.00 52.56 353 HIS A C 1
ATOM 2772 O O . HIS A 1 353 ? -9.635 -3.695 -19.334 1.00 52.56 353 HIS A O 1
ATOM 2778 N N . GLU A 1 354 ? -7.530 -3.426 -20.086 1.00 56.94 354 GLU A N 1
ATOM 2779 C CA . GLU A 1 354 ? -7.375 -4.758 -20.685 1.00 56.94 354 GLU A CA 1
ATOM 2780 C C . GLU A 1 354 ? -6.560 -5.721 -19.809 1.00 56.94 354 GLU A C 1
ATOM 2782 O O . GLU A 1 354 ? -6.737 -6.930 -19.937 1.00 56.94 354 GLU A O 1
ATOM 2787 N N . ASP A 1 355 ? -5.723 -5.217 -18.892 1.00 50.50 355 ASP A N 1
ATOM 2788 C CA . ASP A 1 355 ? -4.932 -6.049 -17.974 1.00 50.50 355 ASP A CA 1
ATOM 2789 C C . ASP A 1 355 ? -4.806 -5.411 -16.570 1.00 50.50 355 ASP A C 1
ATOM 2791 O O . ASP A 1 355 ? -3.922 -4.584 -16.327 1.00 50.50 355 ASP A O 1
ATOM 2795 N N . PRO A 1 356 ? -5.714 -5.746 -15.632 1.00 47.75 356 PRO A N 1
ATOM 2796 C CA . PRO A 1 356 ? -5.721 -5.195 -14.276 1.00 47.75 356 PRO A CA 1
ATOM 2797 C C . PRO A 1 356 ? -4.756 -5.911 -13.313 1.00 47.75 356 PRO A C 1
ATOM 2799 O O . PRO A 1 356 ? -4.716 -5.569 -12.125 1.00 47.75 356 PRO A O 1
ATOM 2802 N N . ASP A 1 357 ? -4.009 -6.922 -13.769 1.00 47.97 357 ASP A N 1
ATOM 2803 C CA . ASP A 1 357 ? -3.240 -7.811 -12.894 1.00 47.97 357 ASP A CA 1
ATOM 2804 C C . ASP A 1 357 ? -1.740 -7.463 -12.792 1.00 47.97 357 ASP A C 1
ATOM 2806 O O . ASP A 1 357 ? -1.087 -7.875 -11.819 1.00 47.97 357 ASP A O 1
ATOM 2810 N N . ASP A 1 358 ? -1.212 -6.616 -13.676 1.00 55.22 358 ASP A N 1
ATOM 2811 C CA . ASP A 1 358 ? 0.183 -6.164 -13.634 1.00 55.22 358 ASP A CA 1
ATOM 2812 C C . ASP A 1 358 ? 0.379 -4.939 -12.718 1.00 55.22 358 ASP A C 1
ATOM 2814 O O . ASP A 1 358 ? -0.303 -3.920 -12.826 1.00 55.22 358 ASP A O 1
ATOM 2818 N N . VAL A 1 359 ? 1.332 -5.034 -11.776 1.00 53.62 359 VAL A N 1
ATOM 2819 C CA . VAL A 1 359 ? 1.793 -3.887 -10.966 1.00 53.62 359 VAL A CA 1
ATOM 2820 C C . VAL A 1 359 ? 3.205 -3.515 -11.321 1.00 53.62 359 VAL A C 1
ATOM 2822 O O . VAL A 1 359 ? 4.100 -4.350 -11.361 1.00 53.62 359 VAL A O 1
ATOM 2825 N N . ILE A 1 360 ? 3.365 -2.215 -11.501 1.00 61.88 360 ILE A N 1
ATOM 2826 C CA . ILE A 1 360 ? 4.573 -1.539 -11.924 1.00 61.88 360 ILE A CA 1
ATOM 2827 C C . ILE A 1 360 ? 5.127 -0.812 -10.700 1.00 61.88 360 ILE A C 1
ATOM 2829 O O . ILE A 1 360 ? 4.423 -0.022 -10.075 1.00 61.88 360 ILE A O 1
ATOM 2833 N N . TRP A 1 361 ? 6.389 -1.072 -10.375 1.00 61.50 361 TRP A N 1
ATOM 2834 C CA . TRP A 1 361 ? 7.118 -0.455 -9.273 1.00 61.50 361 TRP A CA 1
ATOM 2835 C C . TRP A 1 361 ? 8.047 0.650 -9.792 1.00 61.50 361 TRP A C 1
ATOM 2837 O O . TRP A 1 361 ? 9.029 0.343 -10.470 1.00 61.50 361 TRP A O 1
ATOM 2847 N N . PRO A 1 362 ? 7.777 1.933 -9.500 1.00 64.62 362 PRO A N 1
ATOM 2848 C CA . PRO A 1 362 ? 8.620 3.036 -9.965 1.00 64.62 362 PRO A CA 1
ATOM 2849 C C . PRO A 1 362 ? 10.092 2.857 -9.560 1.00 64.62 362 PRO A C 1
ATOM 2851 O O . PRO A 1 362 ? 10.983 3.040 -10.386 1.00 64.62 362 PRO A O 1
ATOM 2854 N N . ASP A 1 363 ? 10.336 2.389 -8.335 1.00 69.56 363 ASP A N 1
ATOM 2855 C CA . ASP A 1 363 ? 11.682 2.210 -7.780 1.00 69.56 363 ASP A CA 1
ATOM 2856 C C . ASP A 1 363 ? 12.491 1.125 -8.503 1.00 69.56 363 ASP A C 1
ATOM 2858 O O . ASP A 1 363 ? 13.707 1.240 -8.652 1.00 69.56 363 ASP A O 1
ATOM 2862 N N . ALA A 1 364 ? 11.825 0.080 -9.008 1.00 71.00 364 ALA A N 1
ATOM 2863 C CA . ALA A 1 364 ? 12.491 -0.974 -9.772 1.00 71.00 364 ALA A CA 1
ATOM 2864 C C . ALA A 1 364 ? 12.966 -0.459 -11.141 1.00 71.00 364 ALA A C 1
ATOM 2866 O O . ALA A 1 364 ? 14.056 -0.813 -11.597 1.00 71.00 364 ALA A O 1
ATOM 2867 N N . LEU A 1 365 ? 12.175 0.406 -11.786 1.00 78.50 365 LEU A N 1
ATOM 2868 C CA . LEU A 1 365 ? 12.587 1.083 -13.014 1.00 78.50 365 LEU A CA 1
ATOM 2869 C C . LEU A 1 365 ? 13.710 2.096 -12.753 1.00 78.50 365 LEU A C 1
ATOM 2871 O O . LEU A 1 365 ? 14.650 2.173 -13.540 1.00 78.50 365 LEU A O 1
ATOM 2875 N N . ASP A 1 366 ? 13.641 2.850 -11.657 1.00 79.12 366 ASP A N 1
ATOM 2876 C CA . ASP A 1 366 ? 14.668 3.832 -11.290 1.00 79.12 366 ASP A CA 1
ATOM 2877 C C . ASP A 1 366 ? 16.030 3.167 -11.033 1.00 79.12 366 ASP A C 1
ATOM 2879 O O . ASP A 1 366 ? 17.060 3.580 -11.578 1.00 79.12 366 ASP A O 1
ATOM 2883 N N . ALA A 1 367 ? 16.023 2.061 -10.289 1.00 77.69 367 ALA A N 1
ATOM 2884 C CA . ALA A 1 367 ? 17.206 1.253 -10.043 1.00 77.69 367 ALA A CA 1
ATOM 2885 C C . ALA A 1 367 ? 17.782 0.633 -11.323 1.00 77.69 367 ALA A C 1
ATOM 2887 O O . ALA A 1 367 ? 18.993 0.686 -11.555 1.00 77.69 367 ALA A O 1
ATOM 2888 N N . ALA A 1 368 ? 16.922 0.062 -12.173 1.00 80.94 368 ALA A N 1
ATOM 2889 C CA . ALA A 1 368 ? 17.348 -0.532 -13.436 1.00 80.94 368 ALA A CA 1
ATOM 2890 C C . ALA A 1 368 ? 17.958 0.520 -14.373 1.00 80.94 368 ALA A C 1
ATOM 2892 O O . ALA A 1 368 ? 18.992 0.272 -14.992 1.00 80.94 368 ALA A O 1
ATOM 2893 N N . LEU A 1 369 ? 17.363 1.710 -14.449 1.00 83.12 369 LEU A N 1
ATOM 2894 C CA . LEU A 1 369 ? 17.881 2.811 -15.250 1.00 83.12 369 LEU A CA 1
ATOM 2895 C C . LEU A 1 369 ? 19.226 3.321 -14.732 1.00 83.12 369 LEU A C 1
ATOM 2897 O O . LEU A 1 369 ? 20.150 3.504 -15.524 1.00 83.12 369 LEU A O 1
ATOM 2901 N N . SER A 1 370 ? 19.354 3.492 -13.416 1.00 82.81 370 SER A N 1
ATOM 2902 C CA . SER A 1 370 ? 20.605 3.912 -12.778 1.00 82.81 370 SER A CA 1
ATOM 2903 C C . SER A 1 370 ? 21.734 2.923 -13.073 1.00 82.81 370 SER A C 1
ATOM 2905 O O . SER A 1 370 ? 22.811 3.332 -13.501 1.00 82.81 370 SER A O 1
ATOM 2907 N N . ALA A 1 371 ? 21.459 1.617 -12.984 1.00 83.12 371 ALA A N 1
ATOM 2908 C CA . ALA A 1 371 ? 22.420 0.577 -13.345 1.00 83.12 371 ALA A CA 1
ATOM 2909 C C . ALA A 1 371 ? 22.860 0.655 -14.820 1.00 83.12 371 ALA A C 1
ATOM 2911 O O . ALA A 1 371 ? 24.044 0.502 -15.123 1.00 83.12 371 ALA A O 1
ATOM 2912 N N . ILE A 1 372 ? 21.926 0.919 -15.745 1.00 84.50 372 ILE A N 1
ATOM 2913 C CA . ILE A 1 372 ? 22.230 1.044 -17.180 1.00 84.50 372 ILE A CA 1
ATOM 2914 C C . ILE A 1 372 ? 23.087 2.281 -17.469 1.00 84.50 372 ILE A C 1
ATOM 2916 O O . ILE A 1 372 ? 24.018 2.198 -18.275 1.00 84.50 372 ILE A O 1
ATOM 2920 N N . VAL A 1 373 ? 22.780 3.414 -16.833 1.00 84.56 373 VAL A N 1
ATOM 2921 C CA . VAL A 1 373 ? 23.518 4.672 -17.016 1.00 84.56 373 VAL A CA 1
ATOM 2922 C C . VAL A 1 373 ? 24.926 4.566 -16.433 1.00 84.56 373 VAL A C 1
ATOM 2924 O O . VAL A 1 373 ? 25.889 4.878 -17.135 1.00 84.56 373 VAL A O 1
ATOM 2927 N N . ASP A 1 374 ? 25.062 4.062 -15.207 1.00 81.31 374 ASP A N 1
ATOM 2928 C CA . ASP A 1 374 ? 26.363 3.899 -14.551 1.00 81.31 374 ASP A CA 1
ATOM 2929 C C . ASP A 1 374 ? 27.279 2.955 -15.338 1.00 81.31 374 ASP A C 1
ATOM 2931 O O . ASP A 1 374 ? 28.461 3.253 -15.535 1.00 81.31 374 ASP A O 1
ATOM 2935 N N . ALA A 1 375 ? 26.730 1.841 -15.838 1.00 83.38 375 ALA A N 1
ATOM 2936 C CA . ALA A 1 375 ? 27.460 0.894 -16.676 1.00 83.38 375 ALA A CA 1
ATOM 2937 C C . ALA A 1 375 ? 27.908 1.507 -18.012 1.00 83.38 375 ALA A C 1
ATOM 2939 O O . ALA A 1 375 ? 28.974 1.153 -18.517 1.00 83.38 375 ALA A O 1
ATOM 2940 N N . TYR A 1 376 ? 27.110 2.411 -18.594 1.00 85.50 376 TYR A N 1
ATOM 2941 C CA . TYR A 1 376 ? 27.455 3.090 -19.847 1.00 85.50 376 TYR A CA 1
ATOM 2942 C C . TYR A 1 376 ? 28.637 4.044 -19.670 1.00 85.50 376 TYR A C 1
ATOM 2944 O O . TYR A 1 376 ? 29.529 4.080 -20.516 1.00 85.50 376 TYR A O 1
ATOM 2952 N N . ASP A 1 377 ? 28.674 4.785 -18.561 1.00 81.81 377 ASP A N 1
ATOM 2953 C CA . ASP A 1 377 ? 29.777 5.705 -18.264 1.00 81.81 377 ASP A CA 1
ATOM 2954 C C . ASP A 1 377 ? 31.076 4.979 -17.881 1.00 81.81 377 ASP A C 1
ATOM 2956 O O . ASP A 1 377 ? 32.171 5.501 -18.103 1.00 81.81 377 ASP A O 1
ATOM 2960 N N . HIS A 1 378 ? 30.970 3.757 -17.347 1.00 81.75 378 HIS A N 1
ATOM 2961 C CA . HIS A 1 378 ? 32.101 2.987 -16.821 1.00 81.75 378 HIS A CA 1
ATOM 2962 C C . HIS A 1 378 ? 32.169 1.563 -17.412 1.00 81.75 378 HIS A C 1
ATOM 2964 O O . HIS A 1 378 ? 32.106 0.578 -16.675 1.00 81.75 378 HIS A O 1
ATOM 2970 N N . PRO A 1 379 ? 32.358 1.405 -18.737 1.00 68.81 379 PRO A N 1
ATOM 2971 C CA . PRO A 1 379 ? 32.238 0.111 -19.417 1.00 68.81 379 PRO A CA 1
ATOM 2972 C C . PRO A 1 379 ? 33.424 -0.850 -19.186 1.00 68.81 379 PRO A C 1
ATOM 2974 O O . PRO A 1 379 ? 33.475 -1.907 -19.809 1.00 68.81 379 PRO A O 1
ATOM 2977 N N . SER A 1 380 ? 34.420 -0.468 -18.374 1.00 56.94 380 SER A N 1
ATOM 2978 C CA . SER A 1 380 ? 35.764 -1.083 -18.346 1.00 56.94 380 SER A CA 1
ATOM 2979 C C . SER A 1 380 ? 36.178 -1.706 -17.005 1.00 56.94 380 SER A C 1
ATOM 2981 O O . SER A 1 380 ? 37.369 -1.950 -16.810 1.00 56.94 380 SER A O 1
ATOM 2983 N N . GLU A 1 381 ? 35.240 -1.958 -16.092 1.00 50.53 381 GLU A N 1
ATOM 2984 C CA . GLU A 1 381 ? 35.503 -2.636 -14.807 1.00 50.53 381 GLU A CA 1
ATOM 2985 C C . GLU A 1 381 ? 34.886 -4.030 -14.735 1.00 50.53 381 GLU A C 1
ATOM 2987 O O . GLU A 1 381 ? 33.669 -4.147 -15.012 1.00 50.53 381 GLU A O 1
#

pLDDT: mean 70.07, std 19.06, range [25.72, 95.62]

Secondary structure (DSSP, 8-state):
-----HHHHHHHHHHHTS-GGGT---HHHHHHHHHHHHH-SSPPPHHHHHHHHH---TTGGG-TT-HHHHHHHHHHHHHHHHHHHH-GGG-----EE-TTT--EE-HHHHHHHHHHHHHTHHHHHHHHTSS-HHHHHHHHHHHHHHHHHTT---S-HHHHHHHHHHHHHHHHHHHHHHHHHHHHHHHHHTS--------------------------SS----HHHHHHHHHHHHHHHHHHHSPPPTT----STTHHHH-SSHHHHHHHHHHHHHHHHHHHHHHHHH-SPPP----HHHHHHTS-HHHHHHHHHHS-TT--TTS-TTS-PPPSSHHHHHHHTTTHHHHHH-TTT--S----HHHHHHHHHHHHHHHH-TT-